Protein AF-A0A1C4H4P5-F1 (afdb_monomer_lite)

Secondary structure (DSSP, 8-state):
----SPEETTEE-HHHHHHHHHHHHHHHHHHHHHHHHHHHHHHHHHHHHHHHHHHHHHHTT---HHHHHHHHHHHHHHHHHHHHHHHHHHHHHHHHHHHHHHHHHHHHHHHHHHHHHHHHHHHHHHHHHHHHHHHHHHHHHHHHHHHHHHHHHHHHHHHHHHHHHHHHHHHHHHHHHHHHHHHHHHHHHHHHHHHHHHHHHHHHHHHHHHHHHHHHHHHHHHHHHHHHHHHHHHHHHHHHHHHHHHHTTTTTS-TTSHHHHHHHHHHHHHHHHHHHHHHHHHHHHHHHHHHHHHHHHHHHHHHHHHHHHHHHHHHHHHHHHHHHHHHHHHHHHHHHHHHHHHHHHHHHHHHHHHHHHHHHHHHHHHHHHHHHHHHHHHHHHHHHHHHHHHHHHHHHHHHHHHHHHHHHHHHHTS--------------------------------------------------------------------------------------------

Sequence (506 aa):
MSDRFLTELRGYNKEQVDQKLFELQQTLDGFRTRAASDEQTILQLREQLEQEKSKAAQASKGNSFASLGANAQQMLASAEQTSAELVNRAKQDAASTRAAAEHQAQTLINNAKLDVQHITDEANSKAATILAKAQTESESITTAARQDATKLREETAKKVTEQRDTIEIELTNTREEHDKRLAREKAKQDREIAELKAQAAQQVAEQRKAASDEVAKLKSEANDQIERALSEANKKLANVREQVTRQTTEAQRKATEITDAAKATAQGILDDAEVQRTKTISQVNAEVEQIRSDISKQQDEATAKVNDLLKQLEQSRATAKKETDSLVAKAKDIRDEADSYTVAKRQEADRQAEEIIAKARHDAEARVEERRKAAQGELDGLQERIKNLQERESTITQRVTELRSMFANAFSGFAFNDNEKGGVNVPVVNAVAKNLDDAAQKDTRRETEGSTVKVLSDAEGKENSTKAQSQQGDAAAEDSEGELSHLVYGQSSNREGKNDSSRVGK

pLDDT: mean 76.44, std 23.35, range [27.78, 98.19]

Foldseek 3Di:
DDDPFDDDPPGTDPVSVVVVVVVVVVVVVVVVVVVVVVVVVVVVVVVVVVVVVVVVVVVVVDPDVVVVVVVVVVLVVVVVVVVVVVVVVVVVVVVVVVVVVVVVVVVVVVVVVVVVVVVVVVVVVVVVVVVVVVVVVVVVVVVVVVVVVVVVVVVVVVVVVVVVVVVVVVVVVVVVVVVVVVVVVVVVVVVVVVVVVVVVVVVVVVVVVVVVVVVVVVVVVVVVVVVVVVVVVVVVVVVCVVCVVVCVPVVVPPPPPVVPVVVVVVVVVVVVVVVVVVVVVVVVVVVVVVVVVVVVVVVVVVVVVVVVVVVVVVVVVVVVVVVVVVVVVVVVVVVVVVVVVVVVVVVVVVVVVVVVVVVVVVVVVVVVVVVVVVVVVVVVVVVVVVVVVVVVVVVVVVVVVVVVVVSVVVCVVPDPDDDDDDDDDDDPPPDPDDDDDDDDDDDDDPDDDDPDPDDDDDDDDDDDDDDDDDDDDDDDDDDDDDDDDDDDDDDDDDDDDDDDDDDDDD

Organism: NCBI:txid1505727

Radius of gyration: 80.84 Å; chains: 1; bounding box: 184×87×226 Å

Structure (mmCIF, N/CA/C/O backbone):
data_AF-A0A1C4H4P5-F1
#
_entry.id   AF-A0A1C4H4P5-F1
#
loop_
_atom_site.group_PDB
_atom_site.id
_atom_site.type_symbol
_atom_site.label_atom_id
_atom_site.label_alt_id
_atom_site.label_comp_id
_atom_site.label_asym_id
_atom_site.label_entity_id
_atom_site.label_seq_id
_atom_site.pdbx_PDB_ins_code
_atom_site.Cartn_x
_atom_site.Cartn_y
_atom_site.Cartn_z
_atom_site.occupancy
_atom_site.B_iso_or_equiv
_atom_site.auth_seq_id
_atom_site.auth_comp_id
_atom_site.auth_asym_id
_atom_site.auth_atom_id
_atom_site.pdbx_PDB_model_num
ATOM 1 N N . MET A 1 1 ? 82.217 46.431 -57.464 1.00 44.34 1 MET A N 1
ATOM 2 C CA . MET A 1 1 ? 83.160 45.340 -57.151 1.00 44.34 1 MET A CA 1
ATOM 3 C C . MET A 1 1 ? 83.587 45.536 -55.714 1.00 44.34 1 MET A C 1
ATOM 5 O O . MET A 1 1 ? 84.465 46.344 -55.457 1.00 44.34 1 MET A O 1
ATOM 9 N N . SER A 1 2 ? 82.863 44.913 -54.792 1.00 47.50 2 SER A N 1
ATOM 10 C CA . SER A 1 2 ? 83.092 45.052 -53.354 1.00 47.50 2 SER A CA 1
ATOM 11 C C . SER A 1 2 ? 83.965 43.886 -52.896 1.00 47.50 2 SER A C 1
ATOM 13 O O . SER A 1 2 ? 83.726 42.763 -53.347 1.00 47.50 2 SER A O 1
ATOM 15 N N . ASP A 1 3 ? 84.973 44.172 -52.072 1.00 55.50 3 ASP A N 1
ATOM 16 C CA . ASP A 1 3 ? 85.924 43.219 -51.485 1.00 55.50 3 ASP A CA 1
ATOM 17 C C . ASP A 1 3 ? 85.251 41.893 -51.098 1.00 55.50 3 ASP A C 1
ATOM 19 O O . ASP A 1 3 ? 84.407 41.852 -50.204 1.00 55.50 3 ASP A O 1
ATOM 23 N N . ARG A 1 4 ? 85.592 40.800 -51.797 1.00 60.28 4 ARG A N 1
ATOM 24 C CA . ARG A 1 4 ? 85.035 39.454 -51.537 1.00 60.28 4 ARG A CA 1
ATOM 25 C C . ARG A 1 4 ? 85.839 38.636 -50.530 1.00 60.28 4 ARG A C 1
ATOM 27 O O . ARG A 1 4 ? 85.431 37.524 -50.212 1.00 60.28 4 ARG A O 1
ATOM 34 N N . PHE A 1 5 ? 86.962 39.162 -50.054 1.00 63.62 5 PHE A N 1
ATOM 35 C CA . PHE A 1 5 ? 87.870 38.456 -49.160 1.00 63.62 5 PHE A CA 1
ATOM 36 C C . PHE A 1 5 ? 88.188 39.355 -47.970 1.00 63.62 5 PHE A C 1
ATOM 38 O O . PHE A 1 5 ? 88.689 40.463 -48.154 1.00 63.62 5 PHE A O 1
ATOM 45 N N . LEU A 1 6 ? 87.888 38.891 -46.756 1.00 63.31 6 LEU A N 1
ATOM 46 C CA . LEU A 1 6 ? 88.245 39.612 -45.536 1.00 63.31 6 LEU A CA 1
ATOM 47 C C . LEU A 1 6 ? 89.768 39.531 -45.337 1.00 63.31 6 LEU A C 1
ATOM 49 O O . LEU A 1 6 ? 90.370 38.465 -45.496 1.00 63.31 6 LEU A O 1
ATOM 53 N N . THR A 1 7 ? 90.403 40.663 -45.033 1.00 62.44 7 THR A N 1
ATOM 54 C CA . THR A 1 7 ? 91.848 40.764 -44.796 1.00 62.44 7 THR A CA 1
ATOM 55 C C . THR A 1 7 ? 92.151 40.659 -43.302 1.00 62.44 7 THR A C 1
ATOM 57 O O . THR A 1 7 ? 91.687 41.467 -42.502 1.00 62.44 7 THR A O 1
ATOM 60 N N . GLU A 1 8 ? 92.948 39.666 -42.911 1.00 60.81 8 GLU A N 1
ATOM 61 C CA . GLU A 1 8 ? 93.580 39.635 -41.587 1.00 60.81 8 GLU A CA 1
ATOM 62 C C . GLU A 1 8 ? 94.938 40.348 -41.664 1.00 60.81 8 GLU A C 1
ATOM 64 O O . GLU A 1 8 ? 95.460 40.575 -42.753 1.00 60.81 8 GLU A O 1
ATOM 69 N N . LEU A 1 9 ? 95.505 40.743 -40.518 1.00 60.88 9 LEU A N 1
ATOM 70 C CA . LEU A 1 9 ? 96.511 41.810 -40.342 1.00 60.88 9 LEU A CA 1
ATOM 71 C C . LEU A 1 9 ? 97.793 41.782 -41.220 1.00 60.88 9 LEU A C 1
ATOM 73 O O . LEU A 1 9 ? 98.592 42.710 -41.110 1.00 60.88 9 LEU A O 1
ATOM 77 N N . ARG A 1 10 ? 98.006 40.785 -42.096 1.00 61.72 10 ARG A N 1
ATOM 78 C CA . ARG A 1 10 ? 98.997 40.792 -43.196 1.00 61.72 10 ARG A CA 1
ATOM 79 C C . ARG A 1 10 ? 98.568 40.010 -44.463 1.00 61.72 10 ARG A C 1
ATOM 81 O O . ARG A 1 10 ? 99.398 39.324 -45.054 1.00 61.72 10 ARG A O 1
ATOM 88 N N . GLY A 1 11 ? 97.317 40.107 -44.922 1.00 68.19 11 GLY A N 1
ATOM 89 C CA . GLY A 1 11 ? 96.905 39.600 -46.246 1.00 68.19 11 GLY A CA 1
ATOM 90 C C . GLY A 1 11 ? 95.452 39.124 -46.340 1.00 68.19 11 GLY A C 1
ATOM 91 O O . GLY A 1 11 ? 94.696 39.214 -45.377 1.00 68.19 11 GLY A O 1
ATOM 92 N N . TYR A 1 12 ? 95.051 38.620 -47.515 1.00 71.69 12 TYR A N 1
ATOM 93 C CA . TYR A 1 12 ? 93.746 37.970 -47.704 1.00 71.69 12 TYR A CA 1
ATOM 94 C C . TYR A 1 12 ? 93.659 36.680 -46.880 1.00 71.69 12 TYR A C 1
ATOM 96 O O . TYR A 1 12 ? 94.640 35.939 -46.793 1.00 71.69 12 TYR A O 1
ATOM 104 N N . ASN A 1 13 ? 92.489 36.390 -46.303 1.00 72.88 13 ASN A N 1
ATOM 105 C CA . ASN A 1 13 ? 92.252 35.129 -45.606 1.00 72.88 13 ASN A CA 1
ATOM 106 C C . ASN A 1 13 ? 92.428 33.947 -46.583 1.00 72.88 13 ASN A C 1
ATOM 108 O O . ASN A 1 13 ? 91.640 33.761 -47.513 1.00 72.88 13 ASN A O 1
ATOM 112 N N . LYS A 1 14 ? 93.498 33.169 -46.377 1.00 75.38 14 LYS A N 1
ATOM 113 C CA . LYS A 1 14 ? 93.904 32.071 -47.262 1.00 75.38 14 LYS A CA 1
ATOM 114 C C . LYS A 1 14 ? 92.812 31.008 -47.404 1.00 75.38 14 LYS A C 1
ATOM 116 O O . LYS A 1 14 ? 92.575 30.551 -48.513 1.00 75.38 14 LYS A O 1
ATOM 121 N N . GLU A 1 15 ? 92.109 30.674 -46.324 1.00 75.25 15 GLU A N 1
ATOM 122 C CA . GLU A 1 15 ? 91.032 29.678 -46.355 1.00 75.25 15 GLU A CA 1
ATOM 123 C C . GLU A 1 15 ? 89.837 30.160 -47.189 1.00 75.25 15 GLU A C 1
ATOM 125 O O . GLU A 1 15 ? 89.294 29.393 -47.980 1.00 75.25 15 GLU A O 1
ATOM 130 N N . GLN A 1 16 ? 89.472 31.444 -47.103 1.00 73.69 16 GLN A N 1
ATOM 131 C CA . GLN A 1 16 ? 88.398 32.015 -47.930 1.00 73.69 16 GLN A CA 1
ATOM 132 C C . GLN A 1 16 ? 88.768 32.062 -49.420 1.00 73.69 16 GLN A C 1
ATOM 134 O O . GLN A 1 16 ? 87.915 31.835 -50.282 1.00 73.69 16 GLN A O 1
ATOM 139 N N . VAL A 1 17 ? 90.034 32.348 -49.739 1.00 78.69 17 VAL A N 1
ATOM 140 C CA . VAL A 1 17 ? 90.536 32.347 -51.121 1.00 78.69 17 VAL A CA 1
ATOM 141 C C . VAL A 1 17 ? 90.612 30.926 -51.674 1.00 78.69 17 VAL A C 1
ATOM 143 O O . VAL A 1 17 ? 90.121 30.696 -52.777 1.00 78.69 17 VAL A O 1
ATOM 146 N N . ASP A 1 18 ? 91.145 29.971 -50.910 1.00 79.62 18 ASP A N 1
ATOM 147 C CA . ASP A 1 18 ? 91.226 28.562 -51.308 1.00 79.62 18 ASP A CA 1
ATOM 148 C C . ASP A 1 18 ? 89.822 27.969 -51.510 1.00 79.62 18 ASP A C 1
ATOM 150 O O . ASP A 1 18 ? 89.581 27.272 -52.495 1.00 79.62 18 ASP A O 1
ATOM 154 N N . GLN A 1 19 ? 88.850 28.331 -50.666 1.00 80.31 19 GLN A N 1
ATOM 155 C CA . GLN A 1 19 ? 87.454 27.922 -50.832 1.00 80.31 19 GLN A CA 1
ATOM 156 C C . GLN A 1 19 ? 86.821 28.512 -52.102 1.00 80.31 19 GLN A C 1
ATOM 158 O O . GLN A 1 19 ? 86.119 27.804 -52.822 1.00 80.31 19 GLN A O 1
ATOM 163 N N . LYS A 1 20 ? 87.099 29.779 -52.441 1.00 81.12 20 LYS A N 1
ATOM 164 C CA . LYS A 1 20 ? 86.616 30.377 -53.699 1.00 81.12 20 LYS A CA 1
ATOM 165 C C . LYS A 1 20 ? 87.335 29.863 -54.936 1.00 81.12 20 LYS A C 1
ATOM 167 O O . LYS A 1 20 ? 86.697 29.744 -55.979 1.00 81.12 20 LYS A O 1
ATOM 172 N N . LEU A 1 21 ? 88.619 29.535 -54.842 1.00 83.88 21 LEU A N 1
ATOM 173 C CA . LEU A 1 21 ? 89.342 28.859 -55.917 1.00 83.88 21 LEU A CA 1
ATOM 174 C C . LEU A 1 21 ? 88.795 27.449 -56.134 1.00 83.88 21 LEU A C 1
ATOM 176 O O . LEU A 1 21 ? 88.608 27.061 -57.282 1.00 83.88 21 LEU A O 1
ATOM 180 N N . PHE A 1 22 ? 88.460 26.731 -55.061 1.00 86.06 22 PHE A N 1
ATOM 181 C CA . PHE A 1 22 ? 87.821 25.423 -55.143 1.00 86.06 22 PHE A CA 1
ATOM 182 C C . PHE A 1 22 ? 86.414 25.505 -55.751 1.00 86.06 22 PHE A C 1
ATOM 184 O O . PHE A 1 22 ? 86.092 24.739 -56.655 1.00 86.06 22 PHE A O 1
ATOM 191 N N . GLU A 1 23 ? 85.593 26.477 -55.337 1.00 83.81 23 GLU A N 1
ATOM 192 C CA . GLU A 1 23 ? 84.294 26.738 -55.971 1.00 83.81 23 GLU A CA 1
ATOM 193 C C . GLU A 1 23 ? 84.453 27.078 -57.461 1.00 83.81 23 GLU A C 1
ATOM 195 O O . GLU A 1 23 ? 83.742 26.531 -58.302 1.00 83.81 23 GLU A O 1
ATOM 200 N N . LEU A 1 24 ? 85.408 27.944 -57.818 1.00 85.75 24 LEU A N 1
ATOM 201 C CA . LEU A 1 24 ? 85.672 28.291 -59.215 1.00 85.75 24 LEU A CA 1
ATOM 202 C C . LEU A 1 24 ? 86.137 27.073 -60.018 1.00 85.75 24 LEU A C 1
ATOM 204 O O . LEU A 1 24 ? 85.642 26.867 -61.123 1.00 85.75 24 LEU A O 1
ATOM 208 N N . GLN A 1 25 ? 87.016 26.239 -59.463 1.00 86.31 25 GLN A N 1
ATOM 209 C CA . GLN A 1 25 ? 87.441 24.981 -60.081 1.00 86.31 25 GLN A CA 1
ATOM 210 C C . GLN A 1 25 ? 86.255 24.036 -60.300 1.00 86.31 25 GLN A C 1
ATOM 212 O O . GLN A 1 25 ? 86.075 23.559 -61.419 1.00 86.31 25 GLN A O 1
ATOM 217 N N . GLN A 1 26 ? 85.377 23.864 -59.306 1.00 86.81 26 GLN A N 1
ATOM 218 C CA . GLN A 1 26 ? 84.151 23.074 -59.463 1.00 86.81 26 GLN A CA 1
ATOM 219 C C . GLN A 1 26 ? 83.225 23.637 -60.544 1.00 86.81 26 GLN A C 1
ATOM 221 O O . GLN A 1 26 ? 82.679 22.877 -61.344 1.00 86.81 26 GLN A O 1
ATOM 226 N N . THR A 1 27 ? 83.056 24.961 -60.618 1.00 86.19 27 THR A N 1
ATOM 227 C CA . THR A 1 27 ? 82.239 25.563 -61.683 1.00 86.19 27 THR A CA 1
ATOM 228 C C . THR A 1 27 ? 82.856 25.358 -63.064 1.00 86.19 27 THR A C 1
ATOM 230 O O . THR A 1 27 ? 82.133 25.103 -64.025 1.00 86.19 27 THR A O 1
ATOM 233 N N . LEU A 1 28 ? 84.186 25.403 -63.172 1.00 89.00 28 LEU A N 1
ATOM 234 C CA . LEU A 1 28 ? 84.910 25.208 -64.427 1.00 89.00 28 LEU A CA 1
ATOM 235 C C . LEU A 1 28 ? 84.809 23.752 -64.901 1.00 89.00 28 LEU A C 1
ATOM 237 O O . LEU A 1 28 ? 84.544 23.506 -66.078 1.00 89.00 28 LEU A O 1
ATOM 241 N N . ASP A 1 29 ? 84.922 22.789 -63.989 1.00 89.75 29 ASP A N 1
ATOM 242 C CA . ASP A 1 29 ? 84.717 21.372 -64.301 1.00 89.75 29 ASP A CA 1
ATOM 243 C C . ASP A 1 29 ? 83.251 21.073 -64.660 1.00 89.75 29 ASP A C 1
ATOM 245 O O . ASP A 1 29 ? 82.978 20.317 -65.599 1.00 89.75 29 ASP A O 1
ATOM 249 N N . GLY A 1 30 ? 82.298 21.754 -64.016 1.00 88.75 30 GLY A N 1
ATOM 250 C CA . GLY A 1 30 ? 80.889 21.740 -64.413 1.00 88.75 30 GLY A CA 1
ATOM 251 C C . GLY A 1 30 ? 80.672 22.248 -65.843 1.00 88.75 30 GLY A C 1
ATOM 252 O O . GLY A 1 30 ? 79.993 21.592 -66.637 1.00 88.75 30 GLY A O 1
ATOM 253 N N . PHE A 1 31 ? 81.293 23.372 -66.218 1.00 90.56 31 PHE A N 1
ATOM 254 C CA . PHE A 1 31 ? 81.218 23.895 -67.586 1.00 90.56 31 PHE A CA 1
ATOM 255 C C . PHE A 1 31 ? 81.873 22.969 -68.613 1.00 90.56 31 PHE A C 1
ATOM 257 O O . PHE A 1 31 ? 81.320 22.794 -69.696 1.00 90.56 31 PHE A O 1
ATOM 264 N N . ARG A 1 32 ? 83.002 22.330 -68.284 1.00 89.56 32 ARG A N 1
ATOM 265 C CA . ARG A 1 32 ? 83.660 21.355 -69.173 1.00 89.56 32 ARG A CA 1
ATOM 266 C C . ARG A 1 32 ? 82.796 20.127 -69.423 1.00 89.56 32 ARG A C 1
ATOM 268 O O . ARG A 1 32 ? 82.662 19.701 -70.565 1.00 89.56 32 ARG A O 1
ATOM 275 N N . THR A 1 33 ? 82.177 19.593 -68.374 1.00 90.06 33 THR A N 1
ATOM 276 C CA . THR A 1 33 ? 81.280 18.433 -68.489 1.00 90.06 33 THR A CA 1
ATOM 277 C C . THR A 1 33 ? 80.069 18.771 -69.355 1.00 90.06 33 THR A C 1
ATOM 279 O O . THR A 1 33 ? 79.660 17.982 -70.206 1.00 90.06 33 THR A O 1
ATOM 282 N N . ARG A 1 34 ? 79.533 19.985 -69.195 1.00 89.88 34 ARG A N 1
ATOM 283 C CA . ARG A 1 34 ? 78.431 20.478 -70.019 1.00 89.88 34 ARG A CA 1
ATOM 284 C C . ARG A 1 34 ? 78.839 20.670 -71.478 1.00 89.88 34 ARG A C 1
ATOM 286 O O . ARG A 1 34 ? 78.129 20.197 -72.350 1.00 89.88 34 ARG A O 1
ATOM 293 N N . ALA A 1 35 ? 80.000 21.267 -71.741 1.00 89.25 35 ALA A N 1
ATOM 294 C CA . ALA A 1 35 ? 80.514 21.426 -73.100 1.00 89.25 35 ALA A CA 1
ATOM 295 C C . ALA A 1 35 ? 80.729 20.074 -73.803 1.00 89.25 35 ALA A C 1
ATOM 297 O O . ALA A 1 35 ? 80.361 19.935 -74.964 1.00 89.25 35 ALA A O 1
ATOM 298 N N . ALA A 1 36 ? 81.244 19.063 -73.092 1.00 90.19 36 ALA A N 1
ATOM 299 C CA . ALA A 1 36 ? 81.395 17.709 -73.631 1.00 90.19 36 ALA A CA 1
ATOM 300 C C . ALA A 1 36 ? 80.038 17.048 -73.945 1.00 90.19 36 ALA A C 1
ATOM 302 O O . ALA A 1 36 ? 79.874 16.430 -74.997 1.00 90.19 36 ALA A O 1
ATOM 303 N N . SER A 1 37 ? 79.045 17.214 -73.063 1.00 90.75 37 SER A N 1
ATOM 304 C CA . SER A 1 37 ? 77.667 16.759 -73.303 1.00 90.75 37 SER A CA 1
ATOM 305 C C . SER A 1 37 ? 77.038 17.462 -74.510 1.00 90.75 37 SER A C 1
ATOM 307 O O . SER A 1 37 ? 76.384 16.826 -75.339 1.00 90.75 37 SER A O 1
ATOM 309 N N . ASP A 1 38 ? 77.239 18.772 -74.628 1.00 87.88 38 ASP A N 1
ATOM 310 C CA . ASP A 1 38 ? 76.709 19.569 -75.731 1.00 87.88 38 ASP A CA 1
ATOM 311 C C . ASP A 1 38 ? 77.385 19.176 -77.058 1.00 87.88 38 ASP A C 1
ATOM 313 O O . ASP A 1 38 ? 76.695 18.996 -78.059 1.00 87.88 38 ASP A O 1
ATOM 317 N N . GLU A 1 39 ? 78.701 18.928 -77.075 1.00 91.19 39 GLU A N 1
ATOM 318 C CA . GLU A 1 39 ? 79.413 18.385 -78.244 1.00 91.19 39 GLU A CA 1
ATOM 319 C C . GLU A 1 39 ? 78.891 17.006 -78.657 1.00 91.19 39 GLU A C 1
ATOM 321 O O . GLU A 1 39 ? 78.656 16.769 -79.845 1.00 91.19 39 GLU A O 1
ATOM 326 N N . GLN A 1 40 ? 78.645 16.110 -77.698 1.00 90.69 40 GLN A N 1
ATOM 327 C CA . GLN A 1 40 ? 78.069 14.794 -77.979 1.00 90.69 40 GLN A CA 1
ATOM 328 C C . GLN A 1 40 ? 76.658 14.914 -78.573 1.00 90.69 40 GLN A C 1
ATOM 330 O O . GLN A 1 40 ? 76.319 14.206 -79.523 1.00 90.69 40 GLN A O 1
ATOM 335 N N . THR A 1 41 ? 75.863 15.862 -78.075 1.00 89.00 41 THR A N 1
ATOM 336 C CA . THR A 1 41 ? 74.524 16.152 -78.604 1.00 89.00 41 THR A CA 1
ATOM 337 C C . THR A 1 41 ? 74.605 16.749 -80.011 1.00 89.00 41 THR A C 1
ATOM 339 O O . THR A 1 41 ? 73.842 16.356 -80.888 1.00 89.00 41 THR A O 1
ATOM 342 N N . ILE A 1 42 ? 75.562 17.646 -80.282 1.00 90.75 42 ILE A N 1
ATOM 343 C CA . ILE A 1 42 ? 75.798 18.207 -81.624 1.00 90.75 42 ILE A CA 1
ATOM 344 C C . ILE A 1 42 ? 76.213 17.113 -82.611 1.00 90.75 42 ILE A C 1
ATOM 346 O O . ILE A 1 42 ? 75.758 17.127 -83.755 1.00 90.75 42 ILE A O 1
ATOM 350 N N . LEU A 1 43 ? 77.055 16.162 -82.197 1.00 93.06 43 LEU A N 1
ATOM 351 C CA . LEU A 1 43 ? 77.436 15.024 -83.035 1.00 93.06 43 LEU A CA 1
ATOM 352 C C . LEU A 1 43 ? 76.234 14.126 -83.341 1.00 93.06 43 LEU A C 1
ATOM 354 O O . LEU A 1 43 ? 76.007 13.823 -84.511 1.00 93.06 43 LEU A O 1
ATOM 358 N N . GLN A 1 44 ? 75.422 13.786 -82.335 1.00 87.19 44 GLN A N 1
ATOM 359 C CA . GLN A 1 44 ? 74.181 13.029 -82.538 1.00 87.19 44 GLN A CA 1
ATOM 360 C C . GLN A 1 44 ? 73.208 13.764 -83.461 1.00 87.19 44 GLN A C 1
ATOM 362 O O . GLN A 1 44 ? 72.643 13.160 -84.367 1.00 87.19 44 GLN A O 1
ATOM 367 N N . LEU A 1 45 ? 73.047 15.076 -83.283 1.00 88.75 45 LEU A N 1
ATOM 368 C CA . LEU A 1 45 ? 72.190 15.890 -84.140 1.00 88.75 45 LEU A CA 1
ATOM 369 C C . LEU A 1 45 ? 72.724 15.962 -85.572 1.00 88.75 45 LEU A C 1
ATOM 371 O O . LEU A 1 45 ? 71.934 15.915 -86.507 1.00 88.75 45 LEU A O 1
ATOM 375 N N . ARG A 1 46 ? 74.044 16.038 -85.780 1.00 89.69 46 ARG A N 1
ATOM 376 C CA . ARG A 1 46 ? 74.645 15.984 -87.125 1.00 89.69 46 ARG A CA 1
ATOM 377 C C . ARG A 1 46 ? 74.455 14.625 -87.782 1.00 89.69 46 ARG A C 1
ATOM 379 O O . ARG A 1 46 ? 74.152 14.582 -88.970 1.00 89.69 46 ARG A O 1
ATOM 386 N N . GLU A 1 47 ? 74.603 13.542 -87.025 1.00 90.12 47 GLU A N 1
ATOM 387 C CA . GLU A 1 47 ? 74.356 12.188 -87.519 1.00 90.12 47 GLU A CA 1
ATOM 388 C C . GLU A 1 47 ? 72.881 11.997 -87.881 1.00 90.12 47 GLU A C 1
ATOM 390 O O . GLU A 1 47 ? 72.579 11.527 -88.974 1.00 90.12 47 GLU A O 1
ATOM 395 N N . GLN A 1 48 ? 71.956 12.453 -87.032 1.00 85.88 48 GLN A N 1
ATOM 396 C CA . GLN A 1 48 ? 70.526 12.476 -87.341 1.00 85.88 48 GLN A CA 1
ATOM 397 C C . GLN A 1 48 ? 70.224 13.345 -88.566 1.00 85.88 48 GLN A C 1
ATOM 399 O O . GLN A 1 48 ? 69.407 12.957 -89.391 1.00 85.88 48 GLN A O 1
ATOM 404 N N . LEU A 1 49 ? 70.902 14.484 -88.743 1.00 86.56 49 LEU A N 1
ATOM 405 C CA . LEU A 1 49 ? 70.702 15.355 -89.905 1.00 86.56 49 LEU A CA 1
ATOM 406 C C . LEU A 1 49 ? 71.221 14.703 -91.196 1.00 86.56 49 LEU A C 1
ATOM 408 O O . LEU A 1 49 ? 70.558 14.799 -92.223 1.00 86.56 49 LEU A O 1
ATOM 412 N N . GLU A 1 50 ? 72.351 13.992 -91.165 1.00 83.06 50 GLU A N 1
ATOM 413 C CA . GLU A 1 50 ? 72.826 13.195 -92.308 1.00 83.06 50 GLU A CA 1
ATOM 414 C C . GLU A 1 50 ? 71.951 11.957 -92.571 1.00 83.06 50 GLU A C 1
ATOM 416 O O . GLU A 1 50 ? 71.675 11.623 -93.725 1.00 83.06 50 GLU A O 1
ATOM 421 N N . GLN A 1 51 ? 71.423 11.305 -91.532 1.00 80.44 51 GLN A N 1
ATOM 422 C CA . GLN A 1 51 ? 70.435 10.233 -91.688 1.00 80.44 51 GLN A CA 1
ATOM 423 C C . GLN A 1 51 ? 69.132 10.755 -92.303 1.00 80.44 51 GLN A C 1
ATOM 425 O O . GLN A 1 51 ? 68.616 10.157 -93.239 1.00 80.44 51 GLN A O 1
ATOM 430 N N . GLU A 1 52 ? 68.615 11.893 -91.849 1.00 79.31 52 GLU A N 1
ATOM 431 C CA . GLU A 1 52 ? 67.409 12.494 -92.420 1.00 79.31 52 GLU A CA 1
ATOM 432 C C . GLU A 1 52 ? 67.659 13.050 -93.827 1.00 79.31 52 GLU A C 1
ATOM 434 O O . GLU A 1 52 ? 66.826 12.869 -94.712 1.00 79.31 52 GLU A O 1
ATOM 439 N N . LYS A 1 53 ? 68.835 13.627 -94.108 1.00 77.75 53 LYS A N 1
ATOM 440 C CA . LYS A 1 53 ? 69.225 14.003 -95.477 1.00 77.75 53 LYS A CA 1
ATOM 441 C C . LYS A 1 53 ? 69.350 12.794 -96.395 1.00 77.75 53 LYS A C 1
ATOM 443 O O . LYS A 1 53 ? 68.906 12.871 -97.538 1.00 77.75 53 LYS A O 1
ATOM 448 N N . SER A 1 54 ? 69.931 11.688 -95.933 1.00 72.50 54 SER A N 1
ATOM 449 C CA . SER A 1 54 ? 70.050 10.463 -96.733 1.00 72.50 54 SER A CA 1
ATOM 450 C C . SER A 1 54 ? 68.694 9.785 -96.944 1.00 72.50 54 SER A C 1
ATOM 452 O O . SER A 1 54 ? 68.400 9.400 -98.075 1.00 72.50 54 SER A O 1
ATOM 454 N N . LYS A 1 55 ? 67.815 9.744 -95.932 1.00 73.06 55 LYS A N 1
ATOM 455 C CA . LYS A 1 55 ? 66.410 9.323 -96.082 1.00 73.06 55 LYS A CA 1
ATOM 456 C C . LYS A 1 55 ? 65.650 10.223 -97.056 1.00 73.06 55 LYS A C 1
ATOM 458 O O . LYS A 1 55 ? 64.970 9.710 -97.937 1.00 73.06 55 LYS A O 1
ATOM 463 N N . ALA A 1 56 ? 65.804 11.544 -96.969 1.00 66.19 56 ALA A N 1
ATOM 464 C CA . ALA A 1 56 ? 65.179 12.490 -97.893 1.00 66.19 56 ALA A CA 1
ATOM 465 C C . ALA A 1 56 ? 65.721 12.350 -99.330 1.00 66.19 56 ALA A C 1
ATOM 467 O O . ALA A 1 56 ? 64.958 12.425 -100.294 1.00 66.19 56 ALA A O 1
ATOM 468 N N . ALA A 1 57 ? 67.021 12.090 -99.498 1.00 64.38 57 ALA A N 1
ATOM 469 C CA . ALA A 1 57 ? 67.641 11.829 -100.798 1.00 64.38 57 ALA A CA 1
ATOM 470 C C . ALA A 1 57 ? 67.245 10.464 -101.395 1.00 64.38 57 ALA A C 1
ATOM 472 O O . ALA A 1 57 ? 67.197 10.317 -102.616 1.00 64.38 57 ALA A O 1
ATOM 473 N N . GLN A 1 58 ? 66.951 9.465 -100.556 1.00 63.44 58 GLN A N 1
ATOM 474 C CA . GLN A 1 58 ? 66.381 8.180 -100.977 1.00 63.44 58 GLN A CA 1
ATOM 475 C C . GLN A 1 58 ? 64.890 8.312 -101.323 1.00 63.44 58 GLN A C 1
ATOM 477 O O . GLN A 1 58 ? 64.454 7.769 -102.336 1.00 63.44 58 GLN A O 1
ATOM 482 N N . ALA A 1 59 ? 64.132 9.099 -100.555 1.00 59.56 59 ALA A N 1
ATOM 483 C CA . ALA A 1 59 ? 62.731 9.410 -100.832 1.00 59.56 59 ALA A CA 1
ATOM 484 C C . ALA A 1 59 ? 62.558 10.186 -102.153 1.00 59.56 59 ALA A C 1
ATOM 486 O O . ALA A 1 59 ? 61.643 9.900 -102.920 1.00 59.56 59 ALA A O 1
ATOM 487 N N . SER A 1 60 ? 63.474 11.102 -102.494 1.00 57.72 60 SER A N 1
ATOM 488 C CA . SER A 1 60 ? 63.387 11.885 -103.740 1.00 57.72 60 SER A CA 1
ATOM 489 C C . SER A 1 60 ? 63.689 11.093 -105.022 1.00 57.72 60 SER A C 1
ATOM 491 O O . SER A 1 60 ? 63.341 11.547 -106.111 1.00 57.72 60 SER A O 1
ATOM 493 N N . LYS A 1 61 ? 64.289 9.896 -104.921 1.00 56.75 61 LYS A N 1
ATOM 494 C CA . LYS A 1 61 ? 64.618 9.026 -106.068 1.00 56.75 61 LYS A CA 1
ATOM 495 C C . LYS A 1 61 ? 63.582 7.930 -106.359 1.00 56.75 61 LYS A C 1
ATOM 497 O O . LYS A 1 61 ? 63.768 7.182 -107.314 1.00 56.75 61 LYS A O 1
ATOM 502 N N . GLY A 1 62 ? 62.492 7.843 -105.590 1.00 55.97 62 GLY A N 1
ATOM 503 C CA . GLY A 1 62 ? 61.531 6.737 -105.687 1.00 55.97 62 GLY A CA 1
ATOM 504 C C . GLY A 1 62 ? 60.089 7.081 -105.312 1.00 55.97 62 GLY A C 1
ATOM 505 O O . GLY A 1 62 ? 59.422 6.266 -104.679 1.00 55.97 62 GLY A O 1
ATOM 506 N N . ASN A 1 63 ? 59.577 8.253 -105.698 1.00 54.81 63 ASN A N 1
ATOM 507 C CA . ASN A 1 63 ? 58.148 8.562 -105.555 1.00 54.81 63 ASN A CA 1
ATOM 508 C C . ASN A 1 63 ? 57.329 7.872 -106.661 1.00 54.81 63 ASN A C 1
ATOM 510 O O . ASN A 1 63 ? 57.073 8.453 -107.713 1.00 54.81 63 ASN A O 1
ATOM 514 N N . SER A 1 64 ? 56.907 6.626 -106.422 1.00 59.06 64 SER A N 1
ATOM 515 C CA . SER A 1 64 ? 55.915 5.925 -107.251 1.00 59.06 64 SER A CA 1
ATOM 516 C C . SER A 1 64 ? 54.620 5.703 -106.458 1.00 59.06 64 SER A C 1
ATOM 518 O O . SER A 1 64 ? 54.661 5.353 -105.283 1.00 59.06 64 SER A O 1
ATOM 520 N N . PHE A 1 65 ? 53.457 5.891 -107.093 1.00 57.47 65 PHE A N 1
ATOM 521 C CA . PHE A 1 65 ? 52.113 5.764 -106.492 1.00 57.47 65 PHE A CA 1
ATOM 522 C C . PHE A 1 65 ? 51.875 4.449 -105.710 1.00 57.47 65 PHE A C 1
ATOM 524 O O . PHE A 1 65 ? 51.061 4.416 -104.789 1.00 57.47 65 PHE A O 1
ATOM 531 N N . ALA A 1 66 ? 52.608 3.378 -106.034 1.00 67.12 66 ALA A N 1
ATOM 532 C CA . ALA A 1 66 ? 52.529 2.088 -105.351 1.00 67.12 66 ALA A CA 1
ATOM 533 C C . ALA A 1 66 ? 53.085 2.111 -103.910 1.00 67.12 66 ALA A C 1
ATOM 535 O O . ALA A 1 66 ? 52.513 1.470 -103.030 1.00 67.12 66 ALA A O 1
ATOM 536 N N . SER A 1 67 ? 54.159 2.865 -103.635 1.00 62.78 67 SER A N 1
ATOM 537 C CA . SER A 1 67 ? 54.710 2.988 -102.271 1.00 62.78 67 SER A CA 1
ATOM 538 C C . SER A 1 67 ? 53.825 3.851 -101.376 1.00 62.78 67 SER A C 1
ATOM 540 O O . SER A 1 67 ? 53.723 3.620 -100.173 1.00 62.78 67 SER A O 1
ATOM 542 N N . LEU A 1 68 ? 53.129 4.806 -101.989 1.00 68.62 68 LEU A N 1
ATOM 543 C CA . LEU A 1 68 ? 52.138 5.642 -101.343 1.00 68.62 68 LEU A CA 1
ATOM 544 C C . LEU A 1 68 ? 50.932 4.755 -100.910 1.00 68.62 68 LEU A C 1
ATOM 546 O O . LEU A 1 68 ? 50.578 4.733 -99.730 1.00 68.62 68 LEU A O 1
ATOM 550 N N . GLY A 1 69 ? 50.371 3.918 -101.794 1.00 77.06 69 GLY A N 1
ATOM 551 C CA . GLY A 1 69 ? 49.279 2.993 -101.434 1.00 77.06 69 GLY A CA 1
ATOM 552 C C . GLY A 1 69 ? 49.646 1.981 -100.334 1.00 77.06 69 GLY A C 1
ATOM 553 O O . GLY A 1 69 ? 48.855 1.745 -99.420 1.00 77.06 69 GLY A O 1
ATOM 554 N N . ALA A 1 70 ? 50.872 1.447 -100.367 1.00 76.38 70 ALA A N 1
ATOM 555 C CA . ALA A 1 70 ? 51.385 0.550 -99.328 1.00 76.38 70 ALA A CA 1
ATOM 556 C C . ALA A 1 70 ? 51.537 1.250 -97.962 1.00 76.38 70 ALA A C 1
ATOM 558 O O . ALA A 1 70 ? 51.190 0.677 -96.931 1.00 76.38 70 ALA A O 1
ATOM 559 N N . ASN A 1 71 ? 51.988 2.509 -97.945 1.00 74.06 71 ASN A N 1
ATOM 560 C CA . ASN A 1 71 ? 52.094 3.307 -96.721 1.00 74.06 71 ASN A CA 1
ATOM 561 C C . ASN A 1 71 ? 50.706 3.655 -96.142 1.00 74.06 71 ASN A C 1
ATOM 563 O O . ASN A 1 71 ? 50.500 3.589 -94.934 1.00 74.06 71 ASN A O 1
ATOM 567 N N . ALA A 1 72 ? 49.714 3.934 -96.994 1.00 77.94 72 ALA A N 1
ATOM 568 C CA . ALA A 1 72 ? 48.332 4.146 -96.557 1.00 77.94 72 ALA A CA 1
ATOM 569 C C . ALA A 1 72 ? 47.682 2.897 -95.957 1.00 77.94 72 ALA A C 1
ATOM 571 O O . ALA A 1 72 ? 47.035 3.000 -94.916 1.00 77.94 72 ALA A O 1
ATOM 572 N N . GLN A 1 73 ? 47.909 1.715 -96.533 1.00 83.31 73 GLN A N 1
ATOM 573 C CA . GLN A 1 73 ? 47.462 0.455 -95.931 1.00 83.31 73 GLN A CA 1
ATOM 574 C C . GLN A 1 73 ? 48.175 0.168 -94.606 1.00 83.31 73 GLN A C 1
ATOM 576 O O . GLN A 1 73 ? 47.526 -0.222 -93.640 1.00 83.31 73 GLN A O 1
ATOM 581 N N . GLN A 1 74 ? 49.486 0.415 -94.526 1.00 83.94 74 GLN A N 1
ATOM 582 C CA . GLN A 1 74 ? 50.248 0.257 -93.287 1.00 83.94 74 GLN A CA 1
ATOM 583 C C . GLN A 1 74 ? 49.762 1.215 -92.194 1.00 83.94 74 GLN A C 1
ATOM 585 O O . GLN A 1 74 ? 49.659 0.823 -91.031 1.00 83.94 74 GLN A O 1
ATOM 590 N N . MET A 1 75 ? 49.433 2.458 -92.548 1.00 85.06 75 MET A N 1
ATOM 591 C CA . MET A 1 75 ? 48.933 3.415 -91.574 1.00 85.06 75 MET A CA 1
ATOM 592 C C . MET A 1 75 ? 47.500 3.104 -91.149 1.00 85.06 75 MET A C 1
ATOM 594 O O . MET A 1 75 ? 47.199 3.181 -89.966 1.00 85.06 75 MET A O 1
ATOM 598 N N . LEU A 1 76 ? 46.629 2.681 -92.064 1.00 86.69 76 LEU A N 1
ATOM 599 C CA . LEU A 1 76 ? 45.274 2.260 -91.714 1.00 86.69 76 LEU A CA 1
ATOM 600 C C . LEU A 1 76 ? 45.293 1.015 -90.813 1.00 86.69 76 LEU A C 1
ATOM 602 O O . LEU A 1 76 ? 44.630 1.012 -89.781 1.00 86.69 76 LEU A O 1
ATOM 606 N N . ALA A 1 77 ? 46.147 0.031 -91.112 1.00 86.94 77 ALA A N 1
ATOM 607 C CA . ALA A 1 77 ? 46.374 -1.127 -90.246 1.00 86.94 77 ALA A CA 1
ATOM 608 C C . ALA A 1 77 ? 46.938 -0.725 -88.867 1.00 86.94 77 ALA A C 1
ATOM 610 O O . ALA A 1 77 ? 46.500 -1.240 -87.841 1.00 86.94 77 ALA A O 1
ATOM 611 N N . SER A 1 78 ? 47.858 0.244 -88.823 1.00 88.38 78 SER A N 1
ATOM 612 C CA . SER A 1 78 ? 48.369 0.838 -87.578 1.00 88.38 78 SER A CA 1
ATOM 613 C C . SER A 1 78 ? 47.274 1.575 -86.791 1.00 88.38 78 SER A C 1
ATOM 615 O O . SER A 1 78 ? 47.196 1.434 -85.571 1.00 88.38 78 SER A O 1
ATOM 617 N N . ALA A 1 79 ? 46.377 2.307 -87.461 1.00 87.06 79 ALA A N 1
ATOM 618 C CA . ALA A 1 79 ? 45.221 2.959 -86.838 1.00 87.06 79 ALA A CA 1
ATOM 619 C C . ALA A 1 79 ? 44.261 1.951 -86.237 1.00 87.06 79 ALA A C 1
ATOM 621 O O . ALA A 1 79 ? 43.782 2.153 -85.123 1.00 87.06 79 ALA A O 1
ATOM 622 N N . GLU A 1 80 ? 43.940 0.903 -86.991 1.00 90.00 80 GLU A N 1
ATOM 623 C CA . GLU A 1 80 ? 43.040 -0.156 -86.556 1.00 90.00 80 GLU A CA 1
ATOM 624 C C . GLU A 1 80 ? 43.634 -0.885 -85.357 1.00 90.00 80 GLU A C 1
ATOM 626 O O . GLU A 1 80 ? 42.944 -1.063 -84.354 1.00 90.00 80 GLU A O 1
ATOM 631 N N . GLN A 1 81 ? 44.932 -1.200 -85.400 1.00 91.31 81 GLN A N 1
ATOM 632 C CA . GLN A 1 81 ? 45.655 -1.776 -84.271 1.00 91.31 81 GLN A CA 1
ATOM 633 C C . GLN A 1 81 ? 45.634 -0.842 -83.052 1.00 91.31 81 GLN A C 1
ATOM 635 O O . GLN A 1 81 ? 45.268 -1.272 -81.960 1.00 91.31 81 GLN A O 1
ATOM 640 N N . THR A 1 82 ? 45.943 0.444 -83.237 1.00 90.56 82 THR A N 1
ATOM 641 C CA . THR A 1 82 ? 45.957 1.443 -82.153 1.00 90.56 82 THR A CA 1
ATOM 642 C C . THR A 1 82 ? 44.558 1.668 -81.570 1.00 90.56 82 THR A C 1
ATOM 644 O O . THR A 1 82 ? 44.391 1.810 -80.360 1.00 90.56 82 THR A O 1
ATOM 647 N N . SER A 1 83 ? 43.523 1.662 -82.411 1.00 89.75 83 SER A N 1
ATOM 648 C CA . SER A 1 83 ? 42.128 1.825 -81.989 1.00 89.75 83 SER A CA 1
ATOM 649 C C . SER A 1 83 ? 41.623 0.589 -81.250 1.00 89.75 83 SER A C 1
ATOM 651 O O . SER A 1 83 ? 40.966 0.719 -80.217 1.00 89.75 83 SER A O 1
ATOM 653 N N . ALA A 1 84 ? 41.954 -0.610 -81.737 1.00 92.00 84 ALA A N 1
ATOM 654 C CA . ALA A 1 84 ? 41.641 -1.861 -81.057 1.00 92.00 84 ALA A CA 1
ATOM 655 C C . ALA A 1 84 ? 42.339 -1.933 -79.691 1.00 92.00 84 ALA A C 1
ATOM 657 O O . ALA A 1 84 ? 41.711 -2.305 -78.700 1.00 92.00 84 ALA A O 1
ATOM 658 N N . GLU A 1 85 ? 43.604 -1.514 -79.610 1.00 92.31 85 GLU A N 1
ATOM 659 C CA . GLU A 1 85 ? 44.353 -1.431 -78.356 1.00 92.31 85 GLU A CA 1
ATOM 660 C C . GLU A 1 85 ? 43.741 -0.411 -77.387 1.00 92.31 85 GLU A C 1
ATOM 662 O O . GLU A 1 85 ? 43.542 -0.728 -76.214 1.00 92.31 85 GLU A O 1
ATOM 667 N N . LEU A 1 86 ? 43.337 0.770 -77.869 1.00 94.19 86 LEU A N 1
ATOM 668 C CA . LEU A 1 86 ? 42.662 1.777 -77.047 1.00 94.19 86 LEU A CA 1
ATOM 669 C C . LEU A 1 86 ? 41.318 1.272 -76.507 1.00 94.19 86 LEU A C 1
ATOM 671 O O . LEU A 1 86 ? 41.025 1.452 -75.327 1.00 94.19 86 LEU A O 1
ATOM 675 N N . VAL A 1 87 ? 40.508 0.617 -77.343 1.00 93.94 87 VAL A N 1
ATOM 676 C CA . VAL A 1 87 ? 39.228 0.031 -76.918 1.00 93.94 87 VAL A CA 1
ATOM 677 C C . VAL A 1 87 ? 39.456 -1.093 -75.909 1.00 93.94 87 VAL A C 1
ATOM 679 O O . VAL A 1 87 ? 38.727 -1.181 -74.922 1.00 93.94 87 VAL A O 1
ATOM 682 N N . ASN A 1 88 ? 40.470 -1.935 -76.111 1.00 93.81 88 ASN A N 1
ATOM 683 C CA . ASN A 1 88 ? 40.817 -2.989 -75.159 1.00 93.81 88 ASN A CA 1
ATOM 684 C C . ASN A 1 88 ? 41.292 -2.409 -73.824 1.00 93.81 88 ASN A C 1
ATOM 686 O O . ASN A 1 88 ? 40.849 -2.872 -72.774 1.00 93.81 88 ASN A O 1
ATOM 690 N N . ARG A 1 89 ? 42.094 -1.340 -73.851 1.00 94.75 89 ARG A N 1
ATOM 691 C CA . ARG A 1 89 ? 42.506 -0.607 -72.651 1.00 94.75 89 ARG A CA 1
ATOM 692 C C . ARG A 1 89 ? 41.317 0.030 -71.937 1.00 94.75 89 ARG A C 1
ATOM 694 O O . ARG A 1 89 ? 41.169 -0.154 -70.737 1.00 94.75 89 ARG A O 1
ATOM 701 N N . ALA A 1 90 ? 40.418 0.689 -72.665 1.00 93.31 90 ALA A N 1
ATOM 702 C CA . ALA A 1 90 ? 39.205 1.269 -72.092 1.00 93.31 90 ALA A CA 1
ATOM 703 C C . ALA A 1 90 ? 38.294 0.197 -71.468 1.00 93.31 90 ALA A C 1
ATOM 705 O O . ALA A 1 90 ? 37.740 0.406 -70.391 1.00 93.31 90 ALA A O 1
ATOM 706 N N . LYS A 1 91 ? 38.169 -0.979 -72.101 1.00 95.06 91 LYS A N 1
ATOM 707 C CA . LYS A 1 91 ? 37.448 -2.128 -71.531 1.00 95.06 91 LYS A CA 1
ATOM 708 C C . LYS A 1 91 ? 38.119 -2.646 -70.260 1.00 95.06 91 LYS A C 1
ATOM 710 O O . LYS A 1 91 ? 37.417 -2.929 -69.292 1.00 95.06 91 LYS A O 1
ATOM 715 N N . GLN A 1 92 ? 39.446 -2.749 -70.248 1.00 95.88 92 GLN A N 1
ATOM 716 C CA . GLN A 1 92 ? 40.210 -3.172 -69.076 1.00 95.88 92 GLN A CA 1
ATOM 717 C C . GLN A 1 92 ? 40.078 -2.167 -67.923 1.00 95.88 92 GLN A C 1
ATOM 719 O O . GLN A 1 92 ? 39.822 -2.572 -66.791 1.00 95.88 92 GLN A O 1
ATOM 724 N N . ASP A 1 93 ? 40.157 -0.867 -68.205 1.00 95.00 93 ASP A N 1
ATOM 725 C CA . ASP A 1 93 ? 39.983 0.199 -67.216 1.00 95.00 93 ASP A CA 1
ATOM 726 C C . ASP A 1 93 ? 38.542 0.225 -66.674 1.00 95.00 93 ASP A C 1
ATOM 728 O O . ASP A 1 93 ? 38.322 0.317 -65.463 1.00 95.00 93 ASP A O 1
ATOM 732 N N . ALA A 1 94 ? 37.536 0.061 -67.541 1.00 93.69 94 ALA A N 1
ATOM 733 C CA . ALA A 1 94 ? 36.130 -0.040 -67.143 1.00 93.69 94 ALA A CA 1
ATOM 734 C C . ALA A 1 94 ? 35.830 -1.305 -66.315 1.00 93.69 94 ALA A C 1
ATOM 736 O O . ALA A 1 94 ? 34.945 -1.288 -65.459 1.00 93.69 94 ALA A O 1
ATOM 737 N N . ALA A 1 95 ? 36.535 -2.410 -66.571 1.00 95.12 95 ALA A N 1
ATOM 738 C CA . ALA A 1 95 ? 36.436 -3.626 -65.768 1.00 95.12 95 ALA A CA 1
ATOM 739 C C . ALA A 1 95 ? 37.127 -3.453 -64.406 1.00 95.12 95 ALA A C 1
ATOM 741 O O . ALA A 1 95 ? 36.545 -3.789 -63.379 1.00 95.12 95 ALA A O 1
ATOM 742 N N . SER A 1 96 ? 38.323 -2.858 -64.385 1.00 95.56 96 SER A N 1
ATOM 743 C CA . SER A 1 96 ? 39.082 -2.560 -63.164 1.00 95.56 96 SER A CA 1
ATOM 744 C C . SER A 1 96 ? 38.319 -1.616 -62.230 1.00 95.56 96 SER A C 1
ATOM 746 O O . SER A 1 96 ? 38.182 -1.880 -61.037 1.00 95.56 96 SER A O 1
ATOM 748 N N . THR A 1 97 ? 37.739 -0.544 -62.773 1.00 94.69 97 THR A N 1
ATOM 749 C CA . THR A 1 97 ? 36.924 0.407 -61.999 1.00 94.69 97 THR A CA 1
ATOM 750 C C . THR A 1 97 ? 35.653 -0.228 -61.444 1.00 94.69 97 THR A C 1
ATOM 752 O O . THR A 1 97 ? 35.316 0.033 -60.289 1.00 94.69 97 THR A O 1
ATOM 755 N N . ARG A 1 98 ? 34.977 -1.093 -62.214 1.00 96.31 98 ARG A N 1
ATOM 756 C CA . ARG A 1 98 ? 33.834 -1.872 -61.714 1.00 96.31 98 ARG A CA 1
ATOM 75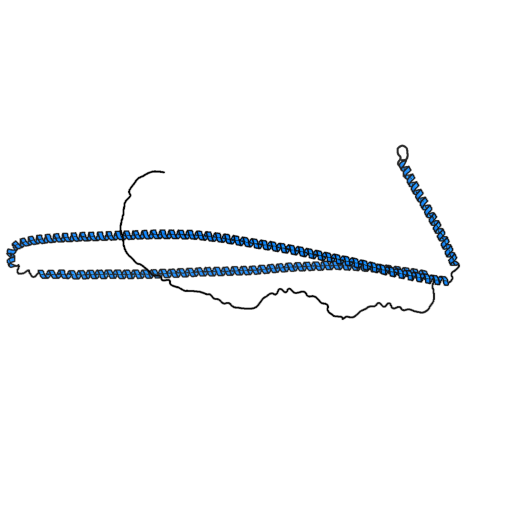7 C C . ARG A 1 98 ? 34.236 -2.813 -60.584 1.00 96.31 98 ARG A C 1
ATOM 759 O O . ARG A 1 98 ? 33.624 -2.750 -59.526 1.00 96.31 98 ARG A O 1
ATOM 766 N N . ALA A 1 99 ? 35.306 -3.587 -60.758 1.00 96.06 99 ALA A N 1
ATOM 767 C CA . ALA A 1 99 ? 35.808 -4.482 -59.717 1.00 96.06 99 ALA A CA 1
ATOM 768 C C . ALA A 1 99 ? 36.199 -3.717 -58.436 1.00 96.06 99 ALA A C 1
ATOM 770 O O . ALA A 1 99 ? 35.892 -4.149 -57.326 1.00 96.06 99 ALA A O 1
ATOM 771 N N . ALA A 1 100 ? 36.826 -2.544 -58.572 1.00 94.31 100 ALA A N 1
ATOM 772 C CA . ALA A 1 100 ? 37.159 -1.689 -57.436 1.00 94.31 100 ALA A CA 1
ATOM 773 C C . ALA A 1 100 ? 35.906 -1.147 -56.725 1.00 94.31 100 ALA A C 1
ATOM 775 O O . ALA A 1 100 ? 35.855 -1.144 -55.495 1.00 94.31 100 ALA A O 1
ATOM 776 N N . ALA A 1 101 ? 34.888 -0.717 -57.478 1.00 95.12 101 ALA A N 1
ATOM 777 C CA . ALA A 1 101 ? 33.623 -0.247 -56.919 1.00 95.12 101 ALA A CA 1
ATOM 778 C C . ALA A 1 101 ? 32.856 -1.373 -56.205 1.00 95.12 101 ALA A C 1
ATOM 780 O O . ALA A 1 101 ? 32.353 -1.159 -55.104 1.00 95.12 101 ALA A O 1
ATOM 781 N N . GLU A 1 102 ? 32.824 -2.578 -56.779 1.00 96.19 102 GLU A N 1
ATOM 782 C CA . GLU A 1 102 ? 32.228 -3.770 -56.161 1.00 96.19 102 GLU A CA 1
ATOM 783 C C . GLU A 1 102 ? 32.935 -4.133 -54.849 1.00 96.19 102 GLU A C 1
ATOM 785 O O . GLU A 1 102 ? 32.277 -4.351 -53.832 1.00 96.19 102 GLU A O 1
ATOM 790 N N . HIS A 1 103 ? 34.271 -4.105 -54.818 1.00 96.56 103 HIS A N 1
ATOM 791 C CA . HIS A 1 103 ? 35.037 -4.324 -53.588 1.00 96.56 103 HIS A CA 1
ATOM 792 C C . HIS A 1 103 ? 34.763 -3.266 -52.511 1.00 96.56 103 HIS A C 1
ATOM 794 O O . HIS A 1 103 ? 34.639 -3.602 -51.328 1.00 96.56 103 HIS A O 1
ATOM 800 N N . GLN A 1 104 ? 34.657 -1.992 -52.897 1.00 95.69 104 GLN A N 1
ATOM 801 C CA . GLN A 1 104 ? 34.326 -0.908 -51.968 1.00 95.69 104 GLN A CA 1
ATOM 802 C C . GLN A 1 104 ? 32.905 -1.062 -51.422 1.00 95.69 104 GLN A C 1
ATOM 804 O O . GLN A 1 104 ? 32.712 -0.983 -50.209 1.00 95.69 104 GLN A O 1
ATOM 809 N N . ALA A 1 105 ? 31.932 -1.360 -52.285 1.00 96.00 105 ALA A N 1
ATOM 810 C CA . ALA A 1 105 ? 30.555 -1.619 -51.885 1.00 96.00 105 ALA A CA 1
ATOM 811 C C . ALA A 1 105 ? 30.466 -2.823 -50.938 1.00 96.00 105 ALA A C 1
ATOM 813 O O . ALA A 1 105 ? 29.817 -2.740 -49.898 1.00 96.00 105 ALA A O 1
ATOM 814 N N . GLN A 1 106 ? 31.178 -3.914 -51.233 1.00 96.56 106 GLN A N 1
ATOM 815 C CA . GLN A 1 106 ? 31.203 -5.090 -50.367 1.00 96.56 106 GLN A CA 1
ATOM 816 C C . GLN A 1 106 ? 31.825 -4.783 -49.001 1.00 96.56 106 GLN A C 1
ATOM 818 O O . GLN A 1 106 ? 31.312 -5.237 -47.979 1.00 96.56 106 GLN A O 1
ATOM 823 N N . THR A 1 107 ? 32.897 -3.988 -48.965 1.00 96.50 107 THR A N 1
ATOM 824 C CA . THR A 1 107 ? 33.514 -3.537 -47.709 1.00 96.50 107 THR A CA 1
ATOM 825 C C . THR A 1 107 ? 32.543 -2.682 -46.896 1.00 96.50 107 THR A C 1
ATOM 827 O O . THR A 1 107 ? 32.370 -2.934 -45.707 1.00 96.50 107 THR A O 1
ATOM 830 N N . LEU A 1 108 ? 31.849 -1.730 -47.530 1.00 96.44 108 LEU A N 1
ATOM 831 C CA . LEU A 1 108 ? 30.840 -0.902 -46.863 1.00 96.44 108 LEU A CA 1
ATOM 832 C C . LEU A 1 108 ? 29.676 -1.738 -46.326 1.00 96.44 108 LEU A C 1
ATOM 834 O O . LEU A 1 108 ? 29.274 -1.549 -45.184 1.00 96.44 108 LEU A O 1
ATOM 838 N N . ILE A 1 109 ? 29.170 -2.697 -47.105 1.00 96.69 109 ILE A N 1
ATOM 839 C CA . ILE A 1 109 ? 28.098 -3.602 -46.670 1.00 96.69 109 ILE A CA 1
ATOM 840 C C . ILE A 1 109 ? 28.557 -4.455 -45.485 1.00 96.69 109 ILE A C 1
ATOM 842 O O . ILE A 1 109 ? 27.797 -4.646 -44.539 1.00 96.69 109 ILE A O 1
ATOM 846 N N . ASN A 1 110 ? 29.785 -4.974 -45.517 1.00 97.06 110 ASN A N 1
ATOM 847 C CA . ASN A 1 110 ? 30.328 -5.764 -44.416 1.00 97.06 110 ASN A CA 1
ATOM 848 C C . ASN A 1 110 ? 30.500 -4.914 -43.149 1.00 97.06 110 ASN A C 1
ATOM 850 O O . ASN A 1 110 ? 30.098 -5.358 -42.077 1.00 97.06 110 ASN A O 1
ATOM 854 N N . ASN A 1 111 ? 31.005 -3.686 -43.276 1.00 96.69 111 ASN A N 1
ATOM 855 C CA . ASN A 1 111 ? 31.128 -2.757 -42.152 1.00 96.69 111 ASN A CA 1
ATOM 856 C C . ASN A 1 111 ? 29.754 -2.381 -41.586 1.00 96.69 111 ASN A C 1
ATOM 858 O O . ASN A 1 111 ? 29.534 -2.521 -40.391 1.00 96.69 111 ASN A O 1
ATOM 862 N N . ALA A 1 112 ? 28.789 -2.030 -42.439 1.00 96.12 112 ALA A N 1
ATOM 863 C CA . ALA A 1 112 ? 27.428 -1.720 -42.007 1.00 96.12 112 ALA A CA 1
ATOM 864 C C . ALA A 1 112 ? 26.755 -2.912 -41.304 1.00 96.12 112 ALA A C 1
ATOM 866 O O . ALA A 1 112 ? 26.015 -2.728 -40.341 1.00 96.12 112 ALA A O 1
ATOM 867 N N . LYS A 1 113 ? 27.019 -4.149 -41.750 1.00 97.19 113 LYS A N 1
ATOM 868 C CA . LYS A 1 113 ? 26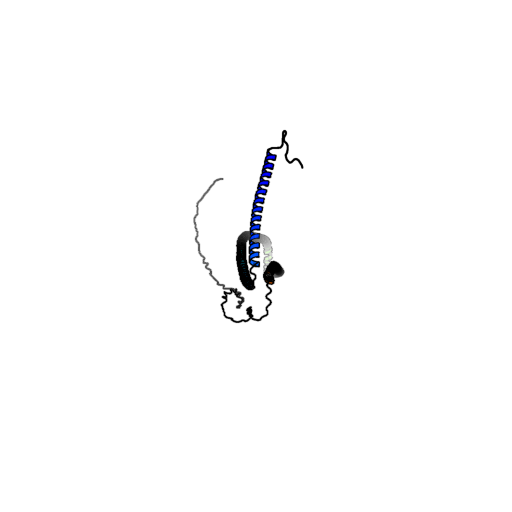.544 -5.359 -41.061 1.00 97.19 113 LYS A CA 1
ATOM 869 C C . LYS A 1 113 ? 27.165 -5.509 -39.673 1.00 97.19 113 LYS A C 1
ATOM 871 O O . LYS A 1 113 ? 26.432 -5.833 -38.742 1.00 97.19 113 LYS A O 1
ATOM 876 N N . LEU A 1 114 ? 28.470 -5.277 -39.537 1.00 97.62 114 LEU A N 1
ATOM 877 C CA . LEU A 1 114 ? 29.158 -5.318 -38.243 1.00 97.62 114 LEU A CA 1
ATOM 878 C C . LEU A 1 114 ? 28.637 -4.226 -37.303 1.00 97.62 114 LEU A C 1
ATOM 880 O O . LEU A 1 114 ? 28.337 -4.514 -36.150 1.00 97.62 114 LEU A O 1
ATOM 884 N N . ASP A 1 115 ? 28.437 -3.008 -37.803 1.00 96.69 115 ASP A N 1
ATOM 885 C CA . ASP A 1 115 ? 27.897 -1.901 -37.010 1.00 96.69 115 ASP A CA 1
ATOM 886 C C . ASP A 1 115 ? 26.479 -2.203 -36.518 1.00 96.69 115 ASP A C 1
ATOM 888 O O . ASP A 1 115 ? 26.171 -2.002 -35.344 1.00 96.69 115 ASP A O 1
ATOM 892 N N . VAL A 1 116 ? 25.613 -2.746 -37.383 1.00 97.00 116 VAL A N 1
ATOM 893 C CA . VAL A 1 116 ? 24.266 -3.178 -36.981 1.00 97.00 116 VAL A CA 1
ATOM 894 C C . VAL A 1 116 ? 24.343 -4.258 -35.904 1.00 97.00 116 VAL A C 1
ATOM 896 O O . VAL A 1 116 ? 23.620 -4.149 -34.917 1.00 97.00 116 VAL A O 1
ATOM 899 N N . GLN A 1 117 ? 25.225 -5.252 -36.051 1.00 97.12 117 GLN A N 1
ATOM 900 C CA . GLN A 1 117 ? 25.425 -6.295 -35.038 1.00 97.12 117 GLN A CA 1
ATOM 901 C C . GLN A 1 117 ? 25.873 -5.703 -33.698 1.00 97.12 117 GLN A C 1
ATOM 903 O O . GLN A 1 117 ? 25.249 -5.974 -32.673 1.00 97.12 117 GLN A O 1
ATOM 908 N N . HIS A 1 118 ? 26.878 -4.826 -33.708 1.00 97.50 118 HIS A N 1
ATOM 909 C CA . HIS A 1 118 ? 27.357 -4.154 -32.503 1.00 97.50 118 HIS A CA 1
ATOM 910 C C . HIS A 1 118 ? 26.263 -3.331 -31.822 1.00 97.50 118 HIS A C 1
ATOM 912 O O . HIS A 1 118 ? 26.087 -3.437 -30.609 1.00 97.50 118 HIS A O 1
ATOM 918 N N . ILE A 1 119 ? 25.481 -2.565 -32.588 1.00 96.75 119 ILE A N 1
ATOM 919 C CA . ILE A 1 119 ? 24.360 -1.785 -32.051 1.00 96.75 119 ILE A CA 1
ATOM 920 C C . ILE A 1 119 ? 23.300 -2.709 -31.442 1.00 96.75 119 ILE A C 1
ATOM 922 O O . ILE A 1 119 ? 22.789 -2.418 -30.359 1.00 96.75 119 ILE A O 1
ATOM 926 N N . THR A 1 120 ? 22.961 -3.822 -32.102 1.00 97.62 120 THR A N 1
ATOM 927 C CA . THR A 1 120 ? 21.975 -4.771 -31.567 1.00 97.62 120 THR A CA 1
ATOM 928 C C . THR A 1 120 ? 22.469 -5.463 -30.303 1.00 97.62 120 THR A C 1
ATOM 930 O O . THR A 1 120 ? 21.707 -5.581 -29.345 1.00 97.62 120 THR A O 1
ATOM 933 N N . ASP A 1 121 ? 23.739 -5.858 -30.253 1.00 97.56 121 ASP A N 1
ATOM 934 C CA . ASP A 1 121 ? 24.332 -6.511 -29.086 1.00 97.56 121 ASP A CA 1
ATOM 935 C C . ASP A 1 121 ? 24.425 -5.547 -27.900 1.00 97.56 121 ASP A C 1
ATOM 937 O O . ASP A 1 121 ? 24.078 -5.902 -26.771 1.00 97.56 121 ASP A O 1
ATOM 941 N N . GLU A 1 122 ? 24.817 -4.296 -28.150 1.00 97.19 122 GLU A N 1
ATOM 942 C CA . GLU A 1 122 ? 24.855 -3.255 -27.126 1.00 97.19 122 GLU A CA 1
ATOM 943 C C . GLU A 1 122 ? 23.449 -2.936 -26.599 1.00 97.19 122 GLU A C 1
ATOM 945 O O . GLU A 1 122 ? 23.250 -2.833 -25.385 1.00 97.19 122 GLU A O 1
ATOM 950 N N . ALA A 1 123 ? 22.455 -2.824 -27.486 1.00 97.19 123 ALA A N 1
ATOM 951 C CA . ALA A 1 123 ? 21.063 -2.609 -27.098 1.00 97.19 123 ALA A CA 1
ATOM 952 C C . ALA A 1 123 ? 20.524 -3.775 -26.254 1.00 97.19 123 ALA A C 1
ATOM 954 O O . ALA A 1 123 ? 19.925 -3.541 -25.202 1.00 97.19 123 ALA A O 1
ATOM 955 N N . ASN A 1 124 ? 20.796 -5.019 -26.660 1.00 97.31 124 ASN A N 1
ATOM 956 C CA . ASN A 1 124 ? 20.398 -6.220 -25.924 1.00 97.31 124 ASN A CA 1
ATOM 957 C C . ASN A 1 124 ? 21.074 -6.294 -24.548 1.00 97.31 124 ASN A C 1
ATOM 959 O O . ASN A 1 124 ? 20.413 -6.581 -23.550 1.00 97.31 124 ASN A O 1
ATOM 963 N N . SER A 1 125 ? 22.366 -5.971 -24.466 1.00 98.12 125 SER A N 1
ATOM 964 C CA . SER A 1 125 ? 23.118 -5.937 -23.206 1.00 98.12 125 SER A CA 1
ATOM 965 C C . SER A 1 125 ? 22.592 -4.863 -22.244 1.00 98.12 125 SER A C 1
ATOM 967 O O . SER A 1 125 ? 22.372 -5.125 -21.054 1.00 98.12 125 SER A O 1
ATOM 969 N N . LYS A 1 126 ? 22.299 -3.659 -22.755 1.00 98.06 126 LYS A N 1
ATOM 970 C CA . LYS A 1 126 ? 21.674 -2.583 -21.969 1.00 98.06 126 LYS A CA 1
ATOM 971 C C . LYS A 1 126 ? 20.283 -2.981 -21.484 1.00 98.06 126 LYS A C 1
ATOM 973 O O . LYS A 1 126 ? 19.989 -2.789 -20.306 1.00 98.06 126 LYS A O 1
ATOM 978 N N . ALA A 1 127 ? 19.457 -3.569 -22.349 1.00 97.69 127 ALA A N 1
ATOM 979 C CA . ALA A 1 127 ? 18.128 -4.048 -21.982 1.00 97.69 127 ALA A CA 1
ATOM 980 C C . ALA A 1 127 ? 18.199 -5.124 -20.886 1.00 97.69 127 ALA A C 1
ATOM 982 O O . ALA A 1 127 ? 17.515 -5.003 -19.871 1.00 97.69 127 ALA A O 1
ATOM 983 N N . ALA A 1 128 ? 19.084 -6.115 -21.032 1.00 97.94 128 ALA A N 1
ATOM 984 C CA . ALA A 1 128 ? 19.304 -7.150 -20.023 1.00 97.94 128 ALA A CA 1
ATOM 985 C C . ALA A 1 128 ? 19.755 -6.555 -18.679 1.00 97.94 128 ALA A C 1
ATOM 987 O O . ALA A 1 128 ? 19.246 -6.934 -17.627 1.00 97.94 128 ALA A O 1
ATOM 988 N N . THR A 1 129 ? 20.654 -5.569 -18.709 1.00 98.19 129 THR A N 1
ATOM 989 C CA . THR A 1 129 ? 21.125 -4.878 -17.501 1.00 98.19 129 THR A CA 1
ATOM 990 C C . THR A 1 129 ? 20.003 -4.096 -16.814 1.00 98.19 129 THR A C 1
ATOM 992 O O . THR A 1 129 ? 19.894 -4.128 -15.589 1.00 98.19 129 THR A O 1
ATOM 995 N N . ILE A 1 130 ? 19.162 -3.391 -17.577 1.00 97.25 130 ILE A N 1
ATOM 996 C CA . ILE A 1 130 ? 18.013 -2.652 -17.036 1.00 97.25 130 ILE A CA 1
ATOM 997 C C . ILE A 1 130 ? 17.007 -3.622 -16.410 1.00 97.25 130 ILE A C 1
ATOM 999 O O . ILE A 1 130 ? 16.574 -3.392 -15.284 1.00 97.25 130 ILE A O 1
ATOM 1003 N N . LEU A 1 131 ? 16.686 -4.725 -17.093 1.00 98.00 131 LEU A N 1
ATOM 1004 C CA . LEU A 1 131 ? 15.777 -5.749 -16.574 1.00 98.00 131 LEU A CA 1
ATOM 1005 C C . LEU A 1 131 ? 16.313 -6.388 -15.289 1.00 98.00 131 LEU A C 1
ATOM 1007 O O . LEU A 1 131 ? 15.576 -6.490 -14.313 1.00 98.00 131 LEU A O 1
ATOM 1011 N N . ALA A 1 132 ? 17.601 -6.738 -15.242 1.00 98.12 132 ALA A N 1
ATOM 1012 C CA . ALA A 1 132 ? 18.225 -7.299 -14.045 1.00 98.12 132 ALA A CA 1
ATOM 1013 C C . ALA A 1 132 ? 18.203 -6.318 -12.858 1.00 98.12 132 ALA A C 1
ATOM 1015 O O . ALA A 1 132 ? 17.936 -6.719 -11.722 1.00 98.12 132 ALA A O 1
ATOM 1016 N N . LYS A 1 133 ? 18.439 -5.021 -13.109 1.00 98.00 133 LYS A N 1
ATOM 1017 C CA . LYS A 1 133 ? 18.338 -3.974 -12.080 1.00 98.00 133 LYS A CA 1
ATOM 1018 C C . LYS A 1 133 ? 16.908 -3.819 -11.575 1.00 98.00 133 LYS A C 1
ATOM 1020 O O . LYS A 1 133 ? 16.702 -3.837 -10.367 1.00 98.00 133 LYS A O 1
ATOM 1025 N N . ALA A 1 134 ? 15.937 -3.732 -12.483 1.00 97.06 134 ALA A N 1
ATOM 1026 C CA . ALA A 1 134 ? 14.525 -3.613 -12.135 1.00 97.06 134 ALA A CA 1
ATOM 1027 C C . ALA A 1 134 ? 14.031 -4.829 -11.334 1.00 97.06 134 ALA A C 1
ATOM 1029 O O . ALA A 1 134 ? 13.298 -4.673 -10.360 1.00 97.06 134 ALA A O 1
ATOM 1030 N N . GLN A 1 135 ? 14.474 -6.035 -11.699 1.00 97.75 135 GLN A N 1
ATOM 1031 C CA . GLN A 1 135 ? 14.142 -7.255 -10.970 1.00 97.75 135 GLN A CA 1
ATOM 1032 C C . GLN A 1 135 ? 14.757 -7.260 -9.564 1.00 97.75 135 GLN A C 1
ATOM 1034 O O . GLN A 1 135 ? 14.038 -7.475 -8.593 1.00 97.75 135 GLN A O 1
ATOM 1039 N N . THR A 1 136 ? 16.049 -6.943 -9.438 1.00 98.12 136 THR A N 1
ATOM 1040 C CA . THR A 1 136 ? 16.723 -6.851 -8.128 1.00 98.12 136 THR A CA 1
ATOM 1041 C C . THR A 1 136 ? 16.066 -5.804 -7.223 1.00 98.12 136 THR A C 1
ATOM 1043 O O . THR A 1 136 ? 15.864 -6.035 -6.032 1.00 98.12 136 THR A O 1
ATOM 1046 N N . GLU A 1 137 ? 15.705 -4.644 -7.776 1.00 97.88 137 GLU A N 1
ATOM 1047 C CA . GLU A 1 137 ? 15.027 -3.580 -7.033 1.00 97.88 137 GLU A CA 1
ATOM 1048 C C . GLU A 1 137 ? 13.620 -4.008 -6.594 1.00 97.88 137 GLU A C 1
ATOM 1050 O O . GLU A 1 137 ? 13.250 -3.815 -5.437 1.00 97.88 137 GLU A O 1
ATOM 1055 N N . SER A 1 138 ? 12.866 -4.677 -7.470 1.00 97.88 138 SER A N 1
ATOM 1056 C CA . SER A 1 138 ? 11.556 -5.245 -7.136 1.00 97.88 138 SER A CA 1
ATOM 1057 C C . SER A 1 138 ? 11.644 -6.304 -6.029 1.00 97.88 138 SER A C 1
ATOM 1059 O O . SER A 1 138 ? 10.879 -6.268 -5.062 1.00 97.88 138 SER A O 1
ATOM 1061 N N . GLU A 1 139 ? 12.608 -7.222 -6.112 1.00 98.06 139 GLU A N 1
ATOM 1062 C CA . GLU A 1 139 ? 12.861 -8.244 -5.088 1.00 98.06 139 GLU A CA 1
ATOM 1063 C C . GLU A 1 139 ? 13.269 -7.614 -3.747 1.00 98.06 139 GLU A C 1
ATOM 1065 O O . GLU A 1 139 ? 12.789 -8.027 -2.687 1.00 98.06 139 GLU A O 1
ATOM 1070 N N . SER A 1 140 ? 14.089 -6.562 -3.784 1.00 98.06 140 SER A N 1
ATOM 1071 C CA . SER A 1 140 ? 14.480 -5.795 -2.599 1.00 98.06 140 SER A CA 1
ATOM 1072 C C . SER A 1 140 ? 13.278 -5.105 -1.946 1.00 98.06 140 SER A C 1
ATOM 1074 O O . SER A 1 140 ? 13.029 -5.296 -0.754 1.00 98.06 140 SER A O 1
ATOM 1076 N N . ILE A 1 141 ? 12.468 -4.380 -2.728 1.00 97.38 141 ILE A N 1
ATOM 1077 C CA . ILE A 1 141 ? 11.266 -3.683 -2.241 1.00 97.38 141 ILE A CA 1
ATOM 1078 C C . ILE A 1 141 ? 10.260 -4.679 -1.659 1.00 97.38 141 ILE A C 1
ATOM 1080 O O . ILE A 1 141 ? 9.732 -4.464 -0.569 1.00 97.38 141 ILE A O 1
ATOM 1084 N N . THR A 1 142 ? 9.998 -5.787 -2.354 1.00 97.69 142 THR A N 1
ATOM 1085 C CA . THR A 1 142 ? 9.050 -6.806 -1.874 1.00 97.69 142 THR A CA 1
ATOM 1086 C C . THR A 1 142 ? 9.545 -7.495 -0.604 1.00 97.69 142 THR A C 1
ATOM 1088 O O . THR A 1 142 ? 8.743 -7.775 0.289 1.00 97.69 142 THR A O 1
ATOM 1091 N N . THR A 1 143 ? 10.852 -7.725 -0.475 1.00 98.12 143 THR A N 1
ATOM 1092 C CA . THR A 1 143 ? 11.456 -8.273 0.746 1.00 98.12 143 THR A CA 1
ATOM 1093 C C . THR A 1 143 ? 11.355 -7.289 1.909 1.00 98.12 143 THR A C 1
ATOM 1095 O O . THR A 1 143 ? 10.902 -7.680 2.985 1.00 98.12 143 THR A O 1
ATOM 1098 N N . ALA A 1 144 ? 11.694 -6.015 1.694 1.00 97.56 144 ALA A N 1
ATOM 1099 C CA . ALA A 1 144 ? 11.571 -4.965 2.704 1.00 97.56 144 ALA A CA 1
ATOM 1100 C C . ALA A 1 144 ? 10.115 -4.804 3.173 1.00 97.56 144 ALA A C 1
ATOM 1102 O O . ALA A 1 144 ? 9.839 -4.876 4.368 1.00 97.56 144 ALA A O 1
ATOM 1103 N N . ALA A 1 145 ? 9.163 -4.729 2.238 1.00 97.00 145 ALA A N 1
ATOM 1104 C CA . ALA A 1 145 ? 7.740 -4.631 2.556 1.00 97.00 145 ALA A CA 1
ATOM 1105 C C . ALA A 1 145 ? 7.230 -5.838 3.367 1.00 97.00 145 ALA A C 1
ATOM 1107 O O . ALA A 1 145 ? 6.438 -5.676 4.297 1.00 97.00 145 ALA A O 1
ATOM 1108 N N . ARG A 1 146 ? 7.695 -7.060 3.061 1.00 97.94 146 ARG A N 1
ATOM 1109 C CA . ARG A 1 146 ? 7.363 -8.266 3.845 1.00 97.94 146 ARG A CA 1
ATOM 1110 C C . ARG A 1 146 ? 7.948 -8.217 5.257 1.00 97.94 146 ARG A C 1
ATOM 1112 O O . ARG A 1 146 ? 7.264 -8.606 6.205 1.00 97.94 146 ARG A O 1
ATOM 1119 N N . GLN A 1 147 ? 9.188 -7.755 5.405 1.00 98.06 147 GLN A N 1
ATOM 1120 C CA . GLN A 1 147 ? 9.830 -7.603 6.711 1.00 98.06 147 GLN A CA 1
ATOM 1121 C C . GLN A 1 147 ? 9.112 -6.554 7.562 1.00 98.06 147 GLN A C 1
ATOM 1123 O O . GLN A 1 147 ? 8.791 -6.830 8.715 1.00 98.06 147 GLN A O 1
ATOM 1128 N N . ASP A 1 148 ? 8.780 -5.400 6.988 1.00 97.50 148 ASP A N 1
ATOM 1129 C CA . ASP A 1 148 ? 8.071 -4.330 7.692 1.00 97.50 148 ASP A CA 1
ATOM 1130 C C . ASP A 1 148 ? 6.652 -4.750 8.082 1.00 97.50 148 ASP A C 1
ATOM 1132 O O . ASP A 1 148 ? 6.235 -4.533 9.219 1.00 97.50 148 ASP A O 1
ATOM 1136 N N . ALA A 1 149 ? 5.934 -5.453 7.199 1.00 97.00 149 ALA A N 1
ATOM 1137 C CA . ALA A 1 149 ? 4.634 -6.030 7.534 1.00 97.00 149 ALA A CA 1
ATOM 1138 C C . ALA A 1 149 ? 4.725 -7.048 8.685 1.00 97.00 149 ALA A C 1
ATOM 1140 O O . ALA A 1 149 ? 3.818 -7.127 9.514 1.00 97.00 149 ALA A O 1
ATOM 1141 N N . THR A 1 150 ? 5.810 -7.825 8.752 1.00 97.81 150 THR A N 1
ATOM 1142 C CA . THR A 1 150 ? 6.041 -8.786 9.841 1.00 97.81 150 THR A CA 1
ATOM 1143 C C . THR A 1 150 ? 6.327 -8.062 11.155 1.00 97.81 150 THR A C 1
ATOM 1145 O O . THR A 1 150 ? 5.652 -8.334 12.145 1.00 97.81 150 THR A O 1
ATOM 1148 N N . LYS A 1 151 ? 7.221 -7.065 11.150 1.00 97.62 151 LYS A N 1
ATOM 1149 C CA . LYS A 1 151 ? 7.505 -6.225 12.325 1.00 97.62 151 LYS A CA 1
ATOM 1150 C C . LYS A 1 151 ? 6.249 -5.530 12.843 1.00 97.62 151 LYS A C 1
ATOM 1152 O O . LYS A 1 151 ? 5.964 -5.598 14.033 1.00 97.62 151 LYS A O 1
ATOM 1157 N N . LEU A 1 152 ? 5.452 -4.931 11.956 1.00 97.75 152 LEU A N 1
ATOM 1158 C CA . LEU A 1 152 ? 4.212 -4.257 12.340 1.00 97.75 152 LEU A CA 1
ATOM 1159 C C . LEU A 1 152 ? 3.215 -5.228 12.987 1.00 97.75 152 LEU A C 1
ATOM 1161 O O . LEU A 1 152 ? 2.559 -4.878 13.970 1.00 97.75 152 LEU A O 1
ATOM 1165 N N . ARG A 1 153 ? 3.105 -6.458 12.467 1.00 97.81 153 ARG A N 1
ATOM 1166 C CA . ARG A 1 153 ? 2.266 -7.507 13.067 1.00 97.81 153 ARG A CA 1
ATOM 1167 C C . ARG A 1 153 ? 2.772 -7.923 14.444 1.00 97.81 153 ARG A C 1
ATOM 1169 O O . ARG A 1 153 ? 1.958 -8.051 15.351 1.00 97.81 153 ARG A O 1
ATOM 1176 N N . GLU A 1 154 ? 4.079 -8.098 14.613 1.00 98.06 154 GLU A N 1
ATOM 1177 C CA . GLU A 1 154 ? 4.688 -8.437 15.904 1.00 98.06 154 GLU A CA 1
ATOM 1178 C C . GLU A 1 154 ? 4.505 -7.318 16.937 1.00 98.06 154 GLU A C 1
ATOM 1180 O O . GLU A 1 154 ? 4.100 -7.582 18.067 1.00 98.06 154 GLU A O 1
ATOM 1185 N N . GLU A 1 155 ? 4.737 -6.061 16.555 1.00 97.69 155 GLU A N 1
ATOM 1186 C CA . GLU A 1 155 ? 4.504 -4.897 17.415 1.00 97.69 155 GLU A CA 1
ATOM 1187 C C . GLU A 1 155 ? 3.029 -4.754 17.796 1.00 97.69 155 GLU A C 1
ATOM 1189 O O . GLU A 1 155 ? 2.707 -4.483 18.953 1.00 97.69 155 GLU A O 1
ATOM 1194 N N . THR A 1 156 ? 2.121 -4.974 16.843 1.00 97.31 156 THR A N 1
ATOM 1195 C CA . THR A 1 156 ? 0.677 -4.947 17.107 1.00 97.31 156 THR A CA 1
ATOM 1196 C C . THR A 1 156 ? 0.280 -6.078 18.051 1.00 97.31 156 THR A C 1
ATOM 1198 O O . THR A 1 156 ? -0.452 -5.840 19.006 1.00 97.31 156 THR A O 1
ATOM 1201 N N . ALA A 1 157 ? 0.791 -7.295 17.842 1.00 97.56 157 ALA A N 1
ATOM 1202 C CA . ALA A 1 157 ? 0.527 -8.430 18.721 1.00 97.56 157 ALA A CA 1
ATOM 1203 C C . ALA A 1 157 ? 1.031 -8.176 20.151 1.00 97.56 157 ALA A C 1
ATOM 1205 O O . ALA A 1 157 ? 0.311 -8.464 21.110 1.00 97.56 157 ALA A O 1
ATOM 1206 N N . LYS A 1 158 ? 2.220 -7.574 20.302 1.00 98.12 158 LYS A N 1
ATOM 1207 C CA . LYS A 1 158 ? 2.750 -7.147 21.607 1.00 98.12 158 LYS A CA 1
ATOM 1208 C C . LYS A 1 158 ? 1.837 -6.125 22.277 1.00 98.12 158 LYS A C 1
ATOM 1210 O O . LYS A 1 158 ? 1.375 -6.386 23.379 1.00 98.12 158 LYS A O 1
ATOM 1215 N N . LYS A 1 159 ? 1.481 -5.037 21.585 1.00 97.50 159 LYS A N 1
ATOM 1216 C CA . LYS A 1 159 ? 0.574 -4.003 22.121 1.00 97.50 159 LYS A CA 1
ATOM 1217 C C . LYS A 1 159 ? -0.790 -4.563 22.518 1.00 97.50 159 LYS A C 1
ATOM 1219 O O . LYS A 1 159 ? -1.323 -4.189 23.553 1.00 97.50 159 LYS A O 1
ATOM 1224 N N . VAL A 1 160 ? -1.357 -5.466 21.716 1.00 97.62 160 VAL A N 1
ATOM 1225 C CA . VAL A 1 160 ? -2.633 -6.128 22.035 1.00 97.62 160 VAL A CA 1
ATOM 1226 C C . VAL A 1 160 ? -2.505 -7.000 23.284 1.00 97.62 160 VAL A C 1
ATOM 1228 O O . VAL A 1 160 ? -3.431 -7.038 24.088 1.00 97.62 160 VAL A O 1
ATOM 1231 N N . THR A 1 161 ? -1.377 -7.690 23.458 1.00 97.62 161 THR A N 1
ATOM 1232 C CA . THR A 1 161 ? -1.115 -8.500 24.657 1.00 97.62 161 THR A CA 1
ATOM 1233 C C . THR A 1 161 ? -0.962 -7.605 25.886 1.00 97.62 161 THR A C 1
ATOM 1235 O O . THR A 1 161 ? -1.693 -7.785 26.848 1.00 97.62 161 THR A O 1
ATOM 1238 N N . GLU A 1 162 ? -0.141 -6.555 25.808 1.00 97.25 162 GLU A N 1
ATOM 1239 C CA . GLU A 1 162 ? 0.029 -5.568 26.886 1.00 97.25 162 GLU A CA 1
ATOM 1240 C C . GLU A 1 162 ? -1.302 -4.904 27.287 1.00 97.25 162 GLU A C 1
ATOM 1242 O O . GLU A 1 162 ? -1.590 -4.730 28.472 1.00 97.25 162 GLU A O 1
ATOM 1247 N N . GLN A 1 163 ? -2.150 -4.562 26.310 1.00 97.19 163 GLN A N 1
ATOM 1248 C CA . GLN A 1 163 ? -3.488 -4.024 26.571 1.00 97.19 163 GLN A CA 1
ATOM 1249 C C . GLN A 1 163 ? -4.399 -5.042 27.259 1.00 97.19 163 GLN A C 1
ATOM 1251 O O . GLN A 1 163 ? -5.122 -4.673 28.182 1.00 97.19 163 GLN A O 1
ATOM 1256 N N . ARG A 1 164 ? -4.379 -6.309 26.829 1.00 97.50 164 ARG A N 1
ATOM 1257 C CA . ARG A 1 164 ? -5.163 -7.378 27.465 1.00 97.50 164 ARG A CA 1
ATOM 1258 C C . ARG A 1 164 ? -4.732 -7.603 28.904 1.00 97.50 164 ARG A C 1
ATOM 1260 O O . ARG A 1 164 ? -5.601 -7.610 29.767 1.00 97.50 164 ARG A O 1
ATOM 1267 N N . ASP A 1 165 ? -3.431 -7.696 29.153 1.00 97.88 165 ASP A N 1
ATOM 1268 C CA . ASP A 1 165 ? -2.881 -7.887 30.496 1.00 97.88 165 ASP A CA 1
ATOM 1269 C C . ASP A 1 165 ? -3.265 -6.712 31.410 1.00 97.88 165 ASP A C 1
ATOM 1271 O O . ASP A 1 165 ? -3.689 -6.905 32.548 1.00 97.88 165 ASP A O 1
ATOM 1275 N N . THR A 1 166 ? -3.201 -5.480 30.890 1.00 97.75 166 THR A N 1
ATOM 1276 C CA . THR A 1 166 ? -3.631 -4.277 31.623 1.00 97.75 166 THR A CA 1
ATOM 1277 C C . THR A 1 166 ? -5.116 -4.344 31.985 1.00 97.75 166 THR A C 1
ATOM 1279 O O . THR A 1 166 ? -5.478 -4.158 33.146 1.00 97.75 166 THR A O 1
ATOM 1282 N N . ILE A 1 167 ? -5.978 -4.661 31.013 1.00 96.94 167 ILE A N 1
ATOM 1283 C CA . ILE A 1 167 ? -7.427 -4.787 31.229 1.00 96.94 167 ILE A CA 1
ATOM 1284 C C . ILE A 1 167 ? -7.737 -5.927 32.204 1.00 96.94 167 ILE A C 1
ATOM 1286 O O . ILE A 1 167 ? -8.643 -5.801 33.024 1.00 96.94 167 ILE A O 1
ATOM 1290 N N . GLU A 1 168 ? -7.005 -7.038 32.144 1.00 97.44 168 GLU A N 1
ATOM 1291 C CA . GLU A 1 168 ? -7.182 -8.171 33.053 1.00 97.44 168 GLU A CA 1
ATOM 1292 C C . GLU A 1 168 ? -6.829 -7.798 34.499 1.00 97.44 168 GLU A C 1
ATOM 1294 O O . GLU A 1 168 ? -7.578 -8.132 35.424 1.00 97.44 168 GLU A O 1
ATOM 1299 N N . ILE A 1 169 ? -5.749 -7.038 34.702 1.00 97.69 169 ILE A N 1
ATOM 1300 C CA . ILE A 1 169 ? -5.377 -6.497 36.015 1.00 97.69 169 ILE A CA 1
ATOM 1301 C C . ILE A 1 169 ? -6.447 -5.521 36.518 1.00 97.69 169 ILE A C 1
ATOM 1303 O O . ILE A 1 169 ? -6.891 -5.634 37.660 1.00 97.69 169 ILE A O 1
ATOM 1307 N N . GLU A 1 170 ? -6.911 -4.589 35.683 1.00 96.75 170 GLU A N 1
ATOM 1308 C CA . GLU A 1 170 ? -7.975 -3.643 36.047 1.00 96.75 170 GLU A CA 1
ATOM 1309 C C . GLU A 1 170 ? -9.293 -4.358 36.381 1.00 96.75 170 GLU A C 1
ATOM 1311 O O . GLU A 1 170 ? -9.949 -4.044 37.378 1.00 96.75 170 GLU A O 1
ATOM 1316 N N . LEU A 1 171 ? -9.671 -5.368 35.597 1.00 97.19 171 LEU A N 1
ATOM 1317 C CA . LEU A 1 171 ? -10.859 -6.180 35.842 1.00 97.19 171 LEU A CA 1
ATOM 1318 C C . LEU A 1 171 ? -10.742 -6.962 37.155 1.00 97.19 171 LEU A C 1
ATOM 1320 O O . LEU A 1 171 ? -11.709 -7.065 37.908 1.00 97.19 171 LEU A O 1
ATOM 1324 N N . THR A 1 172 ? -9.562 -7.502 37.449 1.00 97.75 172 THR A N 1
ATOM 1325 C CA . THR A 1 172 ? -9.306 -8.211 38.707 1.00 97.75 172 THR A CA 1
ATOM 1326 C C . THR A 1 172 ? -9.387 -7.251 39.892 1.00 97.75 172 THR A C 1
ATOM 1328 O O . THR A 1 172 ? -10.119 -7.517 40.844 1.00 97.75 172 THR A O 1
ATOM 1331 N N . ASN A 1 173 ? -8.741 -6.088 39.797 1.00 97.31 173 ASN A N 1
ATOM 1332 C CA . ASN A 1 173 ? -8.777 -5.059 40.837 1.00 97.31 173 ASN A CA 1
ATOM 1333 C C . ASN A 1 173 ? -10.207 -4.567 41.105 1.00 97.31 173 ASN A C 1
ATOM 1335 O O . ASN A 1 173 ? -10.631 -4.500 42.256 1.00 97.31 173 ASN A O 1
ATOM 1339 N N . THR A 1 174 ? -10.983 -4.277 40.057 1.00 96.81 174 THR A N 1
ATOM 1340 C CA . THR A 1 174 ? -12.376 -3.820 40.202 1.00 96.81 174 THR A CA 1
ATOM 1341 C C . THR A 1 174 ? -13.283 -4.892 40.804 1.00 96.81 174 THR A C 1
ATOM 1343 O O . THR A 1 174 ? -14.146 -4.570 41.623 1.00 96.81 174 THR A O 1
ATOM 1346 N N . ARG A 1 175 ? -13.078 -6.172 40.462 1.00 97.06 175 ARG A N 1
ATOM 1347 C CA . ARG A 1 175 ? -13.776 -7.297 41.105 1.00 97.06 175 ARG A CA 1
ATOM 1348 C C . ARG A 1 175 ? -13.430 -7.398 42.585 1.00 97.06 175 ARG A C 1
ATOM 1350 O O . ARG A 1 175 ? -14.336 -7.452 43.411 1.00 97.06 175 ARG A O 1
ATOM 1357 N N . GLU A 1 176 ? -12.149 -7.339 42.939 1.00 97.81 176 GLU A N 1
ATOM 1358 C CA . GLU A 1 176 ? -11.734 -7.360 44.342 1.00 97.81 176 GLU A CA 1
ATOM 1359 C C . GLU A 1 176 ? -12.289 -6.175 45.142 1.00 97.81 176 GLU A C 1
ATOM 1361 O O . GLU A 1 176 ? -12.700 -6.328 46.294 1.00 97.81 176 GLU A O 1
ATOM 1366 N N . GLU A 1 177 ? -12.290 -4.974 44.563 1.00 97.06 177 GLU A N 1
ATOM 1367 C CA . GLU A 1 177 ? -12.880 -3.788 45.185 1.00 97.06 177 GLU A CA 1
ATOM 1368 C C . GLU A 1 177 ? -14.388 -3.941 45.372 1.00 97.06 177 GLU A C 1
ATOM 1370 O O . GLU A 1 177 ? -14.916 -3.609 46.439 1.00 97.06 177 GLU A O 1
ATOM 1375 N N . HIS A 1 178 ? -15.079 -4.481 44.366 1.00 97.19 178 HIS A N 1
ATOM 1376 C CA . HIS A 1 178 ? -16.501 -4.783 44.440 1.00 97.19 178 HIS A CA 1
ATOM 1377 C C . HIS A 1 178 ? -16.799 -5.781 45.565 1.00 97.19 178 HIS A C 1
ATOM 1379 O O . HIS A 1 178 ? -17.681 -5.526 46.386 1.00 97.19 178 HIS A O 1
ATOM 1385 N N . ASP A 1 179 ? -16.033 -6.866 45.661 1.00 97.75 179 ASP A N 1
ATOM 1386 C CA . ASP A 1 179 ? -16.198 -7.883 46.700 1.00 97.75 179 ASP A CA 1
ATOM 1387 C C . ASP A 1 179 ? -15.925 -7.314 48.096 1.00 97.75 179 ASP A C 1
ATOM 1389 O O . ASP A 1 179 ? -16.709 -7.530 49.024 1.00 97.75 179 ASP A O 1
ATOM 1393 N N . LYS A 1 180 ? -14.875 -6.495 48.249 1.00 98.00 180 LYS A N 1
ATOM 1394 C CA . LYS A 1 180 ? -14.587 -5.773 49.502 1.00 98.00 180 LYS A CA 1
ATOM 1395 C C . LYS A 1 180 ? -15.725 -4.818 49.868 1.00 98.00 180 LYS A C 1
ATOM 1397 O O . LYS A 1 180 ? -16.095 -4.739 51.041 1.00 98.00 180 LYS A O 1
ATOM 1402 N N . ARG A 1 181 ? -16.294 -4.092 48.900 1.00 96.94 181 ARG A N 1
ATOM 1403 C CA . ARG A 1 181 ? -17.436 -3.189 49.123 1.00 96.94 181 ARG A CA 1
ATOM 1404 C C . ARG A 1 181 ? -18.675 -3.967 49.557 1.00 96.94 181 ARG A C 1
ATOM 1406 O O . ARG A 1 181 ? -19.294 -3.592 50.547 1.00 96.94 181 ARG A O 1
ATOM 1413 N N . LEU A 1 182 ? -18.985 -5.065 48.877 1.00 97.69 182 LEU A N 1
ATOM 1414 C CA . LEU A 1 182 ? -20.128 -5.920 49.185 1.00 97.69 182 LEU A CA 1
ATOM 1415 C C . LEU A 1 182 ? -19.980 -6.581 50.563 1.00 97.69 182 LEU A C 1
ATOM 1417 O O . LEU A 1 182 ? -20.937 -6.618 51.331 1.00 97.69 182 LEU A O 1
ATOM 1421 N N . ALA A 1 183 ? -18.776 -7.028 50.928 1.00 97.50 183 ALA A N 1
ATOM 1422 C CA . ALA A 1 183 ? -18.490 -7.543 52.265 1.00 97.50 183 ALA A CA 1
ATOM 1423 C C . ALA A 1 183 ? -18.672 -6.470 53.354 1.00 97.50 183 ALA A C 1
ATOM 1425 O O . ALA A 1 183 ? -19.260 -6.749 54.399 1.00 97.50 183 ALA A O 1
ATOM 1426 N N . ARG A 1 184 ? -18.216 -5.230 53.112 1.00 97.50 184 ARG A N 1
ATOM 1427 C CA . ARG A 1 184 ? -18.435 -4.097 54.032 1.00 97.50 184 ARG A CA 1
ATOM 1428 C C . ARG A 1 184 ? -19.915 -3.758 54.179 1.00 97.50 184 ARG A C 1
ATOM 1430 O O . ARG A 1 184 ? -20.359 -3.484 55.289 1.00 97.50 184 ARG A O 1
ATOM 1437 N N . GLU A 1 185 ? -20.664 -3.773 53.082 1.00 97.00 185 GLU A N 1
ATOM 1438 C CA . GLU A 1 185 ? -22.099 -3.493 53.076 1.00 97.00 185 GLU A CA 1
ATOM 1439 C C . GLU A 1 185 ? -22.882 -4.568 53.833 1.00 97.00 185 GLU A C 1
ATOM 1441 O O . GLU A 1 185 ? -23.662 -4.229 54.720 1.00 97.00 185 GLU A O 1
ATOM 1446 N N . LYS A 1 186 ? -22.587 -5.852 53.592 1.00 97.06 186 LYS A N 1
ATOM 1447 C CA . LYS A 1 186 ? -23.151 -6.964 54.370 1.00 97.06 186 LYS A CA 1
ATOM 1448 C C . LYS A 1 186 ? -22.826 -6.843 55.856 1.00 97.06 186 LYS A C 1
ATOM 1450 O O . LYS A 1 186 ? -23.728 -6.882 56.679 1.00 97.06 186 LYS A O 1
ATOM 1455 N N . ALA A 1 187 ? -21.563 -6.597 56.208 1.00 97.75 187 ALA A N 1
ATOM 1456 C CA . ALA A 1 187 ? -21.169 -6.426 57.606 1.00 97.75 187 ALA A CA 1
ATOM 1457 C C . ALA A 1 187 ? -21.858 -5.222 58.274 1.00 97.75 187 ALA A C 1
ATOM 1459 O O . ALA A 1 187 ? -22.137 -5.254 59.473 1.00 97.75 187 ALA A O 1
ATOM 1460 N N . LYS A 1 188 ? -22.127 -4.150 57.517 1.00 97.50 188 LYS A N 1
ATOM 1461 C CA . LYS A 1 188 ? -22.903 -3.002 57.994 1.00 97.50 188 LYS A CA 1
ATOM 1462 C C . LYS A 1 188 ? -24.362 -3.394 58.239 1.00 97.50 188 LYS A C 1
ATOM 1464 O O . LYS A 1 188 ? -24.859 -3.138 59.329 1.00 97.50 188 LYS A O 1
ATOM 1469 N N . GLN A 1 189 ? -25.004 -4.059 57.281 1.00 97.56 189 GLN A N 1
ATOM 1470 C CA . GLN A 1 189 ? -26.382 -4.542 57.413 1.00 97.56 189 GLN A CA 1
ATOM 1471 C C . GLN A 1 189 ? -26.533 -5.520 58.584 1.00 97.56 189 GLN A C 1
ATOM 1473 O O . GLN A 1 189 ? -27.454 -5.383 59.382 1.00 97.56 189 GLN A O 1
ATOM 1478 N N . ASP A 1 190 ? -25.596 -6.454 58.755 1.00 96.88 190 ASP A N 1
ATOM 1479 C CA . ASP A 1 190 ? -25.611 -7.408 59.868 1.00 96.88 190 ASP A CA 1
ATOM 1480 C C . ASP A 1 190 ? -25.523 -6.698 61.228 1.00 96.88 190 ASP A C 1
ATOM 1482 O O . ASP A 1 190 ? -26.216 -7.078 62.176 1.00 96.88 190 ASP A O 1
ATOM 1486 N N . ARG A 1 191 ? -24.710 -5.636 61.328 1.00 97.38 191 ARG A N 1
ATOM 1487 C CA . ARG A 1 191 ? -24.632 -4.796 62.535 1.00 97.38 191 ARG A CA 1
ATOM 1488 C C . ARG A 1 191 ? -25.921 -4.023 62.778 1.00 97.38 191 ARG A C 1
ATOM 1490 O O . ARG A 1 191 ? -26.400 -4.036 63.905 1.00 97.38 191 ARG A O 1
ATOM 1497 N N . GLU A 1 192 ? -26.490 -3.399 61.750 1.00 96.94 192 GLU A N 1
ATOM 1498 C CA . GLU A 1 192 ? -27.762 -2.671 61.855 1.00 96.94 192 GLU A CA 1
ATOM 1499 C C . GLU A 1 192 ? -28.900 -3.607 62.287 1.00 96.94 192 GLU A C 1
ATOM 1501 O O . GLU A 1 192 ? -29.670 -3.277 63.185 1.00 96.94 192 GLU A O 1
ATOM 1506 N N . ILE A 1 193 ? -28.964 -4.823 61.735 1.00 96.88 193 ILE A N 1
ATOM 1507 C CA . ILE A 1 193 ? -29.932 -5.848 62.147 1.00 96.88 193 ILE A CA 1
ATOM 1508 C C . ILE A 1 193 ? -29.702 -6.266 63.604 1.00 96.88 193 ILE A C 1
ATOM 1510 O O . ILE A 1 193 ? -30.667 -6.431 64.354 1.00 96.88 193 ILE A O 1
ATOM 1514 N N . ALA A 1 194 ? -28.450 -6.464 64.024 1.00 97.06 194 ALA A N 1
ATOM 1515 C CA . ALA A 1 194 ? -28.133 -6.812 65.407 1.00 97.06 194 ALA A CA 1
ATOM 1516 C C . ALA A 1 194 ? -28.519 -5.687 66.382 1.00 97.06 194 ALA A C 1
ATOM 1518 O O . ALA A 1 194 ? -29.088 -5.963 67.438 1.00 97.06 194 ALA A O 1
ATOM 1519 N N . GLU A 1 195 ? -28.265 -4.432 66.011 1.00 97.31 195 GLU A N 1
ATOM 1520 C CA . GLU A 1 195 ? -28.628 -3.255 66.796 1.00 97.31 195 GLU A CA 1
ATOM 1521 C C . GLU A 1 195 ? -30.148 -3.095 66.897 1.00 97.31 195 GLU A C 1
ATOM 1523 O O . GLU A 1 195 ? -30.668 -2.954 68.002 1.00 97.31 195 GLU A O 1
ATOM 1528 N N . LEU A 1 196 ? -30.883 -3.244 65.790 1.00 97.00 196 LEU A N 1
ATOM 1529 C CA . LEU A 1 196 ? -32.350 -3.242 65.789 1.00 97.00 196 LEU A CA 1
ATOM 1530 C C . LEU A 1 196 ? -32.925 -4.363 66.664 1.00 97.00 196 LEU A C 1
ATOM 1532 O O . LEU A 1 196 ? -33.867 -4.135 67.422 1.00 97.00 196 LEU A O 1
ATOM 1536 N N . LYS A 1 197 ? -32.348 -5.571 66.614 1.00 97.25 197 LYS A N 1
ATOM 1537 C CA . LYS A 1 197 ? -32.754 -6.683 67.491 1.00 97.25 197 LYS A CA 1
ATOM 1538 C C . LYS A 1 197 ? -32.489 -6.375 68.964 1.00 97.25 197 LYS A C 1
ATOM 1540 O O . LYS A 1 197 ? -33.333 -6.691 69.800 1.00 97.25 197 LYS A O 1
ATOM 1545 N N . ALA A 1 198 ? -31.348 -5.767 69.288 1.00 97.19 198 ALA A N 1
ATOM 1546 C CA . ALA A 1 198 ? -31.017 -5.367 70.653 1.00 97.19 198 ALA A CA 1
ATOM 1547 C C . ALA A 1 198 ? -31.963 -4.269 71.165 1.00 97.19 198 ALA A C 1
ATOM 1549 O O . ALA A 1 198 ? -32.498 -4.397 72.266 1.00 97.19 198 ALA A O 1
ATOM 1550 N N . GLN A 1 199 ? -32.240 -3.249 70.347 1.00 97.12 199 GLN A N 1
ATOM 1551 C CA . GLN A 1 199 ? -33.205 -2.191 70.655 1.00 97.12 199 GLN A CA 1
ATOM 1552 C C . GLN A 1 199 ? -34.612 -2.760 70.865 1.00 97.12 199 GLN A C 1
ATOM 1554 O O . GLN A 1 199 ? -35.255 -2.441 71.862 1.00 97.12 199 GLN A O 1
ATOM 1559 N N . ALA A 1 200 ? -35.073 -3.658 69.990 1.00 96.00 200 ALA A N 1
ATOM 1560 C CA . ALA A 1 200 ? -36.367 -4.320 70.141 1.00 96.00 200 ALA A CA 1
ATOM 1561 C C . ALA A 1 200 ? -36.433 -5.163 71.428 1.00 96.00 200 ALA A C 1
ATOM 1563 O O . ALA A 1 200 ? -37.417 -5.100 72.163 1.00 96.00 200 ALA A O 1
ATOM 1564 N N . ALA A 1 201 ? -35.377 -5.918 71.749 1.00 96.12 201 ALA A N 1
ATOM 1565 C CA . ALA A 1 201 ? -35.308 -6.688 72.990 1.00 96.12 201 ALA A CA 1
ATOM 1566 C C . ALA A 1 201 ? -35.336 -5.784 74.234 1.00 96.12 201 ALA A C 1
ATOM 1568 O O . ALA A 1 201 ? -36.020 -6.103 75.209 1.00 96.12 201 ALA A O 1
ATOM 1569 N N . GLN A 1 202 ? -34.638 -4.645 74.190 1.00 96.56 202 GLN A N 1
ATOM 1570 C CA . GLN A 1 202 ? -34.654 -3.652 75.259 1.00 96.56 202 GLN A CA 1
ATOM 1571 C C . GLN A 1 202 ? -36.046 -3.034 75.429 1.00 96.56 202 GLN A C 1
ATOM 1573 O O . GLN A 1 202 ? -36.555 -3.007 76.546 1.00 96.56 202 GLN A O 1
ATOM 1578 N N . GLN A 1 203 ? -36.703 -2.633 74.337 1.00 96.88 203 GLN A N 1
ATOM 1579 C CA . GLN A 1 203 ? -38.075 -2.118 74.371 1.00 96.88 203 GLN A CA 1
ATOM 1580 C C . GLN A 1 203 ? -39.052 -3.141 74.962 1.00 96.88 203 GLN A C 1
ATOM 1582 O O . GLN A 1 203 ? -39.874 -2.792 75.805 1.00 96.88 203 GLN A O 1
ATOM 1587 N N . VAL A 1 204 ? -38.939 -4.420 74.587 1.00 96.38 204 VAL A N 1
ATOM 1588 C CA . VAL A 1 204 ? -39.764 -5.493 75.167 1.00 96.38 204 VAL A CA 1
ATOM 1589 C C . VAL A 1 204 ? -39.490 -5.660 76.664 1.00 96.38 204 VAL A C 1
ATOM 1591 O O . VAL A 1 204 ? -40.426 -5.852 77.442 1.00 96.38 204 VAL A O 1
ATOM 1594 N N . ALA A 1 205 ? -38.230 -5.588 77.098 1.00 96.06 205 ALA A N 1
ATOM 1595 C CA . ALA A 1 205 ? -37.876 -5.671 78.514 1.00 96.06 205 ALA A CA 1
ATOM 1596 C C . ALA A 1 205 ? -38.415 -4.472 79.315 1.00 96.06 205 ALA A C 1
ATOM 1598 O O . ALA A 1 205 ? -38.978 -4.663 80.393 1.00 96.06 205 ALA A O 1
ATOM 1599 N N . GLU A 1 206 ? -38.300 -3.257 78.775 1.00 96.25 206 GLU A N 1
ATOM 1600 C CA . GLU A 1 206 ? -38.850 -2.030 79.360 1.00 96.25 206 GLU A CA 1
ATOM 1601 C C . GLU A 1 206 ? -40.378 -2.095 79.460 1.00 96.25 206 GLU A C 1
ATOM 1603 O O . GLU A 1 206 ? -40.926 -1.841 80.532 1.00 96.25 206 GLU A O 1
ATOM 1608 N N . GLN A 1 207 ? -41.066 -2.533 78.400 1.00 96.00 207 GLN A N 1
ATOM 1609 C CA . GLN A 1 207 ? -42.517 -2.747 78.410 1.00 96.00 207 GLN A CA 1
ATOM 1610 C C . GLN A 1 207 ? -42.937 -3.791 79.449 1.00 96.00 207 GLN A C 1
ATOM 1612 O O . GLN A 1 207 ? -43.885 -3.567 80.197 1.00 96.00 207 GLN A O 1
ATOM 1617 N N . ARG A 1 208 ? -42.222 -4.921 79.552 1.00 95.75 208 ARG A N 1
ATOM 1618 C CA . ARG A 1 208 ? -42.495 -5.952 80.569 1.00 95.75 208 ARG A CA 1
ATOM 1619 C C . ARG A 1 208 ? -42.286 -5.437 81.984 1.00 95.75 208 ARG A C 1
ATOM 1621 O O . ARG A 1 208 ? -43.067 -5.784 82.869 1.00 95.75 208 ARG A O 1
ATOM 1628 N N . LYS A 1 209 ? -41.242 -4.637 82.207 1.00 96.25 209 LYS A N 1
ATOM 1629 C CA . LYS A 1 209 ? -40.983 -4.013 83.504 1.00 96.25 209 LYS A CA 1
ATOM 1630 C C . LYS A 1 209 ? -42.100 -3.035 83.856 1.00 96.25 209 LYS A C 1
ATOM 1632 O O . LYS A 1 209 ? -42.682 -3.182 84.920 1.00 96.25 209 LYS A O 1
ATOM 1637 N N . ALA A 1 210 ? -42.454 -2.128 82.946 1.00 95.62 210 ALA A N 1
ATOM 1638 C CA . ALA A 1 210 ? -43.550 -1.183 83.143 1.00 95.62 210 ALA A CA 1
ATOM 1639 C C . ALA A 1 210 ? -44.875 -1.902 83.443 1.00 95.62 210 ALA A C 1
ATOM 1641 O O . ALA A 1 210 ? -45.541 -1.571 84.419 1.00 95.62 210 ALA A O 1
ATOM 1642 N N . ALA A 1 211 ? -45.204 -2.948 82.679 1.00 94.62 211 ALA A N 1
ATOM 1643 C CA . ALA A 1 211 ? -46.386 -3.770 82.926 1.00 94.62 211 ALA A CA 1
ATOM 1644 C C . ALA A 1 211 ? -46.326 -4.495 84.283 1.00 94.62 211 ALA A C 1
ATOM 1646 O O . ALA A 1 211 ? -47.333 -4.594 84.976 1.00 94.62 211 ALA A O 1
ATOM 1647 N N . SER A 1 212 ? -45.155 -4.990 84.698 1.00 94.81 212 SER A N 1
ATOM 1648 C CA . SER A 1 212 ? -44.983 -5.645 86.004 1.00 94.81 212 SER A CA 1
ATOM 1649 C C . SER A 1 212 ? -45.105 -4.657 87.165 1.00 94.81 212 SER A C 1
ATOM 1651 O O . SER A 1 212 ? -45.732 -4.982 88.172 1.00 94.81 212 SER A O 1
ATOM 1653 N N . ASP A 1 213 ? -44.543 -3.456 87.019 1.00 95.06 213 ASP A N 1
ATOM 1654 C CA . ASP A 1 213 ? -44.649 -2.366 87.991 1.00 95.06 213 ASP A CA 1
ATOM 1655 C C . ASP A 1 213 ? -46.110 -1.904 88.118 1.00 95.06 213 ASP A C 1
ATOM 1657 O O . ASP A 1 213 ? -46.605 -1.696 89.227 1.00 95.06 213 ASP A O 1
ATOM 1661 N N . GLU A 1 214 ? -46.840 -1.825 87.003 1.00 94.50 214 GLU A N 1
ATOM 1662 C CA . GLU A 1 214 ? -48.270 -1.515 86.987 1.00 94.50 214 GLU A CA 1
ATOM 1663 C C . GLU A 1 214 ? -49.102 -2.619 87.652 1.00 94.50 214 GLU A C 1
ATOM 1665 O O . GLU A 1 214 ? -49.931 -2.325 88.511 1.00 94.50 214 GLU A O 1
ATOM 1670 N N . VAL A 1 215 ? -48.830 -3.896 87.357 1.00 93.50 215 VAL A N 1
ATOM 1671 C CA . VAL A 1 215 ? -49.463 -5.034 88.046 1.00 93.50 215 VAL A CA 1
ATOM 1672 C C . VAL A 1 215 ? -49.168 -5.010 89.548 1.00 93.50 215 VAL A C 1
ATOM 1674 O O . VAL A 1 215 ? -50.067 -5.254 90.353 1.00 93.50 215 VAL A O 1
ATOM 1677 N N . ALA A 1 216 ? -47.935 -4.702 89.957 1.00 93.81 216 ALA A N 1
ATOM 1678 C CA . ALA A 1 216 ? -47.569 -4.590 91.367 1.00 93.81 216 ALA A CA 1
ATOM 1679 C C . ALA A 1 216 ? -48.305 -3.432 92.053 1.00 93.81 216 ALA A C 1
ATOM 1681 O O . ALA A 1 216 ? -48.808 -3.604 93.165 1.00 93.81 216 ALA A O 1
ATOM 1682 N N . LYS A 1 217 ? -48.427 -2.285 91.376 1.00 94.88 217 LYS A N 1
ATOM 1683 C CA . LYS A 1 217 ? -49.184 -1.128 91.859 1.00 94.88 217 LYS A CA 1
ATOM 1684 C C . LYS A 1 217 ? -50.666 -1.457 92.005 1.00 94.88 217 LYS A C 1
ATOM 1686 O O . LYS A 1 217 ? -51.208 -1.267 93.087 1.00 94.88 217 LYS A O 1
ATOM 1691 N N . LEU A 1 218 ? -51.288 -2.037 90.977 1.00 93.25 218 LEU A N 1
ATOM 1692 C CA . LEU A 1 218 ? -52.682 -2.487 91.019 1.00 93.25 218 LEU A CA 1
ATOM 1693 C C . LEU A 1 218 ? -52.909 -3.515 92.132 1.00 93.25 218 LEU A C 1
ATOM 1695 O O . LEU A 1 218 ? -53.913 -3.451 92.832 1.00 93.25 218 LEU A O 1
ATOM 1699 N N . LYS A 1 219 ? -51.966 -4.439 92.352 1.00 92.94 219 LYS A N 1
ATOM 1700 C CA . LYS A 1 219 ? -52.037 -5.409 93.453 1.00 92.94 219 LYS A CA 1
ATOM 1701 C C . LYS A 1 219 ? -51.901 -4.743 94.822 1.00 92.94 219 LYS A C 1
ATOM 1703 O O . LYS A 1 219 ? -52.600 -5.142 95.747 1.00 92.94 219 LYS A O 1
ATOM 1708 N N . SER A 1 220 ? -51.022 -3.752 94.966 1.00 93.94 220 SER A N 1
ATOM 1709 C CA . SER A 1 220 ? -50.895 -2.967 96.199 1.00 93.94 220 SER A CA 1
ATOM 1710 C C . SER A 1 220 ? -52.165 -2.169 96.470 1.00 93.94 220 SER A C 1
ATOM 1712 O O . SER A 1 220 ? -52.691 -2.231 97.571 1.00 93.94 220 SER A O 1
ATOM 1714 N N . GLU A 1 221 ? -52.701 -1.482 95.461 1.00 92.06 221 GLU A N 1
ATOM 1715 C CA . GLU A 1 221 ? -53.964 -0.749 95.556 1.00 92.06 221 GLU A CA 1
ATOM 1716 C C . GLU A 1 221 ? -55.125 -1.693 95.896 1.00 92.06 221 GLU A C 1
ATOM 1718 O O . GLU A 1 221 ? -55.946 -1.366 96.750 1.00 92.06 221 GLU A O 1
ATOM 1723 N N . ALA A 1 222 ? -55.169 -2.887 95.298 1.00 90.62 222 ALA A N 1
ATOM 1724 C CA . ALA A 1 222 ? -56.147 -3.917 95.629 1.00 90.62 222 ALA A CA 1
ATOM 1725 C C . ALA A 1 222 ? -55.971 -4.443 97.062 1.00 90.62 222 ALA A C 1
ATOM 1727 O O . ALA A 1 222 ? -56.961 -4.609 97.765 1.00 90.62 222 ALA A O 1
ATOM 1728 N N . ASN A 1 223 ? -54.741 -4.670 97.529 1.00 91.94 223 ASN A N 1
ATOM 1729 C CA . ASN A 1 223 ? -54.470 -5.072 98.912 1.00 91.94 223 ASN A CA 1
ATOM 1730 C C . ASN A 1 223 ? -54.870 -3.977 99.905 1.00 91.94 223 ASN A C 1
ATOM 1732 O O . ASN A 1 223 ? -55.537 -4.282 100.886 1.00 91.94 223 ASN A O 1
ATOM 1736 N N . ASP A 1 224 ? -54.549 -2.714 99.628 1.00 91.50 224 ASP A N 1
ATOM 1737 C CA . ASP A 1 224 ? -54.979 -1.572 100.436 1.00 91.50 224 ASP A CA 1
ATOM 1738 C C . ASP A 1 224 ? -56.506 -1.467 100.462 1.00 91.50 224 ASP A C 1
ATOM 1740 O O . ASP A 1 224 ? -57.104 -1.188 101.499 1.00 91.50 224 ASP A O 1
ATOM 1744 N N . GLN A 1 225 ? -57.165 -1.692 99.323 1.00 89.44 225 GLN A N 1
ATOM 1745 C CA . GLN A 1 225 ? -58.622 -1.758 99.248 1.00 89.44 225 GLN A CA 1
ATOM 1746 C C . GLN A 1 225 ? -59.171 -2.936 100.052 1.00 89.44 225 GLN A C 1
ATOM 1748 O O . GLN A 1 225 ? -60.159 -2.753 100.755 1.00 89.44 225 GLN A O 1
ATOM 1753 N N . ILE A 1 226 ? -58.537 -4.111 100.005 1.00 86.19 226 ILE A N 1
ATOM 1754 C CA . ILE A 1 226 ? -58.906 -5.279 100.812 1.00 86.19 226 ILE A CA 1
ATOM 1755 C C . ILE A 1 226 ? -58.706 -4.979 102.299 1.00 86.19 226 ILE A C 1
ATOM 1757 O O . ILE A 1 226 ? -59.599 -5.266 103.083 1.00 86.19 226 ILE A O 1
ATOM 1761 N N . GLU A 1 227 ? -57.600 -4.363 102.714 1.00 87.69 227 GLU A N 1
ATOM 1762 C CA . GLU A 1 227 ? -57.358 -3.975 104.106 1.00 87.69 227 GLU A CA 1
ATOM 1763 C C . GLU A 1 227 ? -58.344 -2.912 104.581 1.00 87.69 227 GLU A C 1
ATOM 1765 O O . GLU A 1 227 ? -58.880 -3.018 105.685 1.00 87.69 227 GLU A O 1
ATOM 1770 N N . ARG A 1 228 ? -58.647 -1.908 103.750 1.00 88.62 228 ARG A N 1
ATOM 1771 C CA . ARG A 1 228 ? -59.706 -0.931 104.033 1.00 88.62 228 ARG A CA 1
ATOM 1772 C C . ARG A 1 228 ? -61.055 -1.619 104.129 1.00 88.62 228 ARG A C 1
ATOM 1774 O O . ARG A 1 228 ? -61.768 -1.363 105.088 1.00 88.62 228 ARG A O 1
ATOM 1781 N N . ALA A 1 229 ? -61.382 -2.524 103.212 1.00 82.69 229 ALA A N 1
ATOM 1782 C CA . ALA A 1 229 ? -62.622 -3.288 103.226 1.00 82.69 229 ALA A CA 1
ATOM 1783 C C . ALA A 1 229 ? -62.698 -4.234 104.428 1.00 82.69 229 ALA A C 1
ATOM 1785 O O . ALA A 1 229 ? -63.773 -4.385 104.985 1.00 82.69 229 ALA A O 1
ATOM 1786 N N . LEU A 1 230 ? -61.588 -4.824 104.877 1.00 84.44 230 LEU A N 1
ATOM 1787 C CA . LEU A 1 230 ? -61.499 -5.655 106.079 1.00 84.44 230 LEU A CA 1
ATOM 1788 C C . LEU A 1 230 ? -61.580 -4.813 107.350 1.00 84.44 230 LEU A C 1
ATOM 1790 O O . LEU A 1 230 ? -62.245 -5.208 108.297 1.00 84.44 230 LEU A O 1
ATOM 1794 N N . SER A 1 231 ? -60.944 -3.645 107.390 1.00 84.38 231 SER A N 1
ATOM 1795 C CA . SER A 1 231 ? -61.057 -2.680 108.487 1.00 84.38 231 SER A CA 1
ATOM 1796 C C . SER A 1 231 ? -62.475 -2.129 108.573 1.00 84.38 231 SER A C 1
ATOM 1798 O O . SER A 1 231 ? -63.059 -2.085 109.650 1.00 84.38 231 SER A O 1
ATOM 1800 N N . GLU A 1 232 ? -63.083 -1.798 107.437 1.00 81.81 232 GLU A N 1
ATOM 1801 C CA . GLU A 1 232 ? -64.495 -1.468 107.333 1.00 81.81 232 GLU A CA 1
ATOM 1802 C C . GLU A 1 232 ? -65.379 -2.652 107.676 1.00 81.81 232 GLU A C 1
ATOM 1804 O O . GLU A 1 232 ? -66.386 -2.434 108.320 1.00 81.81 232 GLU A O 1
ATOM 1809 N N . ALA A 1 233 ? -65.041 -3.880 107.290 1.00 78.06 233 ALA A N 1
ATOM 1810 C CA . ALA A 1 233 ? -65.793 -5.077 107.639 1.00 78.06 233 ALA A CA 1
ATOM 1811 C C . ALA A 1 233 ? -65.659 -5.385 109.126 1.00 78.06 233 ALA A C 1
ATOM 1813 O O . ALA A 1 233 ? -66.628 -5.830 109.707 1.00 78.06 233 ALA A O 1
ATOM 1814 N N . ASN A 1 234 ? -64.526 -5.092 109.765 1.00 79.12 234 ASN A N 1
ATOM 1815 C CA . ASN A 1 234 ? -64.304 -5.232 111.203 1.00 79.12 234 ASN A CA 1
ATOM 1816 C C . ASN A 1 234 ? -64.971 -4.102 111.990 1.00 79.12 234 ASN A C 1
ATOM 1818 O O . ASN A 1 234 ? -65.569 -4.360 113.027 1.00 79.12 234 ASN A O 1
ATOM 1822 N N . LYS A 1 235 ? -64.951 -2.864 111.481 1.00 80.88 235 LYS A N 1
ATOM 1823 C CA . LYS A 1 235 ? -65.772 -1.754 111.986 1.00 80.88 2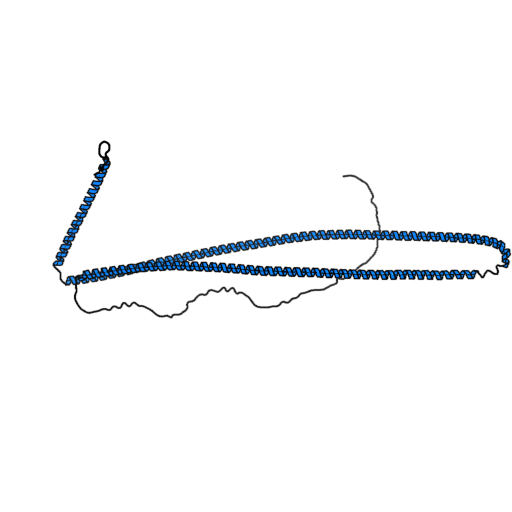35 LYS A CA 1
ATOM 1824 C C . LYS A 1 235 ? -67.247 -2.052 111.793 1.00 80.88 235 LYS A C 1
ATOM 1826 O O . LYS A 1 235 ? -68.019 -1.827 112.704 1.00 80.88 235 LYS A O 1
ATOM 1831 N N . LYS A 1 236 ? -67.641 -2.608 110.649 1.00 75.06 236 LYS A N 1
ATOM 1832 C CA . LYS A 1 236 ? -68.991 -3.096 110.374 1.00 75.06 236 LYS A CA 1
ATOM 1833 C C . LYS A 1 236 ? -69.295 -4.313 111.224 1.00 75.06 236 LYS A C 1
ATOM 1835 O O . LYS A 1 236 ? -70.421 -4.396 111.624 1.00 75.06 236 LYS A O 1
ATOM 1840 N N . LEU A 1 237 ? -68.359 -5.193 111.579 1.00 70.88 237 LEU A N 1
ATOM 1841 C CA . LEU A 1 237 ? -68.552 -6.335 112.484 1.00 70.88 237 LEU A CA 1
ATOM 1842 C C . LEU A 1 237 ? -68.687 -5.858 113.932 1.00 70.88 237 LEU A C 1
ATOM 1844 O O . LEU A 1 237 ? -69.460 -6.424 114.687 1.00 70.88 237 LEU A O 1
ATOM 1848 N N . ALA A 1 238 ? -67.971 -4.804 114.324 1.00 68.06 238 ALA A N 1
ATOM 1849 C CA . ALA A 1 238 ? -68.147 -4.116 115.598 1.00 68.06 238 ALA A CA 1
ATOM 1850 C C . ALA A 1 238 ? -69.498 -3.386 115.631 1.00 68.06 238 ALA A C 1
ATOM 1852 O O . ALA A 1 238 ? -70.285 -3.603 116.548 1.00 68.06 238 ALA A O 1
ATOM 1853 N N . ASN A 1 239 ? -69.830 -2.658 114.566 1.00 68.31 239 ASN A N 1
ATOM 1854 C CA . ASN A 1 239 ? -71.133 -2.041 114.364 1.00 68.31 239 ASN A CA 1
ATOM 1855 C C . ASN A 1 239 ? -72.231 -3.091 114.196 1.00 68.31 239 ASN A C 1
ATOM 1857 O O . ASN A 1 239 ? -73.335 -2.787 114.568 1.00 68.31 239 ASN A O 1
ATOM 1861 N N . VAL A 1 240 ? -71.964 -4.303 113.697 1.00 61.84 240 VAL A N 1
ATOM 1862 C CA . VAL A 1 240 ? -72.858 -5.474 113.572 1.00 61.84 240 VAL A CA 1
ATOM 1863 C C . VAL A 1 240 ? -72.867 -6.263 114.867 1.00 61.84 240 VAL A C 1
ATOM 1865 O O . VAL A 1 240 ? -73.814 -6.967 115.115 1.00 61.84 240 VAL A O 1
ATOM 1868 N N . ARG A 1 241 ? -71.923 -6.105 115.787 1.00 58.84 241 ARG A N 1
ATOM 1869 C CA . ARG A 1 241 ? -72.106 -6.534 117.181 1.00 58.84 241 ARG A CA 1
ATOM 1870 C C . ARG A 1 241 ? -73.002 -5.546 117.932 1.00 58.84 241 ARG A C 1
ATOM 1872 O O . ARG A 1 241 ? -73.824 -5.977 118.729 1.00 58.84 241 ARG A O 1
ATOM 1879 N N . GLU A 1 242 ? -72.917 -4.258 117.604 1.00 57.84 242 GLU A N 1
ATOM 1880 C CA . GLU A 1 242 ? -73.832 -3.198 118.062 1.00 57.84 242 GLU A CA 1
ATOM 1881 C C . GLU A 1 242 ? -75.175 -3.181 117.299 1.00 57.84 242 GLU A C 1
ATOM 1883 O O . GLU A 1 242 ? -76.188 -2.679 117.785 1.00 57.84 242 GLU A O 1
ATOM 1888 N N . GLN A 1 243 ? -75.198 -3.764 116.102 1.00 52.75 243 GLN A N 1
ATOM 1889 C CA . GLN A 1 243 ? -76.338 -3.824 115.207 1.00 52.75 243 GLN A CA 1
ATOM 1890 C C . GLN A 1 243 ? -76.915 -5.230 115.166 1.00 52.75 243 GLN A C 1
ATOM 1892 O O . GLN A 1 243 ? -78.065 -5.288 114.851 1.00 52.75 243 GLN A O 1
ATOM 1897 N N . VAL A 1 244 ? -76.304 -6.345 115.580 1.00 49.53 244 VAL A N 1
ATOM 1898 C CA . VAL A 1 244 ? -76.976 -7.666 115.745 1.00 49.53 244 VAL A CA 1
ATOM 1899 C C . VAL A 1 244 ? -78.044 -7.567 116.830 1.00 49.53 244 VAL A C 1
ATOM 1901 O O . VAL A 1 244 ? -79.119 -8.149 116.701 1.00 49.53 244 VAL A O 1
ATOM 1904 N N . THR A 1 245 ? -77.838 -6.695 117.813 1.00 52.97 245 THR A N 1
ATOM 1905 C CA . THR A 1 245 ? -78.875 -6.234 118.746 1.00 52.97 245 THR A CA 1
ATOM 1906 C C . THR A 1 245 ? -79.963 -5.358 118.093 1.00 52.97 245 THR A C 1
ATOM 1908 O O . THR A 1 245 ? -81.052 -5.258 118.646 1.00 52.97 245 THR A O 1
ATOM 1911 N N . ARG A 1 246 ? -79.743 -4.777 116.903 1.00 51.19 246 ARG A N 1
ATOM 1912 C CA . ARG A 1 246 ? -80.731 -4.029 116.080 1.00 51.19 246 ARG A CA 1
ATOM 1913 C C . ARG A 1 246 ? -81.200 -4.741 114.779 1.00 51.19 246 ARG A C 1
ATOM 1915 O O . ARG A 1 246 ? -82.246 -4.400 114.251 1.00 51.19 246 ARG A O 1
ATOM 1922 N N . GLN A 1 247 ? -80.484 -5.747 114.276 1.00 45.53 247 GLN A N 1
ATOM 1923 C CA . GLN A 1 247 ? -80.586 -6.426 112.971 1.00 45.53 247 GLN A CA 1
ATOM 1924 C C . GLN A 1 247 ? -81.056 -7.869 113.107 1.00 45.53 247 GLN A C 1
ATOM 1926 O O . GLN A 1 247 ? -81.383 -8.470 112.087 1.00 45.53 247 GLN A O 1
ATOM 1931 N N . THR A 1 248 ? -81.240 -8.377 114.330 1.00 49.44 248 THR A N 1
ATOM 1932 C CA . THR A 1 248 ? -82.215 -9.462 114.547 1.00 49.44 248 THR A CA 1
ATOM 1933 C C . THR A 1 248 ? -83.589 -9.073 113.952 1.00 49.44 248 THR A C 1
ATOM 1935 O O . THR A 1 248 ? -84.377 -9.938 113.593 1.00 49.44 248 THR A O 1
ATOM 1938 N N . THR A 1 249 ? -83.836 -7.772 113.735 1.00 51.53 249 THR A N 1
ATOM 1939 C CA . THR A 1 249 ? -85.082 -7.214 113.193 1.00 51.53 249 THR A CA 1
ATOM 1940 C C . THR A 1 249 ? -85.018 -6.769 111.718 1.00 51.53 249 THR A C 1
ATOM 1942 O O . THR A 1 249 ? -86.064 -6.592 111.103 1.00 51.53 249 THR A O 1
ATOM 1945 N N . GLU A 1 250 ? -83.840 -6.616 111.096 1.00 49.00 250 GLU A N 1
ATOM 1946 C CA . GLU A 1 250 ? -83.726 -6.087 109.713 1.00 49.00 250 GLU A CA 1
ATOM 1947 C C . GLU A 1 250 ? -82.994 -7.006 108.716 1.00 49.00 250 GLU A C 1
ATOM 1949 O O . GLU A 1 250 ? -83.082 -6.794 107.503 1.00 49.00 250 GLU A O 1
ATOM 1954 N N . ALA A 1 251 ? -82.347 -8.084 109.175 1.00 41.78 251 ALA A N 1
ATOM 1955 C CA . ALA A 1 251 ? -81.666 -9.052 108.305 1.00 41.78 251 ALA A CA 1
ATOM 1956 C C . ALA A 1 251 ? -82.617 -9.903 107.431 1.00 41.78 251 ALA A C 1
ATOM 1958 O O . ALA A 1 251 ? -82.165 -10.568 106.503 1.00 41.78 251 ALA A O 1
ATOM 1959 N N . GLN A 1 252 ? -83.935 -9.825 107.641 1.00 45.56 252 GLN A N 1
ATOM 1960 C CA . GLN A 1 252 ? -84.928 -10.454 106.762 1.00 45.56 252 GLN A CA 1
ATOM 1961 C C . GLN A 1 252 ? -85.103 -9.713 105.414 1.00 45.56 252 GLN A C 1
ATOM 1963 O O . GLN A 1 252 ? -85.783 -10.230 104.532 1.00 45.56 252 GLN A O 1
ATOM 1968 N N . ARG A 1 253 ? -84.547 -8.500 105.219 1.00 48.19 253 ARG A N 1
ATOM 1969 C CA . ARG A 1 253 ? -85.003 -7.610 104.126 1.00 48.19 253 ARG A CA 1
ATOM 1970 C C . ARG A 1 253 ? -83.964 -7.195 103.071 1.00 48.19 253 ARG A C 1
ATOM 1972 O O . ARG A 1 253 ? -84.359 -6.640 102.055 1.00 48.19 253 ARG A O 1
ATOM 1979 N N . LYS A 1 254 ? -82.668 -7.481 103.244 1.00 49.81 254 LYS A N 1
ATOM 1980 C CA . LYS A 1 254 ? -81.598 -7.044 102.307 1.00 49.81 254 LYS A CA 1
ATOM 1981 C C . LYS A 1 254 ? -80.906 -8.164 101.521 1.00 49.81 254 LYS A C 1
ATOM 1983 O O . LYS A 1 254 ? -79.867 -7.945 100.910 1.00 49.81 254 LYS A O 1
ATOM 1988 N N . ALA A 1 255 ? -81.507 -9.352 101.486 1.00 42.12 255 ALA A N 1
ATOM 1989 C CA . ALA A 1 255 ? -81.053 -10.456 100.636 1.00 42.12 255 ALA A CA 1
ATOM 1990 C C . ALA A 1 255 ? -81.300 -10.216 99.126 1.00 42.12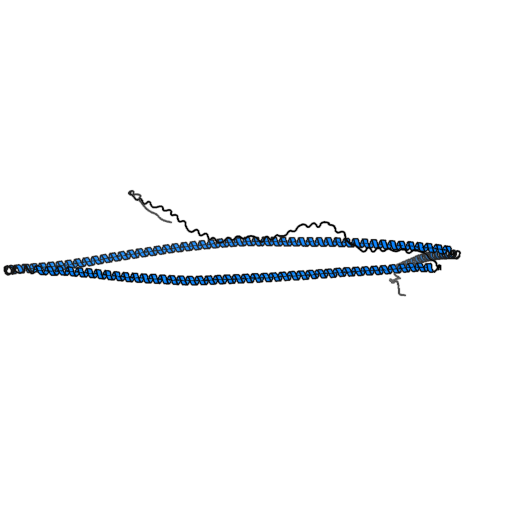 255 ALA A C 1
ATOM 1992 O O . ALA A 1 255 ? -80.778 -10.953 98.297 1.00 42.12 255 ALA A O 1
ATOM 1993 N N . THR A 1 256 ? -82.062 -9.182 98.757 1.00 51.31 256 THR A N 1
ATOM 1994 C CA . THR A 1 256 ? -82.499 -8.911 97.376 1.00 51.31 256 THR A CA 1
ATOM 1995 C C . THR A 1 256 ? -81.680 -7.857 96.625 1.00 51.31 256 THR A C 1
ATOM 1997 O O . THR A 1 256 ? -81.793 -7.785 95.413 1.00 51.31 256 THR A O 1
ATOM 2000 N N . GLU A 1 257 ? -80.823 -7.071 97.283 1.00 52.28 257 GLU A N 1
ATOM 2001 C CA . GLU A 1 257 ? -80.028 -6.028 96.593 1.00 52.28 257 GLU A CA 1
ATOM 2002 C C . GLU A 1 257 ? -78.699 -6.565 96.021 1.00 52.28 257 GLU A C 1
ATOM 2004 O O . GLU A 1 257 ? -78.085 -5.954 95.151 1.00 52.28 257 GLU A O 1
ATOM 2009 N N . ILE A 1 258 ? -78.267 -7.753 96.459 1.00 51.94 258 ILE A N 1
ATOM 2010 C CA . ILE A 1 258 ? -77.023 -8.407 96.010 1.00 51.94 258 ILE A CA 1
ATOM 2011 C C . ILE A 1 258 ? -77.127 -8.881 94.545 1.00 51.94 258 ILE A C 1
ATOM 2013 O O . ILE A 1 258 ? -76.115 -9.055 93.868 1.00 51.94 258 ILE A O 1
ATOM 2017 N N . THR A 1 259 ? -78.343 -9.046 94.022 1.00 52.12 259 THR A N 1
ATOM 2018 C CA . THR A 1 259 ? -78.601 -9.536 92.660 1.00 52.12 259 THR A CA 1
ATOM 2019 C C . THR A 1 259 ? -78.546 -8.443 91.586 1.00 52.12 259 THR A C 1
ATOM 2021 O O . THR A 1 259 ? -78.326 -8.765 90.419 1.00 52.12 259 THR A O 1
ATOM 2024 N N . ASP A 1 260 ? -78.648 -7.163 91.959 1.00 51.12 260 ASP A N 1
ATOM 2025 C CA . ASP A 1 260 ? -78.671 -6.055 90.994 1.00 51.12 260 ASP A CA 1
ATOM 2026 C C . ASP A 1 260 ? -77.264 -5.549 90.618 1.00 51.12 260 ASP A C 1
ATOM 2028 O O . ASP A 1 260 ? -77.031 -5.143 89.479 1.00 51.12 260 ASP A O 1
ATOM 2032 N N . ALA A 1 261 ? -76.275 -5.671 91.511 1.00 53.50 261 ALA A N 1
ATOM 2033 C CA . ALA A 1 261 ? -74.890 -5.262 91.234 1.00 53.50 261 ALA A CA 1
ATOM 2034 C C . ALA A 1 261 ? -74.142 -6.224 90.286 1.00 53.50 261 ALA A C 1
ATOM 2036 O O . ALA A 1 261 ? -73.259 -5.804 89.538 1.00 53.50 261 ALA A O 1
ATOM 2037 N N . ALA A 1 262 ? -74.526 -7.505 90.267 1.00 50.16 262 ALA A N 1
ATOM 2038 C CA . ALA A 1 262 ? -73.924 -8.528 89.407 1.00 50.16 262 ALA A CA 1
ATOM 2039 C C . ALA A 1 262 ? -74.312 -8.387 87.919 1.00 50.16 262 ALA A C 1
ATOM 2041 O O . ALA A 1 262 ? -73.630 -8.928 87.050 1.00 50.16 262 ALA A O 1
ATOM 2042 N N . LYS A 1 263 ? -75.383 -7.641 87.607 1.00 50.78 263 LYS A N 1
ATOM 2043 C CA . LYS A 1 263 ? -75.802 -7.342 86.226 1.00 50.78 263 LYS A CA 1
ATOM 2044 C C . LYS A 1 263 ? -75.004 -6.200 85.589 1.00 50.78 263 LYS A C 1
ATOM 2046 O O . LYS A 1 263 ? -74.752 -6.248 84.391 1.00 50.78 263 LYS A O 1
ATOM 2051 N N . ALA A 1 264 ? -74.560 -5.217 86.373 1.00 54.66 264 ALA A N 1
ATOM 2052 C CA . ALA A 1 264 ? -73.833 -4.049 85.864 1.00 54.66 264 ALA A CA 1
ATOM 2053 C C . ALA A 1 264 ? -72.391 -4.378 85.422 1.00 54.66 264 ALA A C 1
ATOM 2055 O O . ALA A 1 264 ? -71.893 -3.825 84.444 1.00 54.66 264 ALA A O 1
ATOM 2056 N N . THR A 1 265 ? -71.727 -5.320 86.094 1.00 57.06 265 THR A N 1
ATOM 2057 C CA . THR A 1 265 ? -70.355 -5.753 85.767 1.00 57.06 265 THR A CA 1
ATOM 2058 C C . THR A 1 265 ? -70.289 -6.693 84.562 1.00 57.06 265 THR A C 1
ATOM 2060 O O . THR A 1 265 ? -69.298 -6.689 83.839 1.00 57.06 265 THR A O 1
ATOM 2063 N N . ALA A 1 266 ? -71.356 -7.448 84.291 1.00 52.50 266 ALA A N 1
ATOM 2064 C CA . ALA A 1 266 ? -71.468 -8.280 83.092 1.00 52.50 266 ALA A CA 1
ATOM 2065 C C . ALA A 1 266 ? -71.686 -7.456 81.806 1.00 52.50 266 ALA A C 1
ATOM 2067 O O . ALA A 1 266 ? -71.345 -7.918 80.721 1.00 52.50 266 ALA A O 1
ATOM 2068 N N . GLN A 1 267 ? -72.218 -6.234 81.924 1.00 57.47 267 GLN A N 1
ATOM 2069 C CA . GLN A 1 267 ? -72.478 -5.343 80.789 1.00 57.47 267 GLN A CA 1
ATOM 2070 C C . GLN A 1 267 ? -71.219 -4.571 80.347 1.00 57.47 267 GLN A C 1
ATOM 2072 O O . GLN A 1 267 ? -70.943 -4.505 79.155 1.00 57.47 267 GLN A O 1
ATOM 2077 N N . GLY A 1 268 ? -70.370 -4.129 81.284 1.00 59.06 268 GLY A N 1
ATOM 2078 C CA . GLY A 1 268 ? -69.100 -3.459 80.951 1.00 59.06 268 GLY A CA 1
ATOM 2079 C C . GLY A 1 268 ? -68.057 -4.352 80.257 1.00 59.06 268 GLY A C 1
ATOM 2080 O O . GLY A 1 268 ? -67.242 -3.859 79.486 1.00 59.06 268 GLY A O 1
ATOM 2081 N N . ILE A 1 269 ? -68.105 -5.674 80.470 1.00 58.72 269 ILE A N 1
ATOM 2082 C CA . ILE A 1 269 ? -67.188 -6.638 79.829 1.00 58.72 269 ILE A CA 1
ATOM 2083 C C . ILE A 1 269 ? -67.553 -6.875 78.349 1.00 58.72 269 ILE A C 1
ATOM 2085 O O . ILE A 1 269 ? -66.676 -7.187 77.543 1.00 58.72 269 ILE A O 1
ATOM 2089 N N . LEU A 1 270 ? -68.827 -6.706 77.974 1.00 58.88 270 LEU A N 1
ATOM 2090 C CA . LEU A 1 270 ? -69.272 -6.788 76.578 1.00 58.88 270 LEU A CA 1
ATOM 2091 C C . LEU A 1 270 ? -68.937 -5.506 75.801 1.00 58.88 270 LEU A C 1
ATOM 2093 O O . LEU A 1 270 ? -68.454 -5.604 74.673 1.00 58.88 270 LEU A O 1
ATOM 2097 N N . ASP A 1 271 ? -69.086 -4.336 76.428 1.00 60.66 271 ASP A N 1
ATOM 2098 C CA . ASP A 1 271 ? -68.776 -3.045 75.800 1.00 60.66 271 ASP A CA 1
ATOM 2099 C C . ASP A 1 271 ? -67.259 -2.868 75.546 1.00 60.66 271 ASP A C 1
ATOM 2101 O O . ASP A 1 271 ? -66.856 -2.412 74.475 1.00 60.66 271 ASP A O 1
ATOM 2105 N N . ASP A 1 272 ? -66.387 -3.322 76.457 1.00 65.81 272 ASP A N 1
ATOM 2106 C CA . ASP A 1 272 ? -64.924 -3.270 76.265 1.00 65.81 272 ASP A CA 1
ATOM 2107 C C . ASP A 1 272 ? -64.423 -4.232 75.170 1.00 65.81 272 ASP A C 1
ATOM 2109 O O . ASP A 1 272 ? -63.494 -3.912 74.419 1.00 65.81 272 ASP A O 1
ATOM 2113 N N . ALA A 1 273 ? -65.050 -5.405 75.035 1.00 60.28 273 ALA A N 1
ATOM 2114 C CA . ALA A 1 273 ? -64.718 -6.365 73.984 1.00 60.28 273 ALA A CA 1
ATOM 2115 C C . ALA A 1 273 ? -65.106 -5.844 72.586 1.00 60.28 273 ALA A C 1
ATOM 2117 O O . ALA A 1 273 ? -64.389 -6.085 71.609 1.00 60.28 273 ALA A O 1
ATOM 2118 N N . GLU A 1 274 ? -66.201 -5.087 72.483 1.00 63.66 274 GLU A N 1
ATOM 2119 C CA . GLU A 1 274 ? -66.641 -4.447 71.242 1.00 63.66 274 GLU A CA 1
ATOM 2120 C C . GLU A 1 274 ? -65.765 -3.238 70.872 1.00 63.66 274 GLU A C 1
ATOM 2122 O O . GLU A 1 274 ? -65.387 -3.088 69.706 1.00 63.66 274 GLU A O 1
ATOM 2127 N N . VAL A 1 275 ? -65.326 -2.439 71.852 1.00 69.94 275 VAL A N 1
ATOM 2128 C CA . VAL A 1 275 ? -64.385 -1.324 71.635 1.00 69.94 275 VAL A CA 1
ATOM 2129 C C . VAL A 1 275 ? -63.008 -1.822 71.186 1.00 69.94 275 VAL A C 1
ATOM 2131 O O . VAL A 1 275 ? -62.453 -1.281 70.229 1.00 69.94 275 VAL A O 1
ATOM 2134 N N . GLN A 1 276 ? -62.463 -2.878 71.803 1.00 69.56 276 GLN A N 1
ATOM 2135 C CA . GLN A 1 276 ? -61.183 -3.465 71.377 1.00 69.56 276 GLN A CA 1
ATOM 2136 C C . GLN A 1 276 ? -61.282 -4.065 69.975 1.00 69.56 276 GLN A C 1
ATOM 2138 O O . GLN A 1 276 ? -60.427 -3.795 69.137 1.00 69.56 276 GLN A O 1
ATOM 2143 N N . ARG A 1 277 ? -62.363 -4.792 69.668 1.00 71.88 277 ARG A N 1
ATOM 2144 C CA . ARG A 1 277 ? -62.597 -5.332 68.323 1.00 71.88 277 ARG A CA 1
ATOM 2145 C C . ARG A 1 277 ? -62.723 -4.221 67.278 1.00 71.88 277 ARG A C 1
ATOM 2147 O O . ARG A 1 277 ? -62.133 -4.329 66.207 1.00 71.88 277 ARG A O 1
ATOM 2154 N N . THR A 1 278 ? -63.432 -3.139 67.594 1.00 74.00 278 THR A N 1
ATOM 2155 C CA . THR A 1 278 ? -63.587 -1.977 66.702 1.00 74.00 278 THR A CA 1
ATOM 2156 C C . THR A 1 278 ? -62.264 -1.231 66.513 1.00 74.00 278 THR A C 1
ATOM 2158 O O . THR A 1 278 ? -61.948 -0.809 65.402 1.00 74.00 278 THR A O 1
ATOM 2161 N N . LYS A 1 279 ? -61.440 -1.135 67.563 1.00 76.12 279 LYS A N 1
ATOM 2162 C CA . LYS A 1 279 ? -60.091 -0.558 67.514 1.00 76.12 279 LYS A CA 1
ATOM 2163 C C . LYS A 1 279 ? -59.127 -1.407 66.683 1.00 76.12 279 LYS A C 1
ATOM 2165 O O . LYS A 1 279 ? -58.396 -0.857 65.869 1.00 76.12 279 LYS A O 1
ATOM 2170 N N . THR A 1 280 ? -59.152 -2.732 66.826 1.00 73.88 280 THR A N 1
ATOM 2171 C CA . THR A 1 280 ? -58.339 -3.632 65.994 1.00 73.88 280 THR A CA 1
ATOM 2172 C C . THR A 1 280 ? -58.794 -3.587 64.537 1.00 73.88 280 THR A C 1
ATOM 2174 O O . THR A 1 280 ? -57.959 -3.520 63.644 1.00 73.88 280 THR A O 1
ATOM 2177 N N . ILE A 1 281 ? -60.104 -3.541 64.272 1.00 76.19 281 ILE A N 1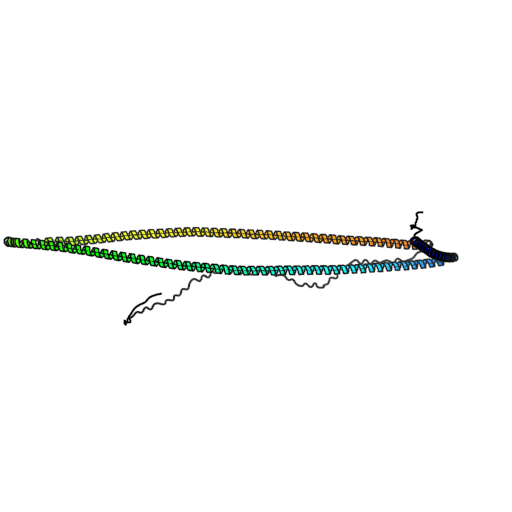
ATOM 2178 C CA . ILE A 1 281 ? -60.637 -3.394 62.909 1.00 76.19 281 ILE A CA 1
ATOM 2179 C C . ILE A 1 281 ? -60.239 -2.039 62.300 1.00 76.19 281 ILE A C 1
ATOM 2181 O O . ILE A 1 281 ? -59.889 -1.991 61.123 1.00 76.19 281 ILE A O 1
ATOM 2185 N N . SER A 1 282 ? -60.237 -0.942 63.068 1.00 77.56 282 SER A N 1
ATOM 2186 C CA . SER A 1 282 ? -59.815 0.368 62.548 1.00 77.56 282 SER A CA 1
ATOM 2187 C C . SER A 1 282 ? -58.305 0.453 62.303 1.00 77.56 282 SER A C 1
ATOM 2189 O O . SER A 1 282 ? -57.898 1.027 61.298 1.00 77.56 282 SER A O 1
ATOM 2191 N N . GLN A 1 283 ? -57.484 -0.166 63.158 1.00 78.31 283 GLN A N 1
ATOM 2192 C CA . GLN A 1 283 ? -56.033 -0.264 62.971 1.00 78.31 283 GLN A CA 1
ATOM 2193 C C . GLN A 1 283 ? -55.677 -1.117 61.752 1.00 78.31 283 GLN A C 1
ATOM 2195 O O . GLN A 1 283 ? -54.892 -0.680 60.918 1.00 78.31 283 GLN A O 1
ATOM 2200 N N . VAL A 1 284 ? -56.322 -2.276 61.589 1.00 76.81 284 VAL A N 1
ATOM 2201 C CA . VAL A 1 284 ? -56.115 -3.142 60.419 1.00 76.81 284 VAL A CA 1
ATOM 2202 C C . VAL A 1 284 ? -56.581 -2.451 59.135 1.00 76.81 284 VAL A C 1
ATOM 2204 O O . VAL A 1 284 ? -55.882 -2.508 58.131 1.00 76.81 284 VAL A O 1
ATOM 2207 N N . ASN A 1 285 ? -57.709 -1.734 59.149 1.00 79.12 285 ASN A N 1
ATOM 2208 C CA . ASN A 1 285 ? -58.151 -0.967 57.978 1.00 79.12 285 ASN A CA 1
ATOM 2209 C C . ASN A 1 285 ? -57.209 0.203 57.649 1.00 79.12 285 ASN A C 1
ATOM 2211 O O . ASN A 1 285 ? -56.964 0.467 56.474 1.00 79.12 285 ASN A O 1
ATOM 2215 N N . ALA A 1 286 ? -56.660 0.883 58.660 1.00 80.31 286 ALA A N 1
ATOM 2216 C CA . ALA A 1 286 ? -55.677 1.943 58.456 1.00 80.31 286 ALA A CA 1
ATOM 2217 C C . ALA A 1 286 ? -54.364 1.397 57.874 1.00 80.31 286 ALA A C 1
ATOM 2219 O O . ALA A 1 286 ? -53.841 1.976 56.927 1.00 80.31 286 ALA A O 1
ATOM 2220 N N . GLU A 1 287 ? -53.871 0.259 58.372 1.00 79.44 287 GLU A N 1
ATOM 2221 C CA . GLU A 1 287 ? -52.684 -0.414 57.829 1.00 79.44 287 GLU A CA 1
ATOM 2222 C C . GLU A 1 287 ? -52.915 -0.922 56.402 1.00 79.44 287 GLU A C 1
ATOM 2224 O O . GLU A 1 287 ? -52.049 -0.762 55.547 1.00 79.44 287 GLU A O 1
ATOM 2229 N N . VAL A 1 288 ? -54.094 -1.475 56.099 1.00 81.38 288 VAL A N 1
ATOM 2230 C CA . VAL A 1 288 ? -54.441 -1.930 54.743 1.00 81.38 288 VAL A CA 1
ATOM 2231 C C . VAL A 1 288 ? -54.507 -0.760 53.758 1.00 81.38 288 VAL A C 1
ATOM 2233 O O . VAL A 1 288 ? -53.988 -0.886 52.650 1.00 81.38 288 VAL A O 1
ATOM 2236 N N . GLU A 1 289 ? -55.084 0.383 54.141 1.00 82.44 289 GLU A N 1
ATOM 2237 C CA . GLU A 1 289 ? -55.083 1.596 53.306 1.00 82.44 289 GLU A CA 1
ATOM 2238 C C . GLU A 1 289 ? -53.676 2.191 53.146 1.00 82.44 289 GLU A C 1
ATOM 2240 O O . GLU A 1 289 ? -53.308 2.643 52.060 1.00 82.44 289 GLU A O 1
ATOM 2245 N N . GLN A 1 290 ? -52.843 2.120 54.185 1.00 82.69 290 GLN A N 1
ATOM 2246 C CA . GLN A 1 290 ? -51.454 2.569 54.126 1.00 82.69 290 GLN A CA 1
ATOM 2247 C C . GLN A 1 290 ? -50.613 1.679 53.193 1.00 82.69 290 GLN A C 1
ATOM 2249 O O . GLN A 1 290 ? -49.917 2.194 52.320 1.00 82.69 290 GLN A O 1
ATOM 2254 N N . ILE A 1 291 ? -50.777 0.353 53.272 1.00 80.81 291 ILE A N 1
ATOM 2255 C CA . ILE A 1 291 ? -50.162 -0.616 52.352 1.00 80.81 291 ILE A CA 1
ATOM 2256 C C . ILE A 1 291 ? -50.664 -0.399 50.918 1.00 80.81 291 ILE A C 1
ATOM 2258 O O . ILE A 1 291 ? -49.869 -0.427 49.980 1.00 80.81 291 ILE A O 1
ATOM 2262 N N . ARG A 1 292 ? -51.963 -0.137 50.717 1.00 84.44 292 ARG A N 1
ATOM 2263 C CA . ARG A 1 292 ? -52.520 0.186 49.390 1.00 84.44 292 ARG A CA 1
ATOM 2264 C C . ARG A 1 292 ? -51.900 1.449 48.799 1.00 84.44 292 ARG A C 1
ATOM 2266 O O . ARG A 1 292 ? -51.528 1.450 47.627 1.00 84.44 292 ARG A O 1
ATOM 2273 N N . SER A 1 293 ? -51.770 2.498 49.610 1.00 89.88 293 SER A N 1
ATOM 2274 C CA . SER A 1 293 ? -51.108 3.749 49.232 1.00 89.88 293 SER A CA 1
ATOM 2275 C C . SER A 1 293 ? -49.643 3.514 48.855 1.00 89.88 293 SER A C 1
ATOM 2277 O O . SER A 1 293 ? -49.180 4.021 47.834 1.00 89.88 293 SER A O 1
ATOM 2279 N N . ASP A 1 294 ? -48.912 2.728 49.643 1.00 85.62 294 ASP A N 1
ATOM 2280 C CA . ASP A 1 294 ? -47.490 2.475 49.404 1.00 85.62 294 ASP A CA 1
ATOM 2281 C C . ASP A 1 294 ? -47.258 1.596 48.167 1.00 85.62 294 ASP A C 1
ATOM 2283 O O . ASP A 1 294 ? -46.362 1.889 47.375 1.00 85.62 294 ASP A O 1
ATOM 2287 N N . ILE A 1 295 ? -48.113 0.595 47.922 1.00 82.12 295 ILE A N 1
ATOM 2288 C CA . ILE A 1 295 ? -48.095 -0.196 46.680 1.00 82.12 295 ILE A CA 1
ATOM 2289 C C . ILE A 1 295 ? -48.384 0.695 45.466 1.00 82.12 295 ILE A C 1
ATOM 2291 O O . ILE A 1 295 ? -47.695 0.574 44.455 1.00 82.12 295 ILE A O 1
ATOM 2295 N N . SER A 1 296 ? -49.355 1.612 45.560 1.00 86.56 296 SER A N 1
ATOM 2296 C CA . SER A 1 296 ? -49.651 2.558 44.474 1.00 86.56 296 SER A CA 1
ATOM 2297 C C . SER A 1 296 ? -48.449 3.455 44.173 1.00 86.56 296 SER A C 1
ATOM 2299 O O . SER A 1 296 ? -48.047 3.565 43.020 1.00 86.56 296 SER A O 1
ATOM 2301 N N . LYS A 1 297 ? -47.805 4.024 45.202 1.00 88.62 297 LYS A N 1
ATOM 2302 C CA . LYS A 1 297 ? -46.598 4.852 45.028 1.00 88.62 297 LYS A CA 1
ATOM 2303 C C . LYS A 1 297 ? -45.441 4.069 44.417 1.00 88.62 297 LYS A C 1
ATOM 2305 O O . LYS A 1 297 ? -44.754 4.583 43.541 1.00 88.62 297 LYS A O 1
ATOM 2310 N N . GLN A 1 298 ? -45.232 2.825 44.846 1.00 85.12 298 GLN A N 1
ATOM 2311 C CA . GLN A 1 298 ? -44.194 1.966 44.275 1.00 85.12 298 GLN A CA 1
ATOM 2312 C C . GLN A 1 298 ? -44.483 1.604 42.813 1.00 85.12 298 GLN A C 1
ATOM 2314 O O . GLN A 1 298 ? -43.555 1.565 42.005 1.00 85.12 298 GLN A O 1
ATOM 2319 N N . GLN A 1 299 ? -45.749 1.377 42.447 1.00 84.44 299 GLN A N 1
ATOM 2320 C CA . GLN A 1 299 ? -46.148 1.161 41.053 1.00 84.44 299 GLN A CA 1
ATOM 2321 C C . GLN A 1 299 ? -45.947 2.420 40.200 1.00 84.44 299 GLN A C 1
ATOM 2323 O O . GLN A 1 299 ? -45.400 2.322 39.099 1.00 84.44 299 GLN A O 1
ATOM 2328 N N . ASP A 1 300 ? -46.303 3.596 40.714 1.00 88.31 300 ASP A N 1
ATOM 2329 C CA . ASP A 1 300 ? -46.104 4.871 40.021 1.00 88.31 300 ASP A CA 1
ATOM 2330 C C . ASP A 1 300 ? -44.608 5.179 39.830 1.00 88.31 300 ASP A C 1
ATOM 2332 O O . ASP A 1 300 ? -44.178 5.530 38.729 1.00 88.31 300 ASP A O 1
ATOM 2336 N N . GLU A 1 301 ? -43.778 4.960 40.857 1.00 88.44 301 GLU A N 1
ATOM 2337 C CA . GLU A 1 301 ? -42.320 5.122 40.774 1.00 88.44 301 GLU A CA 1
ATOM 2338 C C . GLU A 1 301 ? -41.662 4.118 39.820 1.00 88.44 301 GLU A C 1
ATOM 2340 O O . GLU A 1 301 ? -40.747 4.479 39.075 1.00 88.44 301 GLU A O 1
ATOM 2345 N N . ALA A 1 302 ? -42.108 2.858 39.818 1.00 84.25 302 ALA A N 1
ATOM 2346 C CA . ALA A 1 302 ? -41.620 1.853 38.878 1.00 84.25 302 ALA A CA 1
ATOM 2347 C C . ALA A 1 302 ? -41.981 2.231 37.434 1.00 84.25 302 ALA A C 1
ATOM 2349 O O . ALA A 1 302 ? -41.130 2.164 36.547 1.00 84.25 302 ALA A O 1
ATOM 2350 N N . THR A 1 303 ? -43.208 2.707 37.208 1.00 89.00 303 THR A N 1
ATOM 2351 C CA . THR A 1 303 ? -43.673 3.159 35.889 1.00 89.00 303 THR A CA 1
ATOM 2352 C C . THR A 1 303 ? -42.902 4.397 35.422 1.00 89.00 303 THR A C 1
ATOM 2354 O O . THR A 1 303 ? -42.485 4.467 34.265 1.00 89.00 303 THR A O 1
ATOM 2357 N N . ALA A 1 304 ? -42.624 5.344 36.323 1.00 91.75 304 ALA A N 1
ATOM 2358 C CA . ALA A 1 304 ? -41.798 6.514 36.033 1.00 91.75 304 ALA A CA 1
ATOM 2359 C C . ALA A 1 304 ? -40.357 6.129 35.655 1.00 91.75 304 ALA A C 1
ATOM 2361 O O . ALA A 1 304 ? -39.846 6.608 34.644 1.00 91.75 304 ALA A O 1
ATOM 2362 N N . LYS A 1 305 ? -39.725 5.206 36.397 1.00 91.69 305 LYS A N 1
ATOM 2363 C CA . LYS A 1 305 ? -38.372 4.702 36.087 1.00 91.69 305 LYS A CA 1
ATOM 2364 C C . LYS A 1 305 ? -38.313 3.976 34.744 1.00 91.69 305 LYS A C 1
ATOM 2366 O O . LYS A 1 305 ? -37.350 4.153 34.004 1.00 91.69 305 LYS A O 1
ATOM 2371 N N . VAL A 1 306 ? -39.333 3.185 34.408 1.00 90.31 306 VAL A N 1
ATOM 2372 C CA . VAL A 1 306 ? -39.423 2.518 33.099 1.00 90.31 306 VAL A CA 1
ATOM 2373 C C . VAL A 1 306 ? -39.550 3.545 31.974 1.00 90.31 306 VAL A C 1
ATOM 2375 O O . VAL A 1 306 ? -38.842 3.435 30.976 1.00 90.31 306 VAL A O 1
ATOM 2378 N N . ASN A 1 307 ? -40.381 4.575 32.142 1.00 92.25 307 ASN A N 1
ATOM 2379 C CA . ASN A 1 307 ? -40.519 5.642 31.148 1.00 92.25 307 ASN A CA 1
ATOM 2380 C C . ASN A 1 307 ? -39.222 6.445 30.965 1.00 92.25 307 ASN A C 1
ATOM 2382 O O . ASN A 1 307 ? -38.853 6.754 29.831 1.00 92.25 307 ASN A O 1
ATOM 2386 N N . ASP A 1 308 ? -38.493 6.730 32.045 1.00 92.38 308 ASP A N 1
ATOM 2387 C CA . ASP A 1 308 ? -37.182 7.384 31.965 1.00 92.38 308 ASP A CA 1
ATOM 2388 C C . ASP A 1 308 ? -36.142 6.507 31.257 1.00 92.38 308 ASP A C 1
ATOM 2390 O O . ASP A 1 308 ? -35.402 7.001 30.404 1.00 92.38 308 ASP A O 1
ATOM 2394 N N . LEU A 1 309 ? -36.119 5.199 31.533 1.00 89.06 309 LEU A N 1
ATOM 2395 C CA . LEU A 1 309 ? -35.251 4.253 30.826 1.00 89.06 309 LEU A CA 1
ATOM 2396 C C . LEU A 1 309 ? -35.594 4.167 29.336 1.00 89.06 309 LEU A C 1
ATOM 2398 O O . LEU A 1 309 ? -34.688 4.161 28.504 1.00 89.06 309 LEU A O 1
ATOM 2402 N N . LEU A 1 310 ? -36.882 4.148 28.981 1.00 91.38 310 LEU A N 1
ATOM 2403 C CA . LEU A 1 310 ? -37.320 4.177 27.584 1.00 91.38 310 LEU A CA 1
ATOM 2404 C C . LEU A 1 310 ? -36.863 5.462 26.892 1.00 91.38 310 LEU A C 1
ATOM 2406 O O . LEU A 1 310 ? -36.329 5.400 25.788 1.00 91.38 310 LEU A O 1
ATOM 2410 N N . LYS A 1 311 ? -36.979 6.610 27.565 1.00 94.00 311 LYS A N 1
ATOM 2411 C CA . LYS A 1 311 ? -36.527 7.903 27.042 1.00 94.00 311 LYS A CA 1
ATOM 2412 C C . LYS A 1 311 ? -35.008 7.955 26.853 1.00 94.00 311 LYS A C 1
ATOM 2414 O O . LYS A 1 311 ? -34.535 8.430 25.822 1.00 94.00 311 LYS A O 1
ATOM 2419 N N . GLN A 1 312 ? -34.236 7.426 27.805 1.00 92.06 312 GLN A N 1
ATOM 2420 C CA . GLN A 1 312 ? -32.779 7.301 27.684 1.00 92.06 312 GLN A CA 1
ATOM 2421 C C . GLN A 1 312 ? -32.376 6.349 26.550 1.00 92.06 312 GLN A C 1
ATOM 2423 O O . GLN A 1 312 ? -31.450 6.649 25.796 1.00 92.06 312 GLN A O 1
ATOM 2428 N N . LEU A 1 313 ? -33.093 5.234 26.380 1.00 91.25 313 LEU A N 1
ATOM 2429 C CA . LEU A 1 313 ? -32.878 4.291 25.281 1.00 91.25 313 LEU A CA 1
ATOM 2430 C C . LEU A 1 313 ? -33.159 4.947 23.924 1.00 91.25 313 LEU A C 1
ATOM 2432 O O . LEU A 1 313 ? -32.407 4.757 22.969 1.00 91.25 313 LEU A O 1
ATOM 2436 N N . GLU A 1 314 ? -34.224 5.740 23.833 1.00 91.56 314 GLU A N 1
ATOM 2437 C CA . GLU A 1 314 ? -34.597 6.463 22.619 1.00 91.56 314 GLU A CA 1
ATOM 2438 C C . GLU A 1 314 ? -33.563 7.540 22.269 1.00 91.56 314 GLU A C 1
ATOM 2440 O O . GLU A 1 314 ? -33.148 7.658 21.114 1.00 91.56 314 GLU A O 1
ATOM 2445 N N . GLN A 1 315 ? -33.057 8.251 23.280 1.00 92.38 315 GLN A N 1
ATOM 2446 C CA . GLN A 1 315 ? -31.981 9.225 23.125 1.00 92.38 315 GLN A CA 1
ATOM 2447 C C . GLN A 1 315 ? -30.669 8.556 22.683 1.00 92.38 315 GLN A C 1
ATOM 2449 O O . GLN A 1 315 ? -30.028 9.040 21.751 1.00 92.38 315 GLN A O 1
ATOM 2454 N N . SER A 1 316 ? -30.316 7.409 23.273 1.00 90.44 316 SER A N 1
ATOM 2455 C CA . SER A 1 316 ? -29.149 6.606 22.881 1.00 90.44 316 SER A CA 1
ATOM 2456 C C . SER A 1 316 ? -29.275 6.054 21.454 1.00 90.44 316 SER A C 1
ATOM 2458 O O . SER A 1 3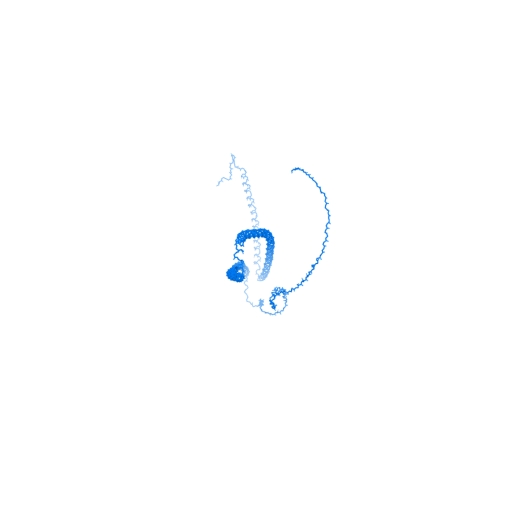16 ? -28.322 6.100 20.674 1.00 90.44 316 SER A O 1
ATOM 2460 N N . ARG A 1 317 ? -30.472 5.604 21.053 1.00 90.25 317 ARG A N 1
ATOM 2461 C CA . ARG A 1 317 ? -30.757 5.197 19.668 1.00 90.25 317 ARG A CA 1
ATOM 2462 C C . ARG A 1 317 ? -30.601 6.358 18.689 1.00 90.25 317 ARG A C 1
ATOM 2464 O O . ARG A 1 317 ? -30.038 6.168 17.612 1.00 90.25 317 ARG A O 1
ATOM 2471 N N . ALA A 1 318 ? -31.076 7.549 19.046 1.00 94.00 318 ALA A N 1
ATOM 2472 C CA . ALA A 1 318 ? -30.958 8.732 18.202 1.00 94.00 318 ALA A CA 1
ATOM 2473 C C . ALA A 1 318 ? -29.494 9.176 18.029 1.00 94.00 318 ALA A C 1
ATOM 2475 O O . ALA A 1 318 ? -29.086 9.494 16.909 1.00 94.00 318 ALA A O 1
ATOM 2476 N N . THR A 1 319 ? -28.687 9.154 19.097 1.00 91.50 319 THR A N 1
ATOM 2477 C CA . THR A 1 319 ? -27.251 9.469 19.016 1.00 91.50 319 THR A CA 1
ATOM 2478 C C . THR A 1 319 ? -26.496 8.428 18.202 1.00 91.50 319 THR A C 1
ATOM 2480 O O . THR A 1 319 ? -25.775 8.804 17.281 1.00 91.50 319 THR A O 1
ATOM 2483 N N . ALA A 1 320 ? -26.736 7.136 18.448 1.00 88.19 320 ALA A N 1
ATOM 2484 C CA . ALA A 1 320 ? -26.107 6.054 17.693 1.00 88.19 320 ALA A CA 1
ATOM 2485 C C . ALA A 1 320 ? -26.449 6.125 16.196 1.00 88.19 320 ALA A C 1
ATOM 2487 O O . ALA A 1 320 ? -25.575 5.954 15.345 1.00 88.19 320 ALA A O 1
ATOM 2488 N N . LYS A 1 321 ? -27.705 6.446 15.849 1.00 93.12 321 LYS A N 1
ATOM 2489 C CA . LYS A 1 321 ? -28.113 6.654 14.454 1.00 93.12 321 LYS A CA 1
ATOM 2490 C C . LYS A 1 321 ? -27.374 7.835 13.822 1.00 93.12 321 LYS A C 1
ATOM 2492 O O . LYS A 1 321 ? -26.831 7.691 12.734 1.00 93.12 321 LYS A O 1
ATOM 2497 N N . LYS A 1 322 ? -27.290 8.973 14.517 1.00 94.69 322 LYS A N 1
ATOM 2498 C CA . LYS A 1 322 ? -26.587 10.169 14.027 1.00 94.69 322 LYS A CA 1
ATOM 2499 C C . LYS A 1 322 ? -25.087 9.926 13.824 1.00 94.69 322 LYS A C 1
ATOM 2501 O O . LYS A 1 322 ? -24.517 10.398 12.844 1.00 94.69 322 LYS A O 1
ATOM 2506 N N . GLU A 1 323 ? -24.451 9.191 14.732 1.00 91.06 323 GLU A N 1
ATOM 2507 C CA . GLU A 1 323 ? -23.049 8.782 14.599 1.00 91.06 323 GLU A CA 1
ATOM 2508 C C . GLU A 1 323 ? -22.851 7.833 13.417 1.00 91.06 323 GLU A C 1
ATOM 2510 O O . GLU A 1 323 ? -21.930 8.028 12.627 1.00 91.06 323 GLU A O 1
ATOM 2515 N N . THR A 1 324 ? -23.755 6.867 13.241 1.00 90.31 324 THR A N 1
ATOM 2516 C CA . THR A 1 324 ? -23.725 5.937 12.104 1.00 90.31 324 THR A CA 1
ATOM 2517 C C . THR A 1 324 ? -23.891 6.681 10.778 1.00 90.31 324 THR A C 1
ATOM 2519 O O . THR A 1 324 ? -23.087 6.489 9.870 1.00 90.31 324 THR A O 1
ATOM 2522 N N . ASP A 1 325 ? -24.867 7.586 10.675 1.00 94.81 325 ASP A N 1
ATOM 2523 C CA . ASP A 1 325 ? -25.096 8.400 9.476 1.00 94.81 325 ASP A CA 1
ATOM 2524 C C . ASP A 1 325 ? -23.874 9.288 9.160 1.00 94.81 325 ASP A C 1
ATOM 2526 O O . ASP A 1 325 ? -23.477 9.416 8.002 1.00 94.81 325 ASP A O 1
ATOM 2530 N N . SER A 1 326 ? -23.223 9.843 10.190 1.00 94.31 326 SER A N 1
ATOM 2531 C CA . SER A 1 326 ? -21.980 10.618 10.057 1.00 94.31 326 SER A CA 1
ATOM 2532 C C . SER A 1 326 ? -20.803 9.765 9.573 1.00 94.31 326 SER A C 1
ATOM 2534 O O . SER A 1 326 ? -20.049 10.188 8.697 1.00 94.31 326 SER A O 1
ATOM 2536 N N . LEU A 1 327 ? -20.650 8.543 10.092 1.00 89.56 327 LEU A N 1
ATOM 2537 C CA . LEU A 1 327 ? -19.620 7.607 9.634 1.00 89.56 327 LEU A CA 1
ATOM 2538 C C . LEU A 1 327 ? -19.854 7.169 8.186 1.00 89.56 327 LEU A C 1
ATOM 2540 O O . LEU A 1 327 ? -18.904 7.114 7.409 1.00 89.56 327 LEU A O 1
ATOM 2544 N N . VAL A 1 328 ? -21.107 6.916 7.801 1.00 90.94 328 VAL A N 1
ATOM 2545 C CA . VAL A 1 328 ? -21.470 6.588 6.415 1.00 90.94 328 VAL A CA 1
ATOM 2546 C C . VAL A 1 328 ? -21.196 7.768 5.481 1.00 90.94 328 VAL A C 1
ATOM 2548 O O . VAL A 1 328 ? -20.686 7.554 4.384 1.00 90.94 328 VAL A O 1
ATOM 2551 N N . ALA A 1 329 ? -21.486 9.003 5.902 1.00 94.56 329 ALA A N 1
ATOM 2552 C CA . ALA A 1 329 ? -21.157 10.201 5.130 1.00 94.56 329 ALA A CA 1
ATOM 2553 C C . ALA A 1 329 ? -19.639 10.343 4.931 1.00 94.56 329 ALA A C 1
ATOM 2555 O O . ALA A 1 329 ? -19.186 10.424 3.796 1.00 94.56 329 ALA A O 1
ATOM 2556 N N . LYS A 1 330 ? -18.845 10.231 6.005 1.00 93.12 330 LYS A N 1
ATOM 2557 C CA . LYS A 1 330 ? -17.373 10.254 5.916 1.00 93.12 330 LYS A CA 1
ATOM 2558 C C . LYS A 1 330 ? -16.820 9.149 5.017 1.00 93.12 330 LYS A C 1
ATOM 2560 O O . LYS A 1 330 ? -15.873 9.377 4.275 1.00 93.12 330 LYS A O 1
ATOM 2565 N N . ALA A 1 331 ? -17.398 7.950 5.074 1.00 89.06 331 ALA A N 1
ATOM 2566 C CA . ALA A 1 331 ? -16.986 6.844 4.215 1.00 89.06 331 ALA A CA 1
ATOM 2567 C C . ALA A 1 331 ? -17.279 7.118 2.729 1.00 89.06 331 ALA A C 1
ATOM 2569 O O . ALA A 1 331 ? -16.493 6.708 1.876 1.00 89.06 331 ALA A O 1
ATOM 2570 N N . LYS A 1 332 ? -18.382 7.811 2.414 1.00 94.50 332 LYS A N 1
ATOM 2571 C CA . LYS A 1 332 ? -18.679 8.267 1.048 1.00 94.50 332 LYS A CA 1
ATOM 2572 C C . LYS A 1 332 ? -17.698 9.340 0.591 1.00 94.50 332 LYS A C 1
ATOM 2574 O O . LYS A 1 332 ? -17.128 9.175 -0.477 1.00 94.50 332 LYS A O 1
ATOM 2579 N N . ASP A 1 333 ? -17.427 10.343 1.422 1.00 94.81 333 ASP A N 1
ATOM 2580 C CA . ASP A 1 333 ? -16.480 11.412 1.082 1.00 94.81 333 ASP A CA 1
ATOM 2581 C C . ASP A 1 333 ? -15.080 10.849 0.790 1.00 94.81 333 ASP A C 1
ATOM 2583 O O . ASP A 1 333 ? -14.492 11.154 -0.241 1.00 94.81 333 ASP A O 1
ATOM 2587 N N . ILE A 1 334 ? -14.577 9.940 1.637 1.00 91.69 334 ILE A N 1
ATOM 2588 C CA . ILE A 1 334 ? -13.279 9.275 1.418 1.00 91.69 334 ILE A CA 1
ATOM 2589 C C . ILE A 1 334 ? -13.278 8.473 0.111 1.00 91.69 334 ILE A C 1
ATOM 2591 O O . ILE A 1 334 ? -12.271 8.435 -0.598 1.00 91.69 334 ILE A O 1
ATOM 2595 N N . ARG A 1 335 ? -14.392 7.807 -0.213 1.00 92.12 335 ARG A N 1
ATOM 2596 C CA . ARG A 1 335 ? -14.521 7.060 -1.466 1.00 92.12 335 ARG A CA 1
ATOM 2597 C C . ARG A 1 335 ? -14.491 7.998 -2.671 1.00 92.12 335 ARG A C 1
ATOM 2599 O O . ARG A 1 335 ? -13.754 7.723 -3.611 1.00 92.12 335 ARG A O 1
ATOM 2606 N N . ASP A 1 336 ? -15.244 9.089 -2.629 1.00 94.38 336 ASP A N 1
ATOM 2607 C CA . ASP A 1 336 ? -15.310 10.062 -3.720 1.00 94.38 336 ASP A CA 1
ATOM 2608 C C . ASP A 1 336 ? -13.954 10.769 -3.911 1.00 94.38 336 ASP A C 1
ATOM 2610 O O . ASP A 1 336 ? -13.493 10.953 -5.041 1.00 94.38 336 ASP A O 1
ATOM 2614 N N . GLU A 1 337 ? -13.249 11.084 -2.818 1.00 92.31 337 GLU A N 1
ATOM 2615 C CA . GLU A 1 337 ? -11.873 11.592 -2.852 1.00 92.31 337 GLU A CA 1
ATOM 2616 C C . GLU A 1 337 ? -10.913 10.584 -3.495 1.00 92.31 337 GLU A C 1
ATOM 2618 O O . GLU A 1 337 ? -10.141 10.955 -4.384 1.00 92.31 337 GLU A O 1
ATOM 2623 N N . ALA A 1 338 ? -10.981 9.305 -3.113 1.00 88.75 338 ALA A N 1
ATOM 2624 C CA . ALA A 1 338 ? -10.154 8.256 -3.704 1.00 88.75 338 ALA A CA 1
ATOM 2625 C C . ALA A 1 338 ? -10.444 8.069 -5.204 1.00 88.75 338 ALA A C 1
ATOM 2627 O O . ALA A 1 338 ? -9.511 7.998 -6.010 1.00 88.75 338 ALA A O 1
ATOM 2628 N N . ASP A 1 339 ? -11.718 8.057 -5.603 1.00 90.69 339 ASP A N 1
ATOM 2629 C CA . ASP A 1 339 ? -12.125 7.958 -7.005 1.00 90.69 339 ASP A CA 1
ATOM 2630 C C . ASP A 1 339 ? -11.604 9.171 -7.799 1.00 90.69 339 ASP A C 1
ATOM 2632 O O . ASP A 1 339 ? -10.967 9.003 -8.843 1.00 90.69 339 ASP A O 1
ATOM 2636 N N . SER A 1 340 ? -11.736 10.390 -7.265 1.00 94.75 340 SER A N 1
ATOM 2637 C CA . SER A 1 340 ? -11.197 11.600 -7.903 1.00 94.75 340 SER A CA 1
ATOM 2638 C C . SER A 1 340 ? -9.666 11.574 -8.035 1.00 94.75 340 SER A C 1
ATOM 2640 O O . SER A 1 340 ? -9.125 11.918 -9.090 1.00 94.75 340 SER A O 1
ATOM 2642 N N . TYR A 1 341 ? -8.957 11.088 -7.011 1.00 92.38 341 TYR A N 1
ATOM 2643 C CA . TYR A 1 341 ? -7.502 10.955 -7.018 1.00 92.38 341 TYR A CA 1
ATOM 2644 C C . TYR A 1 341 ? -7.035 9.945 -8.069 1.00 92.38 341 TYR A C 1
ATOM 2646 O O . TYR A 1 341 ? -6.081 10.211 -8.805 1.00 92.38 341 TYR A O 1
ATOM 2654 N N . THR A 1 342 ? -7.713 8.798 -8.183 1.00 92.38 342 THR A N 1
ATOM 2655 C CA . THR A 1 342 ? -7.369 7.784 -9.191 1.00 92.38 342 THR A CA 1
ATOM 2656 C C . THR A 1 342 ? -7.610 8.290 -10.611 1.00 92.38 342 THR A C 1
ATOM 2658 O O . THR A 1 342 ? -6.760 8.070 -11.476 1.00 92.38 342 THR A O 1
ATOM 2661 N N . VAL A 1 343 ? -8.704 9.021 -10.855 1.00 94.94 343 VAL A N 1
ATOM 2662 C CA . VAL A 1 343 ? -8.972 9.664 -12.151 1.00 94.94 343 VAL A CA 1
ATOM 2663 C C . VAL A 1 343 ? -7.891 10.695 -12.474 1.00 94.94 343 VAL A C 1
ATOM 2665 O O . VAL A 1 343 ? -7.325 10.656 -13.566 1.00 94.94 343 VAL A O 1
ATOM 2668 N N . ALA A 1 344 ? -7.540 11.564 -11.522 1.00 94.69 344 ALA A N 1
ATOM 2669 C CA . ALA A 1 344 ? -6.491 12.563 -11.710 1.00 94.69 344 ALA A CA 1
ATOM 2670 C C . ALA A 1 344 ? -5.125 11.918 -12.001 1.00 94.69 344 ALA A C 1
ATOM 2672 O O . ALA A 1 344 ? -4.406 12.362 -12.896 1.00 94.69 344 ALA A O 1
ATOM 2673 N N . LYS A 1 345 ? -4.774 10.834 -11.294 1.00 93.00 345 LYS A N 1
ATOM 2674 C CA . LYS A 1 345 ? -3.524 10.103 -11.537 1.00 93.00 345 LYS A CA 1
ATOM 2675 C C . LYS A 1 345 ? -3.495 9.382 -12.878 1.00 93.00 345 LYS A C 1
ATOM 2677 O O . LYS A 1 345 ? -2.436 9.362 -13.499 1.00 93.00 345 LYS A O 1
ATOM 2682 N N . ARG A 1 346 ? -4.623 8.834 -13.340 1.00 92.31 346 ARG A N 1
ATOM 2683 C CA . ARG A 1 346 ? -4.727 8.257 -14.689 1.00 92.31 346 ARG A CA 1
ATOM 2684 C C . ARG A 1 346 ? -4.542 9.322 -15.762 1.00 92.31 346 ARG A C 1
ATOM 2686 O O . ARG A 1 346 ? -3.682 9.151 -16.609 1.00 92.31 346 ARG A O 1
ATOM 2693 N N . GLN A 1 347 ? -5.242 10.452 -15.653 1.00 95.25 347 GLN A N 1
ATOM 2694 C CA . GLN A 1 347 ? -5.086 11.561 -16.600 1.00 95.25 347 GLN A CA 1
ATOM 2695 C C . GLN A 1 347 ? -3.649 12.088 -16.656 1.00 95.25 347 GLN A C 1
ATOM 2697 O O . GLN A 1 347 ? -3.156 12.424 -17.727 1.00 95.25 347 GLN A O 1
ATOM 2702 N N . GLU A 1 348 ? -2.965 12.168 -15.514 1.00 92.62 348 GLU A N 1
ATOM 2703 C CA . GLU A 1 348 ? -1.563 12.582 -15.480 1.00 92.62 348 GLU A CA 1
ATOM 2704 C C . GLU A 1 348 ? -0.638 11.554 -16.148 1.00 92.62 348 GLU A C 1
ATOM 2706 O O . GLU A 1 348 ? 0.239 11.933 -16.922 1.00 92.62 348 GLU A O 1
ATOM 2711 N N . ALA A 1 349 ? -0.855 10.259 -15.906 1.00 90.00 349 ALA A N 1
ATOM 2712 C CA . ALA A 1 349 ? -0.110 9.200 -16.582 1.00 90.00 349 ALA A CA 1
ATOM 2713 C C . ALA A 1 349 ? -0.361 9.200 -18.101 1.00 90.00 349 ALA A C 1
ATOM 2715 O O . ALA A 1 349 ? 0.586 9.041 -18.870 1.00 90.00 349 ALA A O 1
ATOM 2716 N N . ASP A 1 350 ? -1.602 9.443 -18.531 1.00 93.00 350 ASP A N 1
ATOM 2717 C CA . ASP A 1 350 ? -1.971 9.543 -19.945 1.00 93.00 350 ASP A CA 1
ATOM 2718 C C . ASP A 1 350 ? -1.261 10.728 -20.616 1.00 93.00 350 ASP A C 1
ATOM 2720 O O . ASP A 1 350 ? -0.649 10.554 -21.668 1.00 93.00 350 ASP A O 1
ATOM 2724 N N . ARG A 1 351 ? -1.227 11.909 -19.975 1.00 95.50 351 ARG A N 1
ATOM 2725 C CA . ARG A 1 351 ? -0.458 13.065 -20.481 1.00 95.50 351 ARG A CA 1
ATOM 2726 C C . ARG A 1 351 ? 1.032 12.765 -20.599 1.00 95.50 351 ARG A C 1
ATOM 2728 O O . ARG A 1 351 ? 1.652 13.128 -21.594 1.00 95.50 351 ARG A O 1
ATOM 2735 N N . GLN A 1 352 ? 1.616 12.103 -19.602 1.00 92.94 352 GLN A N 1
ATOM 2736 C CA . GLN A 1 352 ? 3.032 11.730 -19.640 1.00 92.94 352 GLN A CA 1
ATOM 2737 C C . GLN A 1 352 ? 3.317 10.723 -20.760 1.00 92.94 352 GLN A C 1
ATOM 2739 O O . GLN A 1 352 ? 4.323 10.847 -21.459 1.00 92.94 352 GLN A O 1
ATOM 2744 N N . ALA A 1 353 ? 2.423 9.756 -20.974 1.00 91.31 353 ALA A N 1
ATOM 2745 C CA . ALA A 1 353 ? 2.524 8.816 -22.083 1.00 91.31 353 ALA A CA 1
ATOM 2746 C C . ALA A 1 353 ? 2.423 9.531 -23.441 1.00 91.31 353 ALA A C 1
ATOM 2748 O O . ALA A 1 353 ? 3.246 9.282 -24.324 1.00 91.31 353 ALA A O 1
ATOM 2749 N N . GLU A 1 354 ? 1.473 10.458 -23.598 1.00 94.44 354 GLU A N 1
ATOM 2750 C CA . GLU A 1 354 ? 1.346 11.299 -24.793 1.00 94.44 354 GLU A CA 1
ATOM 2751 C C . GLU A 1 354 ? 2.611 12.128 -25.044 1.00 94.44 354 GLU A C 1
ATOM 2753 O O . GLU A 1 354 ? 3.096 12.173 -26.175 1.00 94.44 354 GLU A O 1
ATOM 2758 N N . GLU A 1 355 ? 3.198 12.723 -24.003 1.00 95.06 355 GLU A N 1
ATOM 2759 C CA . GLU A 1 355 ? 4.427 13.512 -24.117 1.00 95.06 355 GLU A CA 1
ATOM 2760 C C . GLU A 1 355 ? 5.627 12.650 -24.541 1.00 95.06 355 GLU A C 1
ATOM 2762 O O . GLU A 1 355 ? 6.414 13.055 -25.400 1.00 95.06 355 GLU A O 1
ATOM 2767 N N . ILE A 1 356 ? 5.760 11.438 -23.991 1.00 90.50 356 ILE A N 1
ATOM 2768 C CA . ILE A 1 356 ? 6.810 10.486 -24.384 1.00 90.50 356 ILE A CA 1
ATOM 2769 C C . ILE A 1 356 ? 6.631 10.065 -25.844 1.00 90.50 356 ILE A C 1
ATOM 2771 O O . ILE A 1 356 ? 7.602 10.058 -26.601 1.00 90.50 356 ILE A O 1
ATOM 2775 N N . ILE A 1 357 ? 5.402 9.746 -26.262 1.00 94.50 357 ILE A N 1
ATOM 2776 C CA . ILE A 1 357 ? 5.106 9.376 -27.652 1.00 94.50 357 ILE A CA 1
ATOM 2777 C C . ILE A 1 357 ? 5.391 10.555 -28.587 1.00 94.50 357 ILE A C 1
ATOM 2779 O O . ILE A 1 357 ? 5.974 10.355 -29.653 1.00 94.50 357 ILE A O 1
ATOM 2783 N N . ALA A 1 358 ? 5.029 11.780 -28.201 1.00 94.94 358 ALA A N 1
ATOM 2784 C CA . ALA A 1 358 ? 5.307 12.981 -28.980 1.00 94.94 358 ALA A CA 1
ATOM 2785 C C . ALA A 1 358 ? 6.816 13.220 -29.139 1.00 94.94 358 ALA A C 1
ATOM 2787 O O . ALA A 1 358 ? 7.279 13.432 -30.260 1.00 94.94 358 ALA A O 1
ATOM 2788 N N . LYS A 1 359 ? 7.598 13.103 -28.055 1.00 95.38 359 LYS A N 1
ATOM 2789 C CA . LYS A 1 359 ? 9.069 13.193 -28.102 1.00 95.38 359 LYS A CA 1
ATOM 2790 C C . LYS A 1 359 ? 9.672 12.103 -28.983 1.00 95.38 359 LYS A C 1
ATOM 2792 O O . LYS A 1 359 ? 10.477 12.404 -29.855 1.00 95.38 359 LYS A O 1
ATOM 2797 N N . ALA A 1 360 ? 9.229 10.857 -28.825 1.00 92.06 360 ALA A N 1
ATOM 2798 C CA . ALA A 1 360 ? 9.711 9.745 -29.639 1.00 92.06 360 ALA A CA 1
ATOM 2799 C C . ALA A 1 360 ? 9.397 9.934 -31.134 1.00 92.06 360 ALA A C 1
ATOM 2801 O O . ALA A 1 360 ? 10.235 9.615 -31.977 1.00 92.06 360 ALA A O 1
ATOM 2802 N N . ARG A 1 361 ? 8.217 10.473 -31.474 1.00 93.75 361 ARG A N 1
ATOM 2803 C CA . ARG A 1 361 ? 7.857 10.824 -32.858 1.00 93.75 361 ARG A CA 1
ATOM 2804 C C . ARG A 1 361 ? 8.750 11.928 -33.407 1.00 93.75 361 ARG A C 1
ATOM 2806 O O . ARG A 1 361 ? 9.297 11.758 -34.490 1.00 93.75 361 ARG A O 1
ATOM 2813 N N . HIS A 1 362 ? 8.942 13.002 -32.647 1.00 96.00 362 HIS A N 1
ATOM 2814 C CA . HIS A 1 362 ? 9.815 14.104 -33.040 1.00 96.00 362 HIS A CA 1
ATOM 2815 C C . HIS A 1 362 ? 11.259 13.630 -33.270 1.00 96.00 362 HIS A C 1
ATOM 2817 O O . HIS A 1 362 ? 11.871 13.952 -34.286 1.00 96.00 362 HIS A O 1
ATOM 2823 N N . ASP A 1 363 ? 11.797 12.806 -32.371 1.00 93.00 363 ASP A N 1
ATOM 2824 C CA . ASP A 1 363 ? 13.147 12.255 -32.506 1.00 93.00 363 ASP A CA 1
ATOM 2825 C C . ASP A 1 363 ? 13.262 11.304 -33.705 1.00 93.00 363 ASP A C 1
ATOM 2827 O O . ASP A 1 363 ? 14.277 11.297 -34.406 1.00 93.00 363 ASP A O 1
ATOM 2831 N N . ALA A 1 364 ? 12.225 10.505 -33.972 1.00 93.19 364 ALA A N 1
ATOM 2832 C CA . ALA A 1 364 ? 12.177 9.648 -35.151 1.00 93.19 364 ALA A CA 1
ATOM 2833 C C . ALA A 1 364 ? 12.151 10.473 -36.447 1.00 93.19 364 ALA A C 1
ATOM 2835 O O . ALA A 1 364 ? 12.913 10.175 -37.366 1.00 93.19 364 ALA A O 1
ATOM 2836 N N . GLU A 1 365 ? 11.335 11.526 -36.510 1.00 94.56 365 GLU A N 1
ATOM 2837 C CA . GLU A 1 365 ? 11.281 12.455 -37.644 1.00 94.56 365 GLU A CA 1
ATOM 2838 C C . GLU A 1 365 ? 12.627 13.153 -37.861 1.00 94.56 365 GLU A C 1
ATOM 2840 O O . GLU A 1 365 ? 13.130 13.175 -38.985 1.00 94.56 365 GLU A O 1
ATOM 2845 N N . ALA A 1 366 ? 13.267 13.629 -36.790 1.00 94.62 366 ALA A N 1
ATOM 2846 C CA . ALA A 1 366 ? 14.592 14.238 -36.857 1.00 94.62 366 ALA A CA 1
ATOM 2847 C C . ALA A 1 366 ? 15.642 13.268 -37.427 1.00 94.62 366 ALA A C 1
ATOM 2849 O O . ALA A 1 366 ? 16.414 13.645 -38.308 1.00 94.62 366 ALA A O 1
ATOM 2850 N N . ARG A 1 367 ? 15.634 11.999 -36.994 1.00 92.62 367 ARG A N 1
ATOM 2851 C CA . ARG A 1 367 ? 16.538 10.959 -37.521 1.00 92.62 367 ARG A CA 1
ATOM 2852 C C . ARG A 1 367 ? 16.262 10.620 -38.984 1.00 92.62 367 ARG A C 1
ATOM 2854 O O . ARG A 1 367 ? 17.198 10.350 -39.736 1.00 92.62 367 ARG A O 1
ATOM 2861 N N . VAL A 1 368 ? 14.994 10.597 -39.395 1.00 94.56 368 VAL A N 1
ATOM 2862 C CA . VAL A 1 368 ? 14.622 10.381 -40.801 1.00 94.56 368 VAL A CA 1
ATOM 2863 C C . VAL A 1 368 ? 15.133 11.533 -41.660 1.00 94.56 368 VAL A C 1
ATOM 2865 O O . VAL A 1 368 ? 15.730 11.288 -42.707 1.00 94.56 368 VAL A O 1
ATOM 2868 N N . GLU A 1 369 ? 14.965 12.772 -41.205 1.00 94.38 369 GLU A N 1
ATOM 2869 C CA . GLU A 1 369 ? 15.426 13.958 -41.924 1.00 94.38 369 GLU A CA 1
ATOM 2870 C C . GLU A 1 369 ? 16.959 14.030 -41.994 1.00 94.38 369 GLU A C 1
ATOM 2872 O O . GLU A 1 369 ? 17.522 14.332 -43.046 1.00 94.38 369 GLU A O 1
ATOM 2877 N N . GLU A 1 370 ? 17.655 13.676 -40.913 1.00 94.19 370 GLU A N 1
ATOM 2878 C CA . GLU A 1 370 ? 19.116 13.559 -40.894 1.00 94.19 370 GLU A CA 1
ATOM 2879 C C . GLU A 1 370 ? 19.609 12.527 -41.918 1.00 94.19 370 GLU A C 1
ATOM 2881 O O . GLU A 1 370 ? 20.479 12.830 -42.738 1.00 94.19 370 GLU A O 1
ATOM 2886 N N . ARG A 1 371 ? 18.996 11.336 -41.952 1.00 93.12 371 ARG A N 1
ATOM 2887 C CA . ARG A 1 371 ? 19.317 10.309 -42.956 1.00 93.12 371 ARG A CA 1
ATOM 2888 C C . ARG A 1 371 ? 18.996 10.759 -44.373 1.00 93.12 371 ARG A C 1
ATOM 2890 O O . ARG A 1 371 ? 19.750 10.441 -45.287 1.00 93.12 371 ARG A O 1
ATOM 2897 N N . ARG A 1 372 ? 17.906 11.505 -44.570 1.00 94.25 372 ARG A N 1
ATOM 2898 C CA . ARG A 1 372 ? 17.541 12.055 -45.878 1.00 94.25 372 ARG A CA 1
ATOM 2899 C C . ARG A 1 372 ? 18.587 13.052 -46.366 1.00 94.25 372 ARG A C 1
ATOM 2901 O O . ARG A 1 372 ? 18.980 12.985 -47.526 1.00 94.25 372 ARG A O 1
ATOM 2908 N N . LYS A 1 373 ? 19.077 13.929 -45.486 1.00 94.69 373 LYS A N 1
ATOM 2909 C CA . LYS A 1 373 ? 20.161 14.872 -45.801 1.00 94.69 373 LYS A CA 1
ATOM 2910 C C . LYS A 1 373 ? 21.478 14.159 -46.091 1.00 94.69 373 LYS A C 1
ATOM 2912 O O . LYS A 1 373 ? 22.143 14.517 -47.056 1.00 94.69 373 LYS A O 1
ATOM 2917 N N . ALA A 1 374 ? 21.828 13.138 -45.309 1.00 92.69 374 ALA A N 1
ATOM 2918 C CA . ALA A 1 374 ? 23.015 12.324 -45.564 1.00 92.69 374 ALA A CA 1
ATOM 2919 C C . ALA A 1 374 ? 22.932 11.618 -46.930 1.00 92.69 374 ALA A C 1
ATOM 2921 O O . ALA A 1 374 ? 23.849 11.739 -47.737 1.00 92.69 374 ALA A O 1
ATOM 2922 N N . ALA A 1 375 ? 21.798 10.976 -47.230 1.00 92.38 375 ALA A N 1
ATOM 2923 C CA . ALA A 1 375 ? 21.558 10.332 -48.520 1.00 92.38 375 ALA A CA 1
ATOM 2924 C C . ALA A 1 375 ? 21.582 11.334 -49.686 1.00 92.38 375 ALA A C 1
ATOM 2926 O O . ALA A 1 375 ? 22.127 11.028 -50.743 1.00 92.38 375 ALA A O 1
ATOM 2927 N N . GLN A 1 376 ? 21.038 12.543 -49.502 1.00 93.69 376 GLN A N 1
ATOM 2928 C CA . GLN A 1 376 ? 21.129 13.602 -50.508 1.00 93.69 376 GLN A CA 1
ATOM 2929 C C . GLN A 1 376 ? 22.587 14.014 -50.755 1.00 93.69 376 GLN A C 1
ATOM 2931 O O . GLN A 1 376 ? 22.989 14.124 -51.906 1.00 93.69 376 GLN A O 1
ATOM 2936 N N . GLY A 1 377 ? 23.394 14.167 -49.700 1.00 94.06 377 GLY A N 1
ATOM 2937 C CA . GLY A 1 377 ? 24.822 14.463 -49.837 1.00 94.06 377 GLY A CA 1
ATOM 2938 C C . GLY A 1 377 ? 25.595 13.367 -50.578 1.00 94.06 377 GLY A C 1
ATOM 2939 O O . GLY A 1 377 ? 26.455 13.666 -51.406 1.00 94.06 377 GLY A O 1
ATOM 2940 N N . GLU A 1 378 ? 25.262 12.096 -50.341 1.00 93.12 378 GLU A N 1
ATOM 2941 C CA . GLU A 1 378 ? 25.826 10.975 -51.103 1.00 93.12 378 GLU A CA 1
ATOM 2942 C C . GLU A 1 378 ? 25.400 11.008 -52.577 1.00 93.12 378 GLU A C 1
ATOM 2944 O O . GLU A 1 378 ? 26.239 10.812 -53.458 1.00 93.12 378 GLU A O 1
ATOM 2949 N N . LEU A 1 379 ? 24.123 11.291 -52.863 1.00 93.25 379 LEU A N 1
ATOM 2950 C CA . LEU A 1 379 ? 23.614 11.428 -54.232 1.00 93.25 379 LEU A CA 1
ATOM 2951 C C . LEU A 1 379 ? 24.288 12.581 -54.979 1.00 93.25 379 LEU A C 1
ATOM 2953 O O . LEU A 1 379 ? 24.721 12.390 -56.116 1.00 93.25 379 LEU A O 1
ATOM 2957 N N . ASP A 1 380 ? 24.428 13.741 -54.340 1.00 94.25 380 ASP A N 1
ATOM 2958 C CA . ASP A 1 380 ? 25.091 14.910 -54.919 1.00 94.25 380 ASP A CA 1
ATOM 2959 C C . ASP A 1 380 ? 26.569 14.596 -55.219 1.00 94.25 380 ASP A C 1
ATOM 2961 O O . ASP A 1 380 ? 27.059 14.868 -56.319 1.00 94.25 380 ASP A O 1
ATOM 2965 N N . GLY A 1 381 ? 27.266 13.922 -54.294 1.00 93.88 381 GLY A N 1
ATOM 2966 C CA . GLY A 1 381 ? 28.645 13.468 -54.498 1.00 93.88 381 GLY A CA 1
ATOM 2967 C C . GLY A 1 381 ? 28.788 12.439 -55.628 1.00 93.88 381 GLY A C 1
ATOM 2968 O O . GLY A 1 381 ? 29.737 12.495 -56.418 1.00 93.88 381 GLY A O 1
ATOM 2969 N N . LEU A 1 382 ? 27.833 11.512 -55.767 1.00 92.94 382 LEU A N 1
ATOM 2970 C CA . LEU A 1 382 ? 27.783 10.583 -56.901 1.00 92.94 382 LEU A CA 1
ATOM 2971 C C . LEU A 1 382 ? 27.532 11.321 -58.221 1.00 92.94 382 LEU A C 1
ATOM 2973 O O . LEU A 1 382 ? 28.183 11.012 -59.221 1.00 92.94 382 LEU A O 1
ATOM 2977 N N . GLN A 1 383 ? 26.642 12.314 -58.232 1.00 93.25 383 GLN A N 1
ATOM 2978 C CA . GLN A 1 383 ? 26.333 13.115 -59.413 1.00 93.25 383 GLN A CA 1
ATOM 2979 C C . GLN A 1 383 ? 27.539 13.949 -59.866 1.00 93.25 383 GLN A C 1
ATOM 2981 O O . GLN A 1 383 ? 27.840 14.001 -61.061 1.00 93.25 383 GLN A O 1
ATOM 2986 N N . GLU A 1 384 ? 28.293 14.526 -58.930 1.00 94.19 384 GLU A N 1
ATOM 2987 C CA . GLU A 1 384 ? 29.556 15.206 -59.223 1.00 94.19 384 GLU A CA 1
ATOM 2988 C C . GLU A 1 384 ? 30.593 14.237 -59.811 1.00 94.19 384 GLU A C 1
ATOM 2990 O O . GLU A 1 384 ? 31.269 14.544 -60.798 1.00 94.19 384 GLU A O 1
ATOM 2995 N N . ARG A 1 385 ? 30.687 13.019 -59.268 1.00 92.81 385 ARG A N 1
ATOM 2996 C CA . ARG A 1 385 ? 31.583 11.983 -59.796 1.00 92.81 385 ARG A CA 1
ATOM 2997 C C . ARG A 1 385 ? 31.193 11.548 -61.209 1.00 92.81 385 ARG A C 1
ATOM 2999 O O . ARG A 1 385 ? 32.080 11.364 -62.041 1.00 92.81 385 ARG A O 1
ATOM 3006 N N . ILE A 1 386 ? 29.895 11.435 -61.499 1.00 93.38 386 ILE A N 1
ATOM 3007 C CA . ILE A 1 386 ? 29.375 11.167 -62.849 1.00 93.38 386 ILE A CA 1
ATOM 3008 C C . ILE A 1 386 ? 29.751 12.306 -63.800 1.00 93.38 386 ILE A C 1
ATOM 3010 O O . ILE A 1 386 ? 30.266 12.037 -64.883 1.00 93.38 386 ILE A O 1
ATOM 3014 N N . LYS A 1 387 ? 29.569 13.567 -63.394 1.00 93.62 387 LYS A N 1
ATOM 3015 C CA . LYS A 1 387 ? 29.938 14.727 -64.215 1.00 93.62 387 LYS A CA 1
ATOM 3016 C C . LYS A 1 387 ? 31.434 14.734 -64.545 1.00 93.62 387 LYS A C 1
ATOM 3018 O O . LYS A 1 387 ? 31.808 14.862 -65.706 1.00 93.62 387 LYS A O 1
ATOM 3023 N N . ASN A 1 388 ? 32.285 14.494 -63.548 1.00 92.25 388 ASN A N 1
ATOM 3024 C CA . ASN A 1 388 ? 33.731 14.363 -63.743 1.00 92.25 388 ASN A CA 1
ATOM 3025 C C . ASN A 1 388 ? 34.093 13.213 -64.702 1.00 92.25 388 ASN A C 1
ATOM 3027 O O . ASN A 1 388 ? 35.035 13.327 -65.488 1.00 92.25 388 ASN A O 1
ATOM 3031 N N . LEU A 1 389 ? 33.362 12.093 -64.656 1.00 91.06 389 LEU A N 1
ATOM 3032 C CA . LEU A 1 389 ? 33.545 10.987 -65.600 1.00 91.06 389 LEU A CA 1
ATOM 3033 C C . LEU A 1 389 ? 33.111 11.366 -67.022 1.00 91.06 389 LEU A C 1
ATOM 3035 O O . LEU A 1 389 ? 33.841 11.053 -67.957 1.00 91.06 389 LEU A O 1
ATOM 3039 N N . GLN A 1 390 ? 32.001 12.085 -67.191 1.00 90.69 390 GLN A N 1
ATOM 3040 C CA . GLN A 1 390 ? 31.542 12.582 -68.494 1.00 90.69 390 GLN A CA 1
ATOM 3041 C C . GLN A 1 390 ? 32.502 13.617 -69.098 1.00 90.69 390 GLN A C 1
ATOM 3043 O O . GLN A 1 390 ? 32.768 13.589 -70.296 1.00 90.69 390 GLN A O 1
ATOM 3048 N N . GLU A 1 391 ? 33.076 14.510 -68.289 1.00 91.69 391 GLU A N 1
ATOM 3049 C CA . GLU A 1 391 ? 34.103 15.456 -68.749 1.00 91.69 391 GLU A CA 1
ATOM 3050 C C . GLU A 1 391 ? 35.377 14.727 -69.195 1.00 91.69 391 GLU A C 1
ATOM 3052 O O . GLU A 1 391 ? 35.959 15.051 -70.237 1.00 91.69 391 GLU A O 1
ATOM 3057 N N . ARG A 1 392 ? 35.789 13.691 -68.451 1.00 90.69 392 ARG A N 1
ATOM 3058 C CA . ARG A 1 392 ? 36.891 12.806 -68.856 1.00 90.69 392 ARG A CA 1
ATOM 3059 C C . ARG A 1 392 ? 36.565 12.072 -70.149 1.00 90.69 392 ARG A C 1
ATOM 3061 O O . ARG A 1 392 ? 37.422 12.019 -71.024 1.00 90.69 392 ARG A O 1
ATOM 3068 N N . GLU A 1 393 ? 35.348 11.556 -70.291 1.00 90.31 393 GLU A N 1
ATOM 3069 C CA . GLU A 1 393 ? 34.876 10.915 -71.517 1.00 90.31 393 GLU A CA 1
ATOM 3070 C C . GLU A 1 393 ? 34.929 11.894 -72.694 1.00 90.31 393 GLU A C 1
ATOM 3072 O O . GLU A 1 393 ? 35.576 11.598 -73.694 1.00 90.31 393 GLU A O 1
ATOM 3077 N N . SER A 1 394 ? 34.373 13.102 -72.563 1.00 90.06 394 SER A N 1
ATOM 3078 C CA . SER A 1 394 ? 34.444 14.156 -73.585 1.00 90.06 394 SER A CA 1
ATOM 3079 C C . SER A 1 394 ? 35.888 14.492 -73.961 1.00 90.06 394 SER A C 1
ATOM 3081 O O . SER A 1 394 ? 36.219 14.559 -75.142 1.00 90.06 394 SER A O 1
ATOM 3083 N N . THR A 1 395 ? 36.775 14.639 -72.974 1.00 90.56 395 THR A N 1
ATOM 3084 C CA . THR A 1 395 ? 38.203 14.913 -73.206 1.00 90.56 395 THR A CA 1
ATOM 3085 C C . THR A 1 395 ? 38.880 13.764 -73.953 1.00 90.56 395 THR A C 1
ATOM 3087 O O . THR A 1 395 ? 39.649 13.997 -74.885 1.00 90.56 395 THR A O 1
ATOM 3090 N N . ILE A 1 396 ? 38.589 12.513 -73.576 1.00 85.56 396 ILE A N 1
ATOM 3091 C CA . ILE A 1 396 ? 39.087 11.327 -74.282 1.00 85.56 396 ILE A CA 1
ATOM 3092 C C . ILE A 1 396 ? 38.546 11.321 -75.714 1.00 85.56 396 ILE A C 1
ATOM 3094 O O . ILE A 1 396 ? 39.315 11.121 -76.644 1.00 85.56 396 ILE A O 1
ATOM 3098 N N . THR A 1 397 ? 37.261 11.612 -75.918 1.00 89.25 397 THR A N 1
ATOM 3099 C CA . THR A 1 397 ? 36.626 11.626 -77.245 1.00 89.25 397 THR A CA 1
ATOM 3100 C C . THR A 1 397 ? 37.197 12.733 -78.134 1.00 89.25 397 THR A C 1
ATOM 3102 O O . THR A 1 397 ? 37.447 12.507 -79.318 1.00 89.25 397 THR A O 1
ATOM 3105 N N . GLN A 1 398 ? 37.468 13.916 -77.573 1.00 87.19 398 GLN A N 1
ATOM 3106 C CA . GLN A 1 398 ? 38.152 15.015 -78.257 1.00 87.19 398 GLN A CA 1
ATOM 3107 C C . GLN A 1 398 ? 39.576 14.627 -78.634 1.00 87.19 398 GLN A C 1
ATOM 3109 O O . GLN A 1 398 ? 39.931 14.768 -79.797 1.00 87.19 398 GLN A O 1
ATOM 3114 N N . ARG A 1 399 ? 40.356 14.053 -77.710 1.00 84.69 399 ARG A N 1
ATOM 3115 C CA . ARG A 1 399 ? 41.699 13.539 -78.018 1.00 84.69 399 ARG A CA 1
ATOM 3116 C C . ARG A 1 399 ? 41.664 12.437 -79.067 1.00 84.69 399 ARG A C 1
ATOM 3118 O O . ARG A 1 399 ? 42.528 12.406 -79.925 1.00 84.69 399 ARG A O 1
ATOM 3125 N N . VAL A 1 400 ? 40.669 11.553 -79.049 1.00 87.44 400 VAL A N 1
ATOM 3126 C CA . VAL A 1 400 ? 40.487 10.525 -80.087 1.00 87.44 400 VAL A CA 1
ATOM 3127 C C . VAL A 1 400 ? 40.130 11.161 -81.428 1.00 87.44 400 VAL A C 1
ATOM 3129 O O . VAL A 1 400 ? 40.633 10.730 -82.460 1.00 87.44 400 VAL A O 1
ATOM 3132 N N . THR A 1 401 ? 39.307 12.209 -81.436 1.00 88.06 401 THR A N 1
ATOM 3133 C CA . THR A 1 401 ? 38.958 12.953 -82.654 1.00 88.06 401 THR A CA 1
ATOM 3134 C C . THR A 1 401 ? 40.151 13.737 -83.191 1.00 88.06 401 THR A C 1
ATOM 3136 O O . THR A 1 401 ? 40.359 13.771 -84.396 1.00 88.06 401 THR A O 1
ATOM 3139 N N . GLU A 1 402 ? 40.963 14.320 -82.313 1.00 84.06 402 GLU A N 1
ATOM 3140 C CA . GLU A 1 402 ? 42.206 15.013 -82.641 1.00 84.06 402 GLU A CA 1
ATOM 3141 C C . GLU A 1 402 ? 43.261 14.029 -83.144 1.00 84.06 402 GLU A C 1
ATOM 3143 O O . GLU A 1 402 ? 43.855 14.269 -84.183 1.00 84.06 402 GLU A O 1
ATOM 3148 N N . LEU A 1 403 ? 43.408 12.860 -82.514 1.00 82.69 403 LEU A N 1
ATOM 3149 C CA . LEU A 1 403 ? 44.235 11.772 -83.033 1.00 82.69 403 LEU A CA 1
ATOM 3150 C C . LEU A 1 403 ? 43.732 11.312 -84.403 1.00 82.69 403 LEU A C 1
ATOM 3152 O O . LEU A 1 403 ? 44.543 11.141 -85.303 1.00 82.69 403 LEU A O 1
ATOM 3156 N N . ARG A 1 404 ? 42.412 11.184 -84.602 1.00 80.31 404 ARG A N 1
ATOM 3157 C CA . ARG A 1 404 ? 41.797 10.834 -85.893 1.00 80.31 404 ARG A CA 1
ATOM 3158 C C . ARG A 1 404 ? 41.972 11.934 -86.942 1.00 80.31 404 ARG A C 1
ATOM 3160 O O . ARG A 1 404 ? 42.133 11.607 -88.113 1.00 80.31 404 ARG A O 1
ATOM 3167 N N . SER A 1 405 ? 41.963 13.210 -86.559 1.00 78.44 405 SER A N 1
ATOM 3168 C CA . SER A 1 405 ? 42.195 14.338 -87.470 1.00 78.44 405 SER A CA 1
ATOM 3169 C C . SER A 1 405 ? 43.679 14.523 -87.775 1.00 78.44 405 SER A C 1
ATOM 3171 O O . SER A 1 405 ? 44.010 14.827 -88.909 1.00 78.44 405 SER A O 1
ATOM 3173 N N . MET A 1 406 ? 44.580 14.260 -86.826 1.00 75.31 406 MET A N 1
ATOM 3174 C CA . MET A 1 406 ? 46.021 14.147 -87.055 1.00 75.31 406 MET A CA 1
ATOM 3175 C C . MET A 1 406 ? 46.315 12.985 -88.005 1.00 75.31 406 MET A C 1
ATOM 3177 O O . MET A 1 406 ? 47.107 13.145 -88.928 1.00 75.31 406 MET A O 1
ATOM 3181 N N . PHE A 1 407 ? 45.609 11.863 -87.847 1.00 72.81 407 PHE A N 1
ATOM 3182 C CA . PHE A 1 407 ? 45.636 10.740 -88.782 1.00 72.81 407 PHE A CA 1
ATOM 3183 C C . PHE A 1 407 ? 45.131 11.143 -90.171 1.00 72.81 407 PHE A C 1
ATOM 3185 O O . PHE A 1 407 ? 45.802 10.919 -91.170 1.00 72.81 407 PHE A O 1
ATOM 3192 N N . ALA A 1 408 ? 43.968 11.792 -90.248 1.00 70.69 408 ALA A N 1
ATOM 3193 C CA . ALA A 1 408 ? 43.380 12.222 -91.510 1.00 70.69 408 ALA A CA 1
ATOM 3194 C C . ALA A 1 408 ? 44.199 13.328 -92.191 1.00 70.69 408 ALA A C 1
ATOM 3196 O O . ALA A 1 408 ? 44.344 13.294 -93.401 1.00 70.69 408 ALA A O 1
ATOM 3197 N N . ASN A 1 409 ? 44.784 14.270 -91.448 1.00 68.88 409 ASN A N 1
ATOM 3198 C CA . ASN A 1 409 ? 45.613 15.352 -91.980 1.00 68.88 409 ASN A CA 1
ATOM 3199 C C . ASN A 1 409 ? 46.978 14.843 -92.445 1.00 68.88 409 ASN A C 1
ATOM 3201 O O . ASN A 1 409 ? 47.417 15.235 -93.526 1.00 68.88 409 ASN A O 1
ATOM 3205 N N . ALA A 1 410 ? 47.600 13.914 -91.712 1.00 61.47 410 ALA A N 1
ATOM 3206 C CA . ALA A 1 410 ? 48.788 13.198 -92.177 1.00 61.47 410 ALA A CA 1
ATOM 3207 C C . ALA A 1 410 ? 48.517 12.403 -93.473 1.00 61.47 410 ALA A C 1
ATOM 3209 O O . ALA A 1 410 ? 49.443 12.159 -94.241 1.00 61.47 410 ALA A O 1
ATOM 3210 N N . PHE A 1 411 ? 47.249 12.065 -93.749 1.00 57.34 411 PHE A N 1
ATOM 3211 C CA . PHE A 1 411 ? 46.809 11.343 -94.950 1.00 57.34 411 PHE A CA 1
ATOM 3212 C C . PHE A 1 411 ? 46.066 12.212 -95.966 1.00 57.34 411 PHE A C 1
ATOM 3214 O O . PHE A 1 411 ? 45.790 11.768 -97.072 1.00 57.34 411 PHE A O 1
ATOM 3221 N N . SER A 1 412 ? 45.819 13.484 -95.657 1.00 54.28 412 SER A N 1
ATOM 3222 C CA . SER A 1 412 ? 45.174 14.450 -96.557 1.00 54.28 412 SER A CA 1
ATOM 3223 C C . SER A 1 412 ? 46.141 15.026 -97.595 1.00 54.28 412 SER A C 1
ATOM 3225 O O . SER A 1 412 ? 45.712 15.480 -98.651 1.00 54.28 412 SER A O 1
ATOM 3227 N N . GLY A 1 413 ? 47.457 14.905 -97.362 1.00 49.06 413 GLY A N 1
ATOM 3228 C CA . GLY A 1 413 ? 48.483 15.036 -98.407 1.00 49.06 413 GLY A CA 1
ATOM 3229 C C . GLY A 1 413 ? 48.434 13.910 -99.451 1.00 49.06 413 GLY A C 1
ATOM 3230 O O . GLY A 1 413 ? 49.232 13.892 -100.385 1.00 49.06 413 GLY A O 1
ATOM 3231 N N . PHE A 1 414 ? 47.488 12.985 -99.298 1.00 46.12 414 PHE A N 1
ATOM 3232 C CA . PHE A 1 414 ? 47.224 11.848 -100.153 1.00 46.12 414 PHE A CA 1
ATOM 3233 C C . PHE A 1 414 ? 45.760 11.885 -100.606 1.00 46.12 414 PHE A C 1
ATOM 3235 O O . PHE A 1 414 ? 44.941 11.041 -100.250 1.00 46.12 414 PHE A O 1
ATOM 3242 N N . ALA A 1 415 ? 45.396 12.906 -101.378 1.00 39.28 415 ALA A N 1
ATOM 3243 C CA . ALA A 1 415 ? 44.077 12.963 -101.992 1.00 39.28 415 ALA A CA 1
ATOM 3244 C C . ALA A 1 415 ? 43.938 11.844 -103.046 1.00 39.28 415 ALA A C 1
ATOM 3246 O O . ALA A 1 415 ? 44.294 12.023 -104.209 1.00 39.28 415 ALA A O 1
ATOM 3247 N N . PHE A 1 416 ? 43.408 10.686 -102.640 1.00 44.38 416 PHE A N 1
ATOM 3248 C CA . PHE A 1 416 ? 42.728 9.766 -103.548 1.00 44.38 416 PHE A CA 1
ATOM 3249 C C . PHE A 1 416 ? 41.369 10.375 -103.883 1.00 44.38 416 PHE A C 1
ATOM 3251 O O . PHE A 1 416 ? 40.412 10.295 -103.115 1.00 44.38 416 PHE A O 1
ATOM 3258 N N . ASN A 1 417 ? 41.318 11.034 -105.033 1.00 41.94 417 ASN A N 1
ATOM 3259 C CA . ASN A 1 417 ? 40.073 11.349 -105.698 1.00 41.94 417 ASN A CA 1
ATOM 3260 C C . ASN A 1 417 ? 39.661 10.084 -106.456 1.00 41.94 417 ASN A C 1
ATOM 3262 O O . ASN A 1 417 ? 40.211 9.829 -107.521 1.00 41.94 417 ASN A O 1
ATOM 3266 N N . ASP A 1 418 ? 38.753 9.282 -105.902 1.00 38.38 418 ASP A N 1
ATOM 3267 C CA . ASP A 1 418 ? 37.975 8.366 -106.730 1.00 38.38 418 ASP A CA 1
ATOM 3268 C C . ASP A 1 418 ? 36.596 8.077 -106.133 1.00 38.38 418 ASP A C 1
ATOM 3270 O O . ASP A 1 418 ? 36.432 7.661 -104.985 1.00 38.38 418 ASP A O 1
ATOM 3274 N N . ASN A 1 419 ? 35.599 8.335 -106.977 1.00 42.88 419 ASN A N 1
ATOM 3275 C CA . ASN A 1 419 ? 34.280 7.735 -106.909 1.00 42.88 419 ASN A CA 1
ATOM 3276 C C . ASN A 1 419 ? 34.441 6.212 -106.949 1.00 42.88 419 ASN A C 1
ATOM 3278 O O . ASN A 1 419 ? 35.067 5.715 -107.871 1.00 42.88 419 ASN A O 1
ATOM 3282 N N . GLU A 1 420 ? 33.795 5.473 -106.051 1.00 35.56 420 GLU A N 1
ATOM 3283 C CA . GLU A 1 420 ? 32.810 4.451 -106.421 1.00 35.56 420 GLU A CA 1
ATOM 3284 C C . GLU A 1 420 ? 32.323 3.634 -105.216 1.00 35.56 420 GLU A C 1
ATOM 3286 O O . GLU A 1 420 ? 32.866 3.631 -104.118 1.00 35.56 420 GLU A O 1
ATOM 3291 N N . LYS A 1 421 ? 31.181 3.008 -105.476 1.00 41.12 421 LYS A N 1
ATOM 3292 C CA . LYS A 1 421 ? 30.267 2.262 -104.623 1.00 41.12 421 LYS A CA 1
ATOM 3293 C C . LYS A 1 421 ? 30.907 1.099 -103.855 1.00 41.12 421 LYS A C 1
ATOM 3295 O O . LYS A 1 421 ? 31.685 0.338 -104.414 1.00 41.12 421 LYS A O 1
ATOM 3300 N N . GLY A 1 422 ? 30.323 0.805 -102.689 1.00 32.34 422 GLY A N 1
ATOM 3301 C CA . GLY A 1 422 ? 30.009 -0.583 -102.325 1.00 32.34 422 GLY A CA 1
ATOM 3302 C C . GLY A 1 422 ? 30.281 -0.991 -100.878 1.00 32.34 422 GLY A C 1
ATOM 3303 O O . GLY A 1 422 ? 31.425 -1.237 -100.537 1.00 32.34 422 GLY A O 1
ATOM 3304 N N . GLY A 1 423 ? 29.196 -1.191 -100.110 1.00 35.25 423 GLY A N 1
ATOM 3305 C CA . GLY A 1 423 ? 29.104 -2.092 -98.942 1.00 35.25 423 GLY A CA 1
ATOM 3306 C C . GLY A 1 423 ? 29.914 -1.681 -97.701 1.00 35.25 423 GLY A C 1
ATOM 3307 O O . GLY A 1 423 ? 31.001 -1.156 -97.795 1.00 35.25 423 GLY A O 1
ATOM 3308 N N . VAL A 1 424 ? 29.484 -1.884 -96.462 1.00 37.34 424 VAL A N 1
ATOM 3309 C CA . VAL A 1 424 ? 28.516 -2.826 -95.910 1.00 37.34 424 VAL A CA 1
ATOM 3310 C C . VAL A 1 424 ? 27.901 -2.163 -94.679 1.00 37.34 424 VAL A C 1
ATOM 3312 O O . VAL A 1 424 ? 28.595 -1.670 -93.794 1.00 37.34 424 VAL A O 1
ATOM 3315 N N . ASN A 1 425 ? 26.575 -2.158 -94.644 1.00 41.25 425 ASN A N 1
ATOM 3316 C CA . ASN A 1 425 ? 25.773 -1.773 -93.496 1.00 41.25 425 ASN A CA 1
ATOM 3317 C C . ASN A 1 425 ? 25.890 -2.900 -92.454 1.00 41.25 425 ASN A C 1
ATOM 3319 O O . ASN A 1 425 ? 25.346 -3.982 -92.674 1.00 41.25 425 ASN A O 1
ATOM 3323 N N . VAL A 1 426 ? 26.634 -2.689 -91.365 1.00 45.44 426 VAL A N 1
ATOM 3324 C CA . VAL A 1 426 ? 26.656 -3.623 -90.228 1.00 45.44 426 VAL A CA 1
ATOM 3325 C C . VAL A 1 426 ? 25.736 -3.048 -89.150 1.00 45.44 426 VAL A C 1
ATOM 3327 O O . VAL A 1 426 ? 26.079 -2.032 -88.543 1.00 45.44 426 VAL A O 1
ATOM 3330 N N . PRO A 1 427 ? 24.553 -3.640 -88.910 1.00 39.44 427 PRO A N 1
ATOM 3331 C CA . PRO A 1 427 ? 23.656 -3.158 -87.877 1.00 39.44 427 PRO A CA 1
ATOM 3332 C C . PRO A 1 427 ? 24.238 -3.520 -86.508 1.00 39.44 427 PRO A C 1
ATOM 3334 O O . PRO A 1 427 ? 24.350 -4.694 -86.155 1.00 39.44 427 PRO A O 1
ATOM 3337 N N . VAL A 1 428 ? 24.584 -2.509 -85.708 1.00 39.12 428 VAL A N 1
ATOM 3338 C CA . VAL A 1 428 ? 24.770 -2.681 -84.264 1.00 39.12 428 VAL A CA 1
ATOM 3339 C C . VAL A 1 428 ? 23.380 -2.889 -83.668 1.00 39.12 428 VAL A C 1
ATOM 3341 O O . VAL A 1 428 ? 22.670 -1.944 -83.330 1.00 39.12 428 VAL A O 1
ATOM 3344 N N . VAL A 1 429 ? 22.963 -4.150 -83.596 1.00 36.59 429 VAL A N 1
ATOM 3345 C CA . VAL A 1 429 ? 21.823 -4.581 -82.788 1.00 36.59 429 VAL A CA 1
ATOM 3346 C C . VAL A 1 429 ? 22.165 -4.344 -81.319 1.00 36.59 429 VAL A C 1
ATOM 3348 O O . VAL A 1 429 ? 22.808 -5.161 -80.667 1.00 36.59 429 VAL A O 1
ATOM 3351 N N . ASN A 1 430 ? 21.732 -3.199 -80.797 1.00 32.66 430 ASN A N 1
ATOM 3352 C CA . ASN A 1 430 ? 21.550 -3.011 -79.367 1.00 32.66 430 ASN A CA 1
ATOM 3353 C C . ASN A 1 430 ? 20.257 -3.747 -78.991 1.00 32.66 430 ASN A C 1
ATOM 3355 O O . ASN A 1 430 ? 19.156 -3.274 -79.280 1.00 32.66 430 ASN A O 1
ATOM 3359 N N . ALA A 1 431 ? 20.390 -4.950 -78.435 1.00 36.28 431 ALA A N 1
ATOM 3360 C CA . ALA A 1 431 ? 19.266 -5.738 -77.954 1.00 36.28 431 ALA A CA 1
ATOM 3361 C C . ALA A 1 431 ? 18.656 -5.057 -76.719 1.00 36.28 431 ALA A C 1
ATOM 3363 O O . ALA A 1 431 ? 19.040 -5.313 -75.581 1.00 36.28 431 ALA A O 1
ATOM 3364 N N . VAL A 1 432 ? 17.685 -4.176 -76.956 1.00 39.31 432 VAL A N 1
ATOM 3365 C CA . VAL A 1 432 ? 16.705 -3.769 -75.951 1.00 39.31 432 VAL A CA 1
ATOM 3366 C C . VAL A 1 432 ? 15.708 -4.919 -75.823 1.00 39.31 432 VAL A C 1
ATOM 3368 O O . VAL A 1 432 ? 14.767 -5.028 -76.605 1.00 39.31 432 VAL A O 1
ATOM 3371 N N . ALA A 1 433 ? 15.927 -5.800 -74.849 1.00 34.09 433 ALA A N 1
ATOM 3372 C CA . ALA A 1 433 ? 14.893 -6.716 -74.391 1.00 34.09 433 ALA A CA 1
ATOM 3373 C C . ALA A 1 433 ? 14.004 -5.968 -73.391 1.00 34.09 433 ALA A C 1
ATOM 3375 O O . ALA A 1 433 ? 14.389 -5.705 -72.253 1.00 34.09 433 ALA A O 1
ATOM 3376 N N . LYS A 1 434 ? 12.815 -5.594 -73.859 1.00 36.16 434 LYS A N 1
ATOM 3377 C CA . LYS A 1 434 ? 11.674 -5.202 -73.037 1.00 36.16 434 LYS A CA 1
ATOM 3378 C C . LYS A 1 434 ? 10.603 -6.276 -73.239 1.00 36.16 434 LYS A C 1
ATOM 3380 O O . LYS A 1 434 ? 10.327 -6.593 -74.395 1.00 36.16 434 LYS A O 1
ATOM 3385 N N . ASN A 1 435 ? 9.977 -6.700 -72.132 1.00 31.81 435 ASN A N 1
ATOM 3386 C CA . ASN A 1 435 ? 8.704 -7.443 -72.020 1.00 31.81 435 ASN A CA 1
ATOM 3387 C C . ASN A 1 435 ? 8.844 -8.985 -72.147 1.00 31.81 435 ASN A C 1
ATOM 3389 O O . ASN A 1 435 ? 9.553 -9.448 -73.028 1.00 31.81 435 ASN A O 1
ATOM 3393 N N . LEU A 1 436 ? 8.232 -9.859 -71.335 1.00 31.14 436 LEU A N 1
ATOM 3394 C CA . LEU A 1 436 ? 7.075 -9.781 -70.429 1.00 31.14 436 LEU A CA 1
ATOM 3395 C C . LEU A 1 436 ? 7.135 -10.884 -69.349 1.00 31.14 436 LEU A C 1
ATOM 3397 O O . LEU A 1 436 ? 7.916 -11.828 -69.442 1.00 31.14 436 LEU A O 1
ATOM 3401 N N . ASP A 1 437 ? 6.249 -10.687 -68.379 1.00 33.75 437 ASP A N 1
ATOM 3402 C CA . ASP A 1 437 ? 5.840 -11.454 -67.204 1.00 33.75 437 ASP A CA 1
ATOM 3403 C C . ASP A 1 437 ? 5.564 -12.970 -67.349 1.00 33.75 437 ASP A C 1
ATOM 3405 O O . ASP A 1 437 ? 5.464 -13.532 -68.438 1.00 33.75 437 ASP A O 1
ATOM 3409 N N . ASP A 1 438 ? 5.330 -13.550 -66.165 1.00 34.25 438 ASP A N 1
ATOM 3410 C CA . ASP A 1 438 ? 4.629 -14.797 -65.832 1.00 34.25 438 ASP A CA 1
ATOM 3411 C C . ASP A 1 438 ? 5.418 -16.115 -65.776 1.00 34.25 438 ASP A C 1
ATOM 3413 O O . ASP A 1 438 ? 5.382 -16.963 -66.663 1.00 34.25 438 ASP A O 1
ATOM 3417 N N . ALA A 1 439 ? 5.980 -16.367 -64.588 1.00 32.38 439 ALA A N 1
ATOM 3418 C CA . ALA A 1 439 ? 5.967 -17.697 -63.983 1.00 32.38 439 ALA A CA 1
ATOM 3419 C C . ALA A 1 439 ? 5.827 -17.583 -62.457 1.00 32.38 439 ALA A C 1
ATOM 3421 O O . ALA A 1 439 ? 6.794 -17.553 -61.697 1.00 32.38 439 ALA A O 1
ATOM 3422 N N . ALA A 1 440 ? 4.575 -17.525 -62.009 1.00 35.56 440 ALA A N 1
ATOM 3423 C CA . ALA A 1 440 ? 4.199 -17.848 -60.648 1.00 35.56 440 ALA A CA 1
ATOM 3424 C C . ALA A 1 440 ? 4.365 -19.358 -60.414 1.00 35.56 440 ALA A C 1
ATOM 3426 O O . ALA A 1 440 ? 3.587 -20.145 -60.946 1.00 35.56 440 ALA A O 1
ATOM 3427 N N . GLN A 1 441 ? 5.302 -19.771 -59.556 1.00 34.62 441 GLN A N 1
ATOM 3428 C CA . GLN A 1 441 ? 5.068 -20.921 -58.679 1.00 34.62 441 GLN A CA 1
ATOM 3429 C C . GLN A 1 441 ? 6.032 -20.981 -57.489 1.00 34.62 441 GLN A C 1
ATOM 3431 O O . GLN A 1 441 ? 7.230 -21.174 -57.639 1.00 34.62 441 GLN A O 1
ATOM 3436 N N . LYS A 1 442 ? 5.414 -20.846 -56.309 1.00 39.84 442 LYS A N 1
ATOM 3437 C CA . LYS A 1 442 ? 5.676 -21.560 -55.053 1.00 39.84 442 LYS A CA 1
ATOM 3438 C C . LYS A 1 442 ? 7.137 -21.909 -54.750 1.00 39.84 442 LYS A C 1
ATOM 3440 O O . LYS A 1 442 ? 7.596 -22.988 -55.104 1.00 39.84 442 LYS A O 1
ATOM 3445 N N . ASP A 1 443 ? 7.738 -21.118 -53.867 1.00 33.34 443 ASP A N 1
ATOM 3446 C CA . ASP A 1 443 ? 8.456 -21.729 -52.755 1.00 33.34 443 ASP A CA 1
ATOM 3447 C C . ASP A 1 443 ? 8.205 -20.979 -51.443 1.00 33.34 443 ASP A C 1
ATOM 3449 O O . ASP A 1 443 ? 7.757 -19.834 -51.390 1.00 33.34 443 ASP A O 1
ATOM 3453 N N . THR A 1 444 ? 8.355 -21.738 -50.382 1.00 33.31 444 THR A N 1
ATOM 3454 C CA . THR A 1 444 ? 7.547 -21.769 -49.182 1.00 33.31 444 THR A CA 1
ATOM 3455 C C . THR A 1 444 ? 8.072 -20.814 -48.118 1.00 33.31 444 THR A C 1
ATOM 3457 O O . THR A 1 444 ? 9.144 -20.982 -47.543 1.00 33.31 444 THR A O 1
ATOM 3460 N N . ARG A 1 445 ? 7.254 -19.808 -47.795 1.00 30.36 445 ARG A N 1
ATOM 3461 C CA . ARG A 1 445 ? 7.383 -19.027 -46.566 1.00 30.36 445 ARG A CA 1
ATOM 3462 C C . ARG A 1 445 ? 7.080 -19.957 -45.394 1.00 30.36 445 ARG A C 1
ATOM 3464 O O . ARG A 1 445 ? 5.929 -20.312 -45.157 1.00 30.36 445 ARG A O 1
ATOM 3471 N N . ARG A 1 446 ? 8.122 -20.369 -44.675 1.00 33.25 446 ARG A N 1
ATOM 3472 C CA . ARG A 1 446 ? 7.991 -21.028 -43.377 1.00 33.25 446 ARG A CA 1
ATOM 3473 C C . ARG A 1 446 ? 7.575 -19.962 -42.365 1.00 33.25 446 ARG A C 1
ATOM 3475 O O . ARG A 1 446 ? 8.400 -19.224 -41.839 1.00 33.25 446 ARG A O 1
ATOM 3482 N N . GLU A 1 447 ? 6.269 -19.841 -42.176 1.00 30.31 447 GLU A N 1
ATOM 3483 C CA . GLU A 1 447 ? 5.684 -19.238 -40.987 1.00 30.31 447 GLU A CA 1
ATOM 3484 C C . GLU A 1 447 ? 6.016 -20.149 -39.801 1.00 30.31 447 GLU A C 1
ATOM 3486 O O . GLU A 1 447 ? 5.637 -21.318 -39.777 1.00 30.31 447 GLU A O 1
ATOM 3491 N N . THR A 1 448 ? 6.763 -19.631 -38.833 1.00 33.47 448 THR A N 1
ATOM 3492 C CA . THR A 1 448 ? 6.796 -20.176 -37.475 1.00 33.47 448 THR A CA 1
ATOM 3493 C C . THR A 1 448 ? 6.073 -19.177 -36.585 1.00 33.47 448 THR A C 1
ATOM 3495 O O . THR A 1 448 ? 6.617 -18.122 -36.271 1.00 33.47 448 THR A O 1
ATOM 3498 N N . GLU A 1 449 ? 4.804 -19.499 -36.323 1.00 35.44 449 GLU A N 1
ATOM 3499 C CA . GLU A 1 449 ? 4.099 -19.408 -35.035 1.00 35.44 449 GLU A CA 1
ATOM 3500 C C . GLU A 1 449 ? 4.475 -18.185 -34.164 1.00 35.44 449 GLU A C 1
ATOM 3502 O O . GLU A 1 449 ? 5.550 -18.105 -33.586 1.00 35.44 449 GLU A O 1
ATOM 3507 N N . GLY A 1 450 ? 3.639 -17.159 -34.007 1.00 28.98 450 GLY A N 1
ATOM 3508 C CA . GLY A 1 450 ? 2.219 -17.265 -33.679 1.00 28.98 450 GLY A CA 1
ATOM 3509 C C . GLY A 1 450 ? 1.988 -17.552 -32.189 1.00 28.98 450 GLY A C 1
ATOM 3510 O O . GLY A 1 450 ? 1.131 -18.361 -31.864 1.00 28.98 450 GLY A O 1
ATOM 3511 N N . SER A 1 451 ? 2.728 -16.915 -31.270 1.00 31.39 451 SER A N 1
ATOM 3512 C CA . SER A 1 451 ? 2.345 -16.892 -29.848 1.00 31.39 451 SER A CA 1
ATOM 3513 C C . SER A 1 451 ? 1.266 -15.831 -29.625 1.00 31.39 451 SER A C 1
ATOM 3515 O O . SER A 1 451 ? 1.523 -14.693 -29.233 1.00 31.39 451 SER A O 1
ATOM 3517 N N . THR A 1 452 ? 0.027 -16.198 -29.941 1.00 31.69 452 THR A N 1
ATOM 3518 C CA . THR A 1 452 ? -1.161 -15.511 -29.437 1.00 31.69 452 THR A CA 1
ATOM 3519 C C . THR A 1 452 ? -1.299 -15.820 -27.949 1.00 31.69 452 THR A C 1
ATOM 3521 O O . THR A 1 452 ? -1.664 -16.937 -27.578 1.00 31.69 452 THR A O 1
ATOM 3524 N N . VAL A 1 453 ? -1.051 -14.823 -27.096 1.00 34.31 453 VAL A N 1
ATOM 3525 C CA . VAL A 1 453 ? -1.540 -14.818 -25.712 1.00 34.31 453 VAL A CA 1
ATOM 3526 C C . VAL A 1 453 ? -3.062 -14.796 -25.785 1.00 34.31 453 VAL A C 1
ATOM 3528 O O . VAL A 1 453 ? -3.689 -13.769 -26.044 1.00 34.31 453 VAL A O 1
ATOM 3531 N N . LYS A 1 454 ? -3.652 -15.979 -25.634 1.00 32.75 454 LYS A N 1
ATOM 3532 C CA . LYS A 1 454 ? -5.092 -16.174 -25.573 1.00 32.75 454 LYS A CA 1
ATOM 3533 C C . LYS A 1 454 ? -5.562 -15.682 -24.207 1.00 32.75 454 LYS A C 1
ATOM 3535 O O . LYS A 1 454 ? -5.432 -16.374 -23.202 1.00 32.75 454 LYS A O 1
ATOM 3540 N N . VAL A 1 455 ? -6.076 -14.457 -24.197 1.00 32.41 455 VAL A N 1
ATOM 3541 C CA . VAL A 1 455 ? -7.003 -13.966 -23.179 1.00 32.41 455 VAL A CA 1
ATOM 3542 C C . VAL A 1 455 ? -8.158 -14.965 -23.120 1.00 32.41 455 VAL A C 1
ATOM 3544 O O . VAL A 1 455 ? -8.906 -15.118 -24.084 1.00 32.41 455 VAL A O 1
ATOM 3547 N N . LEU A 1 456 ? -8.250 -15.705 -22.018 1.00 30.94 456 LEU A N 1
ATOM 3548 C CA . LEU A 1 456 ? -9.440 -16.466 -21.662 1.00 30.94 456 LEU A CA 1
ATOM 3549 C C . LEU A 1 456 ? -10.327 -15.537 -20.837 1.00 30.94 456 LEU A C 1
ATOM 3551 O O . LEU A 1 456 ? -10.179 -15.441 -19.621 1.00 30.94 456 LEU A O 1
ATOM 3555 N N . SER A 1 457 ? -11.218 -14.831 -21.524 1.00 29.00 457 SER A N 1
ATOM 3556 C CA . SER A 1 457 ? -12.451 -14.318 -20.941 1.00 29.00 457 SER A CA 1
ATOM 3557 C C . SER A 1 457 ? -13.622 -15.110 -21.521 1.00 29.00 457 SER A C 1
ATOM 3559 O O . SER A 1 457 ? -13.693 -15.332 -22.728 1.00 29.00 457 SER A O 1
ATOM 3561 N N . ASP A 1 458 ? -14.508 -15.486 -20.602 1.00 30.31 458 ASP A N 1
ATOM 3562 C CA . ASP A 1 458 ? -15.893 -15.927 -20.772 1.00 30.31 458 ASP A CA 1
ATOM 3563 C C . ASP A 1 458 ? -16.131 -17.414 -21.079 1.00 30.31 458 ASP A C 1
ATOM 3565 O O . ASP A 1 458 ? -15.969 -17.884 -22.201 1.00 30.31 458 ASP A O 1
ATOM 3569 N N . ALA A 1 459 ? -16.625 -18.149 -20.074 1.00 29.48 459 ALA A N 1
ATOM 3570 C CA . ALA A 1 459 ? -18.065 -18.411 -19.986 1.00 29.48 459 ALA A CA 1
ATOM 3571 C C . ALA A 1 459 ? -18.464 -19.099 -18.659 1.00 29.48 459 ALA A C 1
ATOM 3573 O O . ALA A 1 459 ? -17.725 -19.915 -18.118 1.00 29.48 459 ALA A O 1
ATOM 3574 N N . GLU A 1 460 ? -19.692 -18.781 -18.229 1.00 30.81 460 GLU A N 1
ATOM 3575 C CA . GLU A 1 460 ? -20.548 -19.468 -17.242 1.00 30.81 460 GLU A CA 1
ATOM 3576 C C . GLU A 1 460 ? -20.219 -19.192 -15.756 1.00 30.81 460 GLU A C 1
ATOM 3578 O O . GLU A 1 460 ? -19.240 -19.661 -15.197 1.00 30.81 460 GLU A O 1
ATOM 3583 N N . GLY A 1 461 ? -20.994 -18.399 -15.012 1.00 31.70 461 GLY A N 1
ATOM 3584 C CA . GLY A 1 461 ? -22.455 -18.370 -14.998 1.00 31.70 461 GLY A CA 1
ATOM 3585 C C . GLY A 1 461 ? -23.009 -19.473 -14.097 1.00 31.70 461 GLY A C 1
ATOM 3586 O O . GLY A 1 461 ? -23.737 -20.337 -14.567 1.00 31.70 461 GLY A O 1
ATOM 3587 N N . LYS A 1 462 ? -22.681 -19.436 -12.799 1.00 33.22 462 LYS A N 1
ATOM 3588 C CA . LYS A 1 462 ? -23.534 -20.007 -11.751 1.00 33.22 462 LYS A CA 1
ATOM 3589 C C . LYS A 1 462 ? -23.620 -19.052 -10.574 1.00 33.22 462 LYS A C 1
ATOM 3591 O O . LYS A 1 462 ? -22.661 -18.829 -9.840 1.00 33.22 462 LYS A O 1
ATOM 3596 N N . GLU A 1 463 ? -24.817 -18.500 -10.447 1.00 30.98 463 GLU A N 1
ATOM 3597 C CA . GLU A 1 463 ? -25.414 -18.062 -9.200 1.00 30.98 463 GLU A CA 1
ATOM 3598 C C . GLU A 1 463 ? -25.007 -19.002 -8.059 1.00 30.98 463 GLU A C 1
ATOM 3600 O O . GLU A 1 463 ? -25.207 -20.215 -8.137 1.00 30.98 463 GLU A O 1
ATOM 3605 N N . ASN A 1 464 ? -24.490 -18.447 -6.967 1.00 30.06 464 ASN A N 1
ATOM 3606 C CA . ASN A 1 464 ? -24.778 -19.044 -5.676 1.00 30.06 464 ASN A CA 1
ATOM 3607 C C . ASN A 1 464 ? -25.218 -17.946 -4.718 1.00 30.06 464 ASN A C 1
ATOM 3609 O O . ASN A 1 464 ? -24.428 -17.205 -4.133 1.00 30.06 464 ASN A O 1
ATOM 3613 N N . SER A 1 465 ? -26.537 -17.842 -4.644 1.00 31.27 465 SER A N 1
ATOM 3614 C CA . SER A 1 465 ? -27.289 -17.190 -3.596 1.00 31.27 465 SER A CA 1
ATOM 3615 C C . SER A 1 465 ? -26.798 -17.602 -2.208 1.00 31.27 465 SER A C 1
ATOM 3617 O O . SER A 1 465 ? -26.639 -18.783 -1.910 1.00 31.27 465 SER A O 1
ATOM 3619 N N . THR A 1 466 ? -26.656 -16.608 -1.346 1.00 30.81 466 THR A N 1
ATOM 3620 C CA . THR A 1 466 ? -27.186 -16.575 0.020 1.00 30.81 466 THR A CA 1
ATOM 3621 C C . THR A 1 466 ? -27.676 -17.908 0.616 1.00 30.81 466 THR A C 1
ATOM 3623 O O . THR A 1 466 ? -28.765 -18.380 0.306 1.00 30.81 466 THR A O 1
ATOM 3626 N N . LYS A 1 467 ? -26.917 -18.425 1.584 1.00 32.41 467 LYS A N 1
ATOM 3627 C CA . LYS A 1 467 ? -27.381 -19.108 2.810 1.00 32.41 467 LYS A CA 1
ATOM 3628 C C . LYS A 1 467 ? -26.218 -18.957 3.801 1.00 32.41 467 LYS A C 1
ATOM 3630 O O . LYS A 1 467 ? -25.183 -19.573 3.615 1.00 32.41 467 LYS A O 1
ATOM 3635 N N . ALA A 1 468 ? -26.208 -18.023 4.753 1.00 32.09 468 ALA A N 1
ATOM 3636 C CA . ALA A 1 468 ? -27.142 -17.915 5.872 1.00 32.09 468 ALA A CA 1
ATOM 3637 C C . ALA A 1 468 ? -27.572 -19.305 6.353 1.00 32.09 468 ALA A C 1
ATOM 3639 O O . ALA A 1 468 ? -28.674 -19.762 6.067 1.00 32.09 468 ALA A O 1
ATOM 3640 N N . GLN A 1 469 ? -26.664 -19.987 7.047 1.00 31.88 469 GLN A N 1
ATOM 3641 C CA . GLN A 1 469 ? -27.014 -21.123 7.884 1.00 31.88 469 GLN A CA 1
ATOM 3642 C C . GLN A 1 469 ? -26.798 -20.712 9.338 1.00 31.88 469 GLN A C 1
ATOM 3644 O O . GLN A 1 469 ? -25.757 -20.919 9.949 1.00 31.88 469 GLN A O 1
ATOM 3649 N N . SER A 1 470 ? -27.831 -20.057 9.858 1.00 28.95 470 SER A N 1
ATOM 3650 C CA . SER A 1 470 ? -28.228 -20.180 11.248 1.00 28.95 470 SER A CA 1
ATOM 3651 C C . SER A 1 470 ? -28.426 -21.665 11.564 1.00 28.95 470 SER A C 1
ATOM 3653 O O . SER A 1 470 ? -29.326 -22.296 11.010 1.00 28.95 470 SER A O 1
ATOM 3655 N N . GLN A 1 471 ? -27.616 -22.215 12.459 1.00 32.78 471 GLN A N 1
ATOM 3656 C CA . GLN A 1 471 ? -28.041 -23.330 13.295 1.00 32.78 471 GLN A CA 1
ATOM 3657 C C . GLN A 1 471 ? -28.247 -22.776 14.701 1.00 32.78 471 GLN A C 1
ATOM 3659 O O . GLN A 1 471 ? -27.318 -22.601 15.483 1.00 32.78 471 GLN A O 1
ATOM 3664 N N . GLN A 1 472 ? -29.502 -22.416 14.959 1.00 32.41 472 GLN A N 1
ATOM 3665 C CA . GLN A 1 472 ? -30.078 -22.458 16.291 1.00 32.41 472 GLN A CA 1
ATOM 3666 C C . GLN A 1 472 ? -30.300 -23.924 16.665 1.00 32.41 472 GLN A C 1
ATOM 3668 O O . GLN A 1 472 ? -30.850 -24.672 15.862 1.00 32.41 472 GLN A O 1
ATOM 3673 N N . GLY A 1 473 ? -29.932 -24.250 17.902 1.00 27.78 473 GLY A N 1
ATOM 3674 C CA . GLY A 1 473 ? -30.650 -25.181 18.764 1.00 27.78 473 GLY A CA 1
ATOM 3675 C C . GLY A 1 473 ? -30.532 -26.659 18.425 1.00 27.78 473 GLY A C 1
ATOM 3676 O O . GLY A 1 473 ? -31.321 -27.175 17.644 1.00 27.78 473 GLY A O 1
ATOM 3677 N N . ASP A 1 474 ? -29.684 -27.359 19.174 1.00 30.44 474 ASP A N 1
ATOM 3678 C CA . ASP A 1 474 ? -30.239 -28.484 19.916 1.00 30.44 474 ASP A CA 1
ATOM 3679 C C . ASP A 1 474 ? -29.742 -28.444 21.361 1.00 30.44 474 ASP A C 1
ATOM 3681 O O . ASP A 1 474 ? -28.549 -28.300 21.638 1.00 30.44 474 ASP A O 1
ATOM 3685 N N . ALA A 1 475 ? -30.711 -28.460 22.265 1.00 34.16 475 ALA A N 1
ATOM 3686 C CA . ALA A 1 475 ? -30.547 -28.496 23.698 1.00 34.16 475 ALA A CA 1
ATOM 3687 C C . ALA A 1 475 ? -30.849 -29.930 24.132 1.00 34.16 475 ALA A C 1
ATOM 3689 O O . ALA A 1 475 ? -31.996 -30.361 24.084 1.00 34.16 475 ALA A O 1
ATOM 3690 N N . ALA A 1 476 ? -29.823 -30.640 24.583 1.00 33.97 476 ALA A N 1
ATOM 3691 C CA . ALA A 1 476 ? -29.952 -31.808 25.446 1.00 33.97 476 ALA A CA 1
ATOM 3692 C C . ALA A 1 476 ? -29.121 -31.460 26.692 1.00 33.97 476 ALA A C 1
ATOM 3694 O O . ALA A 1 476 ? -27.919 -31.246 26.581 1.00 33.97 476 ALA A O 1
ATOM 3695 N N . ALA A 1 477 ? -29.715 -31.072 27.822 1.00 35.59 477 ALA A N 1
ATOM 3696 C CA . ALA A 1 477 ? -30.475 -31.926 28.736 1.00 35.59 477 ALA A CA 1
ATOM 3697 C C . ALA A 1 477 ? -29.656 -33.157 29.157 1.00 35.59 477 ALA A C 1
ATOM 3699 O O . ALA A 1 477 ? -29.948 -34.277 28.753 1.00 35.59 477 ALA A O 1
ATOM 3700 N N . GLU A 1 478 ? -28.623 -32.932 29.971 1.00 34.91 478 GLU A N 1
ATOM 3701 C CA . GLU A 1 478 ? -28.178 -33.933 30.940 1.00 34.91 478 GLU A CA 1
ATOM 3702 C C . GLU A 1 478 ? -28.688 -33.498 32.315 1.00 34.91 478 GLU A C 1
ATOM 3704 O O . GLU A 1 478 ? -28.076 -32.695 33.021 1.00 34.91 478 GLU A O 1
ATOM 3709 N N . ASP A 1 479 ? -29.870 -34.016 32.644 1.00 33.06 479 ASP A N 1
ATOM 3710 C CA . ASP A 1 479 ? -30.303 -34.220 34.016 1.00 33.06 479 ASP A CA 1
ATOM 3711 C C . ASP A 1 479 ? -29.415 -35.310 34.633 1.00 33.06 479 ASP A C 1
ATOM 3713 O O . ASP A 1 479 ? -29.423 -36.460 34.193 1.00 33.06 479 ASP A O 1
ATOM 3717 N N . SER A 1 480 ? -28.682 -34.971 35.691 1.00 34.81 480 SER A N 1
ATOM 3718 C CA . SER A 1 480 ? -28.361 -35.948 36.730 1.00 34.81 480 SER A CA 1
ATOM 3719 C C . SER A 1 480 ? -28.769 -35.367 38.080 1.00 34.81 480 SER A C 1
ATOM 3721 O O . SER A 1 480 ? -28.019 -34.633 38.730 1.00 34.81 480 SER A O 1
ATOM 3723 N N . GLU A 1 481 ? -29.997 -35.695 38.477 1.00 36.09 481 GLU A N 1
ATOM 3724 C CA . GLU A 1 481 ? -30.418 -35.812 39.874 1.00 36.09 481 GLU A CA 1
ATOM 3725 C C . GLU A 1 481 ? -29.322 -36.588 40.646 1.00 36.09 481 GLU A C 1
ATOM 3727 O O . GLU A 1 481 ? -28.737 -37.534 40.131 1.00 36.09 481 GLU A O 1
ATOM 3732 N N . GLY A 1 482 ? -28.870 -36.197 41.834 1.00 34.12 482 GLY A N 1
ATOM 3733 C CA . GLY A 1 482 ? -29.689 -35.951 43.008 1.00 34.12 482 GLY A CA 1
ATOM 3734 C C . GLY A 1 482 ? -29.664 -37.188 43.911 1.00 34.12 482 GLY A C 1
ATOM 3735 O O . GLY A 1 482 ? -30.667 -37.874 44.020 1.00 34.12 482 GLY A O 1
ATOM 3736 N N . GLU A 1 483 ? -28.546 -37.459 44.597 1.00 35.19 483 GLU A N 1
ATOM 3737 C CA . GLU A 1 483 ? -28.534 -38.384 45.741 1.00 35.19 483 GLU A CA 1
ATOM 3738 C C . GLU A 1 483 ? -28.006 -37.681 46.997 1.00 35.19 483 GLU A C 1
ATOM 3740 O O . GLU A 1 483 ? -26.808 -37.555 47.250 1.00 35.19 483 GLU A O 1
ATOM 3745 N N . LEU A 1 484 ? -28.961 -37.213 47.800 1.00 37.56 484 LEU A N 1
ATOM 3746 C CA . LEU A 1 484 ? -28.799 -36.958 49.224 1.00 37.56 484 LEU A CA 1
ATOM 3747 C C . LEU A 1 484 ? -29.140 -38.248 49.978 1.00 37.56 484 LEU A C 1
ATOM 3749 O O . LEU A 1 484 ? -30.292 -38.676 49.978 1.00 37.56 484 LEU A O 1
ATOM 3753 N N . SER A 1 485 ? -28.173 -38.808 50.703 1.00 38.00 485 SER A N 1
ATOM 3754 C CA . SER A 1 485 ? -28.433 -39.748 51.796 1.00 38.00 485 SER A CA 1
ATOM 3755 C C . SER A 1 485 ? -27.544 -39.426 52.995 1.00 38.00 485 SER A C 1
ATOM 3757 O O . SER A 1 485 ? -26.349 -39.706 53.028 1.00 38.00 485 SER A O 1
ATOM 3759 N N . HIS A 1 486 ? -28.192 -38.836 53.993 1.00 38.19 486 HIS A N 1
ATOM 3760 C CA . HIS A 1 486 ? -27.842 -38.808 55.411 1.00 38.19 486 HIS A CA 1
ATOM 3761 C C . HIS A 1 486 ? -27.334 -40.175 55.935 1.00 38.19 486 HIS A C 1
ATOM 3763 O O . HIS A 1 486 ? -27.836 -41.207 55.500 1.00 38.19 486 HIS A O 1
ATOM 3769 N N . LEU A 1 487 ? -26.451 -40.191 56.951 1.00 34.91 487 LEU A N 1
ATOM 3770 C CA . LEU A 1 487 ? -26.772 -40.496 58.370 1.00 34.91 487 LEU A CA 1
ATOM 3771 C C . LEU A 1 487 ? -25.535 -41.009 59.183 1.00 34.91 487 LEU A C 1
ATOM 3773 O O . LEU A 1 487 ? -24.830 -41.915 58.762 1.00 34.91 487 LEU A O 1
ATOM 3777 N N . VAL A 1 488 ? -25.413 -40.490 60.421 1.00 34.00 488 VAL A N 1
ATOM 3778 C CA . VAL A 1 488 ? -24.846 -41.088 61.669 1.00 34.00 488 VAL A CA 1
ATOM 3779 C C . VAL A 1 488 ? -23.337 -40.991 62.001 1.00 34.00 488 VAL A C 1
ATOM 3781 O O . VAL A 1 488 ? -22.526 -41.806 61.592 1.00 34.00 488 VAL A O 1
ATOM 3784 N N . TYR A 1 489 ? -23.032 -40.036 62.896 1.00 33.59 489 TYR A N 1
ATOM 3785 C CA . TYR A 1 489 ? -22.609 -40.216 64.312 1.00 33.59 489 TYR A CA 1
ATOM 3786 C C . TYR A 1 489 ? -21.409 -41.116 64.700 1.00 33.59 489 TYR A C 1
ATOM 3788 O O . TYR A 1 489 ? -21.390 -42.313 64.445 1.00 33.59 489 TYR A O 1
ATOM 3796 N N . GLY A 1 490 ? -20.514 -40.547 65.527 1.00 33.03 490 GLY A N 1
ATOM 3797 C CA . GLY A 1 490 ? -19.529 -41.255 66.369 1.00 33.03 490 GLY A CA 1
ATOM 3798 C C . GLY A 1 490 ? -18.319 -40.372 66.716 1.00 33.03 490 GLY A C 1
ATOM 3799 O O . GLY A 1 490 ? -17.338 -40.367 65.991 1.00 33.03 490 GLY A O 1
ATOM 3800 N N . GLN A 1 491 ? -18.454 -39.375 67.598 1.00 38.53 491 GLN A N 1
ATOM 3801 C CA . GLN A 1 491 ? -18.013 -39.387 69.008 1.00 38.53 491 GLN A CA 1
ATOM 3802 C C . GLN A 1 491 ? -16.581 -39.884 69.307 1.00 38.53 491 GLN A C 1
ATOM 3804 O O . GLN A 1 491 ? -16.252 -41.032 69.042 1.00 38.53 491 GLN A O 1
ATOM 3809 N N . SER A 1 492 ? -15.868 -39.047 70.090 1.00 35.94 492 SER A N 1
ATOM 3810 C CA . SER A 1 492 ? -14.816 -39.367 71.089 1.00 35.94 492 SER A CA 1
ATOM 3811 C C . SER A 1 492 ? -13.491 -39.942 70.549 1.00 35.94 492 SER A C 1
ATOM 3813 O O . SER A 1 492 ? -13.489 -40.766 69.658 1.00 35.94 492 SER A O 1
ATOM 3815 N N . SER A 1 493 ? -12.286 -39.609 71.017 1.00 37.16 493 SER A N 1
ATOM 3816 C CA . SER A 1 493 ? -11.804 -39.020 72.273 1.00 37.16 493 SER A CA 1
ATOM 3817 C C . SER A 1 493 ? -10.268 -38.883 72.202 1.00 37.16 493 SER A C 1
ATOM 3819 O O . SER A 1 493 ? -9.631 -39.571 71.412 1.00 37.16 493 SER A O 1
ATOM 3821 N N . ASN A 1 494 ? -9.727 -38.106 73.149 1.00 40.59 494 ASN A N 1
ATOM 3822 C CA . ASN A 1 494 ? -8.344 -38.025 73.659 1.00 40.59 494 ASN A CA 1
ATOM 3823 C C . ASN A 1 494 ? -7.466 -36.921 73.057 1.00 40.59 494 ASN A C 1
ATOM 3825 O O . ASN A 1 494 ? -7.139 -36.945 71.881 1.00 40.59 494 ASN A O 1
ATOM 3829 N N . ARG A 1 495 ? -7.223 -35.809 73.769 1.00 37.94 495 ARG A N 1
ATOM 3830 C CA . ARG A 1 495 ? -6.495 -35.581 75.048 1.00 37.94 495 ARG A CA 1
ATOM 3831 C C . ARG A 1 495 ? -4.974 -35.743 74.950 1.00 37.94 495 ARG A C 1
ATOM 3833 O O . ARG A 1 495 ? -4.474 -36.807 74.626 1.00 37.94 495 ARG A O 1
ATOM 3840 N N . GLU A 1 496 ? -4.345 -34.683 75.466 1.00 37.47 496 GLU A N 1
ATOM 3841 C CA . GLU A 1 496 ? -3.110 -34.630 76.263 1.00 37.47 496 GLU A CA 1
ATOM 3842 C C . GLU A 1 496 ? -1.765 -34.389 75.569 1.00 37.47 496 GLU A C 1
ATOM 3844 O O . GLU A 1 496 ? -1.366 -35.076 74.640 1.00 37.47 496 GLU A O 1
ATOM 3849 N N . GLY A 1 497 ? -1.042 -33.403 76.123 1.00 41.06 497 GLY A N 1
ATOM 3850 C CA . GLY A 1 497 ? 0.350 -33.075 75.807 1.00 41.06 497 GLY A CA 1
ATOM 3851 C C . GLY A 1 497 ? 0.604 -31.565 75.721 1.00 41.06 497 GLY A C 1
ATOM 3852 O O . GLY A 1 497 ? 0.842 -31.059 74.639 1.00 41.06 497 GLY A O 1
ATOM 3853 N N . LYS A 1 498 ? 0.291 -30.772 76.755 1.00 41.78 498 LYS A N 1
ATOM 3854 C CA . LYS A 1 498 ? 1.260 -30.246 77.744 1.00 41.78 498 LYS A CA 1
ATOM 3855 C C . LYS A 1 498 ? 2.418 -29.422 77.154 1.00 41.78 498 LYS A C 1
ATOM 3857 O O . LYS A 1 498 ? 3.291 -29.992 76.518 1.00 41.78 498 LYS A O 1
ATOM 3862 N N . ASN A 1 499 ? 2.468 -28.170 77.627 1.00 39.72 499 ASN A N 1
ATOM 3863 C CA . ASN A 1 499 ? 3.656 -27.442 78.097 1.00 39.72 499 ASN A CA 1
ATOM 3864 C C . ASN A 1 499 ? 4.746 -27.091 77.072 1.00 39.72 499 ASN A C 1
ATOM 3866 O O . ASN A 1 499 ? 5.067 -27.855 76.184 1.00 39.72 499 ASN A O 1
ATOM 3870 N N . ASP A 1 500 ? 5.499 -26.010 77.192 1.00 43.22 500 ASP A N 1
ATOM 3871 C CA . ASP A 1 500 ? 5.492 -24.772 77.970 1.00 43.22 500 ASP A CA 1
ATOM 3872 C C . ASP A 1 500 ? 6.762 -24.051 77.470 1.00 43.22 500 ASP A C 1
ATOM 3874 O O . ASP A 1 500 ? 7.722 -24.693 77.045 1.00 43.22 500 ASP A O 1
ATOM 3878 N N . SER A 1 501 ? 6.795 -22.736 77.623 1.00 43.50 501 SER A N 1
ATOM 3879 C CA . SER A 1 501 ? 8.020 -21.968 77.832 1.00 43.50 501 SER A CA 1
ATOM 3880 C C . SER A 1 501 ? 9.029 -21.773 76.686 1.00 43.50 501 SER A C 1
ATOM 3882 O O . SER A 1 501 ? 9.934 -22.558 76.423 1.00 43.50 501 SER A O 1
ATOM 3884 N N . SER A 1 502 ? 9.050 -20.498 76.291 1.00 43.47 502 SER A N 1
ATOM 3885 C CA . SER A 1 502 ? 10.226 -19.621 76.374 1.00 43.47 502 SER A CA 1
ATOM 3886 C C . SER A 1 502 ? 11.171 -19.545 75.170 1.00 43.47 502 SER A C 1
ATOM 3888 O O . SER A 1 502 ? 11.761 -20.523 74.733 1.00 43.47 502 SER A O 1
ATOM 3890 N N . ARG A 1 503 ? 11.437 -18.286 74.785 1.00 44.84 503 ARG A N 1
ATOM 3891 C CA . ARG A 1 503 ? 12.763 -17.639 74.863 1.00 44.84 503 ARG A CA 1
ATOM 3892 C C . ARG A 1 503 ? 13.214 -16.982 73.548 1.00 44.84 503 ARG A C 1
ATOM 3894 O O . ARG A 1 503 ? 13.703 -17.635 72.645 1.00 44.84 503 ARG A O 1
ATOM 3901 N N . VAL A 1 504 ? 13.125 -15.649 73.570 1.00 45.81 504 VAL A N 1
ATOM 3902 C CA . VAL A 1 504 ? 14.188 -14.679 73.236 1.00 45.81 504 VAL A CA 1
ATOM 3903 C C . VAL A 1 504 ? 14.851 -14.778 71.856 1.00 45.81 504 VAL A C 1
ATOM 3905 O O . VAL A 1 504 ? 15.682 -15.640 71.612 1.00 45.81 504 VAL A O 1
ATOM 3908 N N . GLY A 1 505 ? 14.634 -13.716 71.077 1.00 50.41 505 GLY A N 1
ATOM 3909 C CA . GLY A 1 505 ? 15.712 -12.898 70.515 1.00 50.41 505 GLY A CA 1
ATOM 3910 C C . GLY A 1 505 ? 16.449 -13.436 69.292 1.00 50.41 505 GLY A C 1
ATOM 3911 O O . GLY A 1 505 ? 17.391 -14.213 69.417 1.00 50.41 505 GLY A O 1
ATOM 3912 N N . LYS A 1 506 ? 16.149 -12.842 68.139 1.00 47.84 506 LYS A N 1
ATOM 3913 C CA . LYS A 1 506 ? 17.065 -11.932 67.440 1.00 47.84 506 LYS A CA 1
ATOM 3914 C C . LYS A 1 506 ? 16.291 -11.042 66.483 1.00 47.84 506 LYS A C 1
ATOM 3916 O O . LYS A 1 506 ? 15.269 -11.530 65.957 1.00 47.84 506 LYS A O 1
#